Protein AF-A0A8B6GLI6-F1 (afdb_monomer_lite)

Structure (mmCIF, N/CA/C/O backbone):
data_AF-A0A8B6GLI6-F1
#
_entry.id   AF-A0A8B6GLI6-F1
#
loop_
_atom_site.group_PDB
_atom_site.id
_atom_site.type_symbol
_atom_site.label_atom_id
_atom_site.label_alt_id
_atom_site.label_comp_id
_atom_site.label_asym_id
_atom_site.label_entity_id
_atom_site.label_seq_id
_atom_site.pdbx_PDB_ins_code
_atom_site.Cartn_x
_atom_site.Cartn_y
_atom_site.Cartn_z
_atom_site.occupancy
_atom_site.B_iso_or_equiv
_atom_site.auth_seq_id
_atom_site.auth_comp_id
_atom_site.auth_asym_id
_atom_site.auth_atom_id
_atom_site.pdbx_PDB_model_num
ATOM 1 N N . MET A 1 1 ? 15.806 -5.759 39.029 1.00 31.55 1 MET A N 1
ATOM 2 C CA . MET A 1 1 ? 14.572 -6.574 39.038 1.00 31.55 1 MET A CA 1
ATOM 3 C C . MET A 1 1 ? 14.350 -7.112 37.637 1.00 31.55 1 MET A C 1
ATOM 5 O O . MET A 1 1 ? 14.152 -6.328 36.716 1.00 31.55 1 MET A O 1
ATOM 9 N N . ASN A 1 2 ? 14.492 -8.428 37.478 1.00 31.61 2 ASN A N 1
ATOM 10 C CA . ASN A 1 2 ? 14.341 -9.137 36.211 1.00 31.61 2 ASN A CA 1
ATOM 11 C C . ASN A 1 2 ? 12.916 -8.950 35.687 1.00 31.61 2 ASN A C 1
ATOM 13 O O . ASN A 1 2 ? 11.971 -9.483 36.265 1.00 31.61 2 ASN A O 1
ATOM 17 N N . SER A 1 3 ? 12.762 -8.177 34.611 1.00 38.25 3 SER A N 1
ATOM 18 C CA . SER A 1 3 ? 11.504 -8.157 33.873 1.00 38.25 3 SER A CA 1
ATOM 19 C C . SER A 1 3 ? 11.390 -9.489 33.145 1.00 38.25 3 SER A C 1
ATOM 21 O O . SER A 1 3 ? 12.200 -9.821 32.279 1.00 38.25 3 SER A O 1
ATOM 23 N N . SER A 1 4 ? 10.415 -10.292 33.554 1.00 42.28 4 SER A N 1
ATOM 24 C CA . SER A 1 4 ? 9.987 -11.462 32.803 1.00 42.28 4 SER A CA 1
ATOM 25 C C . SER A 1 4 ? 9.781 -11.052 31.337 1.00 42.28 4 SER A C 1
ATOM 27 O O . SER A 1 4 ? 9.185 -9.999 31.071 1.00 42.28 4 SER A O 1
ATOM 29 N N . PRO A 1 5 ? 10.299 -11.816 30.358 1.00 45.59 5 PRO A N 1
ATOM 30 C CA . PRO A 1 5 ? 10.082 -11.491 28.959 1.00 45.59 5 PRO A CA 1
ATOM 31 C C . PRO A 1 5 ? 8.575 -11.442 28.716 1.00 45.59 5 PRO A C 1
ATOM 33 O O . PRO A 1 5 ? 7.869 -12.408 29.002 1.00 45.59 5 PRO A O 1
ATOM 36 N N . SER A 1 6 ? 8.071 -10.300 28.227 1.00 60.53 6 SER A N 1
ATOM 37 C CA . SER A 1 6 ? 6.643 -10.172 27.920 1.00 60.53 6 SER A CA 1
ATOM 38 C C . SER A 1 6 ? 6.217 -11.345 27.038 1.00 60.53 6 SER A C 1
ATOM 40 O O . SER A 1 6 ? 6.949 -11.718 26.116 1.00 60.53 6 SER A O 1
ATOM 42 N N . THR A 1 7 ? 5.040 -11.917 27.291 1.00 60.78 7 THR A N 1
ATOM 43 C CA . THR A 1 7 ? 4.482 -13.047 26.529 1.00 60.78 7 THR A CA 1
ATOM 44 C C . THR A 1 7 ? 4.579 -12.799 25.015 1.00 60.78 7 THR A C 1
ATOM 46 O O . THR A 1 7 ? 4.854 -13.704 24.235 1.00 60.78 7 THR A O 1
ATOM 49 N N . THR A 1 8 ? 4.459 -11.535 24.596 1.00 59.19 8 THR A N 1
ATOM 50 C CA . THR A 1 8 ? 4.645 -11.060 23.218 1.00 59.19 8 THR A CA 1
ATOM 51 C C . THR A 1 8 ? 6.041 -11.334 22.647 1.00 59.19 8 THR A C 1
ATOM 53 O O . THR A 1 8 ? 6.157 -11.717 21.486 1.00 59.19 8 THR A O 1
ATOM 56 N N . ASN A 1 9 ? 7.106 -11.134 23.426 1.00 66.31 9 ASN A N 1
ATOM 57 C CA . ASN A 1 9 ? 8.485 -11.388 22.996 1.00 66.31 9 ASN A CA 1
ATOM 58 C C . ASN A 1 9 ? 8.781 -12.887 22.927 1.00 66.31 9 ASN A C 1
ATOM 60 O O . ASN A 1 9 ? 9.419 -13.330 21.975 1.00 66.31 9 ASN A O 1
ATOM 64 N N . TRP A 1 10 ? 8.245 -13.666 23.870 1.00 69.06 10 TRP A N 1
ATOM 65 C CA . TRP A 1 10 ? 8.324 -15.125 23.829 1.00 69.06 10 TRP A CA 1
ATOM 66 C C . TRP A 1 10 ? 7.631 -15.685 22.577 1.00 69.06 10 TRP A C 1
ATOM 68 O O . TRP A 1 10 ? 8.252 -16.395 21.792 1.00 69.06 10 TRP A O 1
ATOM 78 N N . TRP A 1 11 ? 6.396 -15.257 22.286 1.00 61.12 11 TRP A N 1
ATOM 79 C CA . TRP A 1 11 ? 5.683 -15.672 21.071 1.00 61.12 11 TRP A CA 1
ATOM 80 C C . TRP A 1 11 ? 6.362 -15.208 19.774 1.00 61.12 11 TRP A C 1
ATOM 82 O O . TRP A 1 11 ? 6.298 -15.913 18.768 1.00 61.12 11 TRP A O 1
ATOM 92 N N . LYS A 1 12 ? 7.021 -14.040 19.767 1.00 63.06 12 LYS A N 1
ATOM 93 C CA . LYS A 1 12 ? 7.840 -13.591 18.624 1.00 63.06 12 LYS A CA 1
ATOM 94 C C . LYS A 1 12 ? 9.025 -14.523 18.379 1.00 63.06 12 LYS A C 1
ATOM 96 O O . LYS A 1 12 ? 9.273 -14.875 17.228 1.00 63.06 12 LYS A O 1
ATOM 101 N N . MET A 1 13 ? 9.717 -14.917 19.444 1.00 68.31 13 MET A N 1
ATOM 102 C CA . MET A 1 13 ? 10.853 -15.833 19.388 1.00 68.31 13 MET A CA 1
ATOM 103 C C . MET A 1 13 ? 10.416 -17.228 18.926 1.00 68.31 13 MET A C 1
ATOM 105 O O . MET A 1 13 ? 11.010 -17.767 18.000 1.00 68.31 13 MET A O 1
ATOM 109 N N . VAL A 1 14 ? 9.315 -17.762 19.465 1.00 72.00 14 VAL A N 1
ATOM 110 C CA . VAL A 1 14 ? 8.732 -19.041 19.018 1.00 72.00 14 VAL A CA 1
ATOM 111 C C . VAL A 1 14 ? 8.395 -18.996 17.528 1.00 72.00 14 VAL A C 1
ATOM 113 O O . VAL A 1 14 ? 8.830 -19.859 16.777 1.00 72.00 14 VAL A O 1
ATOM 116 N N . LYS A 1 15 ? 7.716 -17.945 17.048 1.00 63.78 15 LYS A N 1
ATOM 117 C CA . LYS A 1 15 ? 7.404 -17.796 15.613 1.00 63.78 15 LYS A CA 1
ATOM 118 C C . LYS A 1 15 ? 8.646 -17.693 14.720 1.00 63.78 15 LYS A C 1
ATOM 120 O O . LYS A 1 15 ? 8.586 -18.117 13.570 1.00 63.78 15 LYS A O 1
ATOM 125 N N . GLN A 1 16 ? 9.743 -17.121 15.225 1.00 65.81 16 GLN A N 1
ATOM 126 C CA . GLN A 1 16 ? 11.029 -17.081 14.522 1.00 65.81 16 GLN A CA 1
ATOM 127 C C . GLN A 1 16 ? 11.694 -18.457 14.457 1.00 65.81 16 GLN A C 1
ATOM 129 O O . GLN A 1 16 ? 12.170 -18.836 13.395 1.00 65.81 16 GLN A O 1
ATOM 134 N N . ILE A 1 17 ? 11.702 -19.197 15.566 1.00 72.69 17 ILE A N 1
ATOM 135 C CA . ILE A 1 17 ? 12.345 -20.513 15.668 1.00 72.69 17 ILE A CA 1
ATOM 136 C C . ILE A 1 17 ? 11.562 -21.571 14.883 1.00 72.69 17 ILE A C 1
ATOM 138 O O . ILE A 1 17 ? 12.156 -22.405 14.212 1.00 72.69 17 ILE A O 1
ATOM 142 N N . SER A 1 18 ? 10.230 -21.519 14.907 1.00 61.91 18 SER A N 1
ATOM 143 C CA . SER A 1 18 ? 9.371 -22.493 14.224 1.00 61.91 18 SER A CA 1
ATOM 144 C C . SER A 1 18 ? 9.285 -22.302 12.703 1.00 61.91 18 SER A C 1
ATOM 146 O O . SER A 1 18 ? 8.475 -22.969 12.068 1.00 61.91 18 SER A O 1
ATOM 148 N N . GLY A 1 19 ? 10.019 -21.351 12.107 1.00 48.16 19 GLY A N 1
ATOM 149 C CA . GLY A 1 19 ? 9.930 -21.055 10.669 1.00 48.16 19 GLY A CA 1
ATOM 150 C C . GLY A 1 19 ? 8.560 -20.523 10.210 1.00 48.16 19 GLY A C 1
ATOM 151 O O . GLY A 1 19 ? 8.335 -20.336 9.021 1.00 48.16 19 GLY A O 1
ATOM 152 N N . LEU A 1 20 ? 7.646 -20.224 11.142 1.00 51.94 20 LEU A N 1
ATOM 153 C CA . LEU A 1 20 ? 6.288 -19.724 10.878 1.00 51.94 20 LEU A CA 1
ATOM 154 C C . LEU A 1 20 ? 6.258 -18.239 10.480 1.00 51.94 20 LEU A C 1
ATOM 156 O O . LEU A 1 20 ? 5.187 -17.659 10.283 1.00 51.94 20 LEU A O 1
ATOM 160 N N . LYS A 1 21 ? 7.424 -17.595 10.375 1.00 44.03 21 LYS A N 1
ATOM 161 C CA . LYS A 1 21 ? 7.552 -16.287 9.738 1.00 44.03 21 LYS A CA 1
ATOM 162 C C . LYS A 1 21 ? 7.464 -16.474 8.222 1.00 44.03 21 LYS A C 1
ATOM 164 O O . LYS A 1 21 ? 8.470 -16.683 7.553 1.00 44.03 21 LYS A O 1
ATOM 169 N N . ALA A 1 22 ? 6.256 -16.340 7.678 1.00 45.16 22 ALA A N 1
ATOM 170 C CA . ALA A 1 22 ? 6.104 -15.954 6.282 1.00 45.16 22 ALA A CA 1
ATOM 171 C C . ALA A 1 22 ? 6.801 -14.593 6.109 1.00 45.16 22 ALA A C 1
ATOM 173 O O . ALA A 1 22 ? 6.386 -13.598 6.703 1.00 45.16 22 ALA A O 1
ATOM 174 N N . ASN A 1 23 ? 7.905 -14.573 5.366 1.00 42.44 23 ASN A N 1
ATOM 175 C CA . ASN A 1 23 ? 8.672 -13.360 5.081 1.00 42.44 23 ASN A CA 1
ATOM 176 C C . ASN A 1 23 ? 8.042 -12.491 3.978 1.00 42.44 23 ASN A C 1
ATOM 178 O O . ASN A 1 23 ? 8.628 -11.476 3.617 1.00 42.44 23 ASN A O 1
ATOM 182 N N . ASP A 1 24 ? 6.845 -12.818 3.488 1.00 44.06 24 ASP A N 1
ATOM 183 C CA . ASP A 1 24 ? 6.120 -11.951 2.563 1.00 44.06 24 ASP A CA 1
ATOM 184 C C . ASP A 1 24 ? 5.141 -11.050 3.315 1.00 44.06 24 ASP A C 1
ATOM 186 O O . ASP A 1 24 ? 4.075 -11.463 3.765 1.00 44.06 24 ASP A O 1
ATOM 190 N N . ALA A 1 25 ? 5.502 -9.771 3.424 1.00 52.22 25 ALA A N 1
ATOM 191 C CA . ALA A 1 25 ? 4.597 -8.703 3.852 1.00 52.22 25 ALA A CA 1
ATOM 192 C C . ALA A 1 25 ? 3.555 -8.335 2.770 1.00 52.22 25 ALA A C 1
ATOM 194 O O . ALA A 1 25 ? 2.762 -7.414 2.961 1.00 52.22 25 ALA A O 1
ATOM 195 N N . SER A 1 26 ? 3.574 -9.021 1.625 1.00 65.69 26 SER A N 1
ATOM 196 C CA . SER A 1 26 ? 2.669 -8.794 0.502 1.00 65.69 26 SER A CA 1
ATOM 197 C C . SER A 1 26 ? 1.414 -9.651 0.647 1.00 65.69 26 SER A C 1
ATOM 199 O O . SER A 1 26 ? 1.492 -10.848 0.924 1.00 65.69 26 SER A O 1
ATOM 201 N N . VAL A 1 27 ? 0.240 -9.045 0.442 1.00 73.25 27 VAL A N 1
ATOM 202 C CA . VAL A 1 27 ? -0.992 -9.819 0.280 1.00 73.25 27 VAL A CA 1
ATOM 203 C C . VAL A 1 27 ? -0.868 -10.641 -1.012 1.00 73.25 27 VAL A C 1
ATOM 205 O O . VAL A 1 27 ? -0.633 -10.051 -2.076 1.00 73.25 27 VAL A O 1
ATOM 208 N N . PRO A 1 28 ? -1.036 -11.974 -0.963 1.00 81.75 28 PRO A N 1
ATOM 209 C CA . PRO A 1 28 ? -0.955 -12.808 -2.153 1.00 81.75 28 PRO A CA 1
ATOM 210 C C . PRO A 1 28 ? -2.083 -12.484 -3.147 1.00 81.75 28 PRO A C 1
ATOM 212 O O . PRO A 1 28 ? -2.995 -11.713 -2.841 1.00 81.75 28 PRO A O 1
ATOM 215 N N . PRO A 1 29 ? -2.020 -13.019 -4.376 1.00 83.06 29 PRO A N 1
ATOM 216 C CA . PRO A 1 29 ? -3.074 -12.831 -5.367 1.00 83.06 29 PRO A CA 1
ATOM 217 C C . PRO A 1 29 ? -4.448 -13.213 -4.805 1.00 83.06 29 PRO A C 1
ATOM 219 O O . PRO A 1 29 ? -4.604 -14.294 -4.238 1.00 83.06 29 PRO A O 1
ATOM 222 N N . LEU A 1 30 ? -5.436 -12.330 -4.955 1.00 85.75 30 LEU A N 1
ATOM 223 C CA . LEU A 1 30 ? -6.786 -12.579 -4.453 1.00 85.75 30 LEU A CA 1
ATOM 224 C C . LEU A 1 30 ? -7.599 -13.372 -5.477 1.00 85.75 30 LEU A C 1
ATOM 226 O O . LEU A 1 30 ? -7.513 -13.116 -6.668 1.00 85.75 30 LEU A O 1
ATOM 230 N N . MET A 1 31 ? -8.403 -14.320 -5.022 1.00 83.00 31 MET A N 1
ATOM 231 C CA . MET A 1 31 ? -9.310 -15.129 -5.824 1.00 83.00 31 MET A CA 1
ATOM 232 C C . MET A 1 31 ? -10.710 -14.523 -5.739 1.00 83.00 31 MET A C 1
ATOM 234 O O . MET A 1 31 ? -11.361 -14.609 -4.698 1.00 83.00 31 MET A O 1
ATOM 238 N N . VAL A 1 32 ? -11.187 -13.932 -6.829 1.00 79.38 32 VAL A N 1
ATOM 239 C CA . VAL A 1 32 ? -12.522 -13.327 -6.914 1.00 79.38 32 VAL A CA 1
ATOM 240 C C . VAL A 1 32 ? -13.227 -13.890 -8.138 1.00 79.38 32 VAL A C 1
ATOM 242 O O . VAL A 1 32 ? -12.742 -13.737 -9.255 1.00 79.38 32 VAL A O 1
ATOM 245 N N . ASN A 1 33 ? -14.367 -14.560 -7.945 1.00 78.25 33 ASN A N 1
ATOM 246 C CA . ASN A 1 33 ? -15.157 -15.170 -9.027 1.00 78.25 33 ASN A CA 1
ATOM 247 C C . ASN A 1 33 ? -14.323 -16.065 -9.969 1.00 78.25 33 ASN A C 1
ATOM 249 O O . ASN A 1 33 ? -14.430 -15.958 -11.186 1.00 78.25 33 ASN A O 1
ATOM 253 N N . ASN A 1 34 ? -13.467 -16.922 -9.398 1.00 75.44 34 ASN A N 1
ATOM 254 C CA . ASN A 1 34 ? -12.517 -17.793 -10.112 1.00 75.44 34 ASN A CA 1
ATOM 255 C C . ASN A 1 34 ? -11.434 -17.070 -10.940 1.00 75.44 34 ASN A C 1
ATOM 257 O O . ASN A 1 34 ? -10.700 -17.727 -11.673 1.00 75.44 34 ASN A O 1
ATOM 261 N N . ASN A 1 35 ? -11.278 -15.754 -10.780 1.00 72.81 35 ASN A N 1
ATOM 262 C CA . ASN A 1 35 ? -10.188 -14.979 -11.365 1.00 72.81 35 ASN A CA 1
ATOM 263 C C . ASN A 1 35 ? -9.189 -14.551 -10.289 1.00 72.81 35 ASN A C 1
ATOM 265 O O . ASN A 1 35 ? -9.562 -14.214 -9.164 1.00 72.81 35 ASN A O 1
ATOM 269 N N . LEU A 1 36 ? -7.908 -14.546 -10.650 1.00 77.19 36 LEU A N 1
ATOM 270 C CA . LEU A 1 36 ? -6.831 -14.099 -9.776 1.00 77.19 36 LEU A CA 1
ATOM 271 C C . LEU A 1 36 ? -6.545 -12.609 -10.001 1.00 77.19 36 LEU A C 1
ATOM 273 O O . LEU A 1 36 ? -6.162 -12.202 -11.095 1.00 77.19 36 LEU A O 1
ATOM 277 N N . ILE A 1 37 ? -6.700 -11.810 -8.948 1.00 80.50 37 ILE A N 1
ATOM 278 C CA . ILE A 1 37 ? -6.372 -10.386 -8.896 1.00 80.50 37 ILE A CA 1
ATOM 279 C C . ILE A 1 37 ? -4.961 -10.229 -8.334 1.00 80.50 37 ILE A C 1
ATOM 281 O O . ILE A 1 37 ? -4.684 -10.541 -7.170 1.00 80.50 37 ILE A O 1
ATOM 285 N N . PHE A 1 38 ? -4.065 -9.711 -9.167 1.00 73.94 38 PHE A N 1
ATOM 286 C CA . PHE A 1 38 ? -2.665 -9.484 -8.814 1.00 73.94 38 PHE A CA 1
ATOM 287 C C . PHE A 1 38 ? -2.363 -8.010 -8.542 1.00 73.94 38 PHE A C 1
ATOM 289 O O . PHE A 1 38 ? -1.454 -7.724 -7.762 1.00 73.94 38 PHE A O 1
ATOM 296 N N . ASP A 1 39 ? -3.110 -7.071 -9.134 1.00 78.69 39 ASP A N 1
ATOM 297 C CA . ASP A 1 39 ? -2.859 -5.636 -8.998 1.00 78.69 39 ASP A CA 1
ATOM 298 C C . ASP A 1 39 ? -3.107 -5.135 -7.560 1.00 78.69 39 ASP A C 1
ATOM 300 O O . ASP A 1 39 ? -4.065 -5.544 -6.922 1.00 78.69 39 ASP A O 1
ATOM 304 N N . GLU A 1 40 ? -2.227 -4.287 -7.000 1.00 78.62 40 GLU A N 1
ATOM 305 C CA . GLU A 1 40 ? -2.359 -3.901 -5.575 1.00 78.62 40 GLU A CA 1
ATOM 306 C C . GLU A 1 40 ? -3.529 -2.936 -5.379 1.00 78.62 40 GLU A C 1
ATOM 308 O O 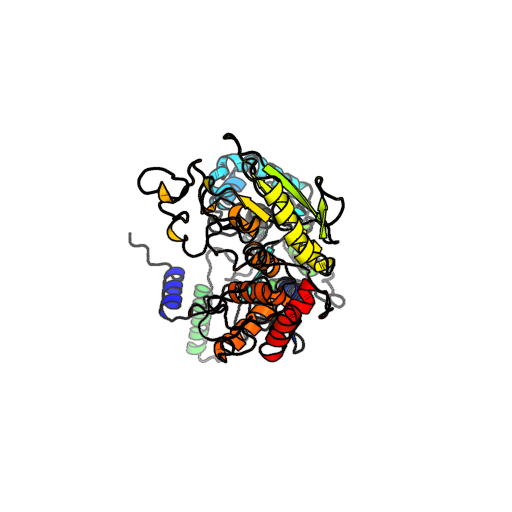. GLU A 1 40 ? -4.150 -2.942 -4.320 1.00 78.62 40 GLU A O 1
ATOM 313 N N . ILE A 1 41 ? -3.836 -2.122 -6.393 1.00 81.75 41 ILE A N 1
ATOM 314 C CA . ILE A 1 41 ? -4.969 -1.202 -6.367 1.00 81.75 41 ILE A CA 1
ATOM 315 C C . ILE A 1 41 ? -6.256 -2.006 -6.537 1.00 81.75 41 ILE A C 1
ATOM 317 O O . ILE A 1 41 ? -7.194 -1.776 -5.790 1.00 81.75 41 ILE A O 1
ATOM 321 N N . GLU A 1 42 ? -6.309 -2.989 -7.435 1.00 81.88 42 GLU A N 1
ATOM 322 C CA . GLU A 1 42 ? -7.452 -3.897 -7.565 1.00 81.88 42 GLU A CA 1
ATOM 323 C C . GLU A 1 42 ? -7.647 -4.748 -6.312 1.00 81.88 42 GLU A C 1
ATOM 325 O O . GLU A 1 42 ? -8.777 -4.876 -5.850 1.00 81.88 42 GLU A O 1
ATOM 330 N N . LYS A 1 43 ? -6.572 -5.265 -5.701 1.00 85.12 43 LYS A N 1
ATOM 331 C CA . LYS A 1 43 ? -6.651 -5.949 -4.405 1.00 85.12 43 LYS A CA 1
ATOM 332 C C . LYS A 1 43 ? -7.179 -5.013 -3.327 1.00 85.12 43 LYS A C 1
ATOM 334 O O . LYS A 1 43 ? -8.081 -5.390 -2.586 1.00 85.12 43 LYS A O 1
ATOM 339 N N . ALA A 1 44 ? -6.643 -3.796 -3.238 1.00 85.62 44 ALA A N 1
ATOM 340 C CA . ALA A 1 44 ? -7.107 -2.789 -2.290 1.00 85.62 44 ALA A CA 1
ATOM 341 C C . ALA A 1 44 ? -8.569 -2.401 -2.546 1.00 85.62 44 ALA A C 1
ATOM 343 O O . ALA A 1 44 ? -9.326 -2.259 -1.593 1.00 85.62 44 ALA A O 1
ATOM 344 N N . ASN A 1 45 ? -8.985 -2.289 -3.807 1.00 88.75 45 ASN A N 1
ATOM 345 C CA . ASN A 1 45 ? -10.359 -2.010 -4.210 1.00 88.75 45 ASN A CA 1
ATOM 346 C C . ASN A 1 45 ? -11.287 -3.177 -3.891 1.00 88.75 45 ASN A C 1
ATOM 348 O O . ASN A 1 45 ? -12.419 -2.939 -3.487 1.00 88.75 45 ASN A O 1
ATOM 352 N N . GLU A 1 46 ? -10.831 -4.419 -4.038 1.00 88.94 46 GLU A N 1
ATOM 353 C CA . GLU A 1 46 ? -11.608 -5.594 -3.664 1.00 88.94 46 GLU A CA 1
ATOM 354 C C . GLU A 1 46 ? -11.743 -5.698 -2.149 1.00 88.94 46 GLU A C 1
ATOM 356 O O . GLU A 1 46 ? -12.847 -5.884 -1.648 1.00 88.94 46 GLU A O 1
ATOM 361 N N . PHE A 1 47 ? -10.654 -5.503 -1.401 1.00 89.62 47 PHE A N 1
ATOM 362 C CA . PHE A 1 47 ? -10.730 -5.380 0.051 1.00 89.62 47 PHE A CA 1
ATOM 363 C C . PHE A 1 47 ? -11.665 -4.256 0.459 1.00 89.62 47 PHE A C 1
ATOM 365 O O . PHE A 1 47 ? -12.477 -4.454 1.351 1.00 89.62 47 PHE A O 1
ATOM 372 N N . ASN A 1 48 ? -11.581 -3.100 -0.195 1.00 88.00 48 ASN A N 1
ATOM 373 C CA . ASN A 1 48 ? -12.450 -1.975 0.090 1.00 88.00 48 ASN A CA 1
ATOM 374 C C . ASN A 1 48 ? -13.915 -2.325 -0.187 1.00 88.00 48 ASN A C 1
ATOM 376 O O . ASN A 1 48 ? -14.740 -2.242 0.710 1.00 88.00 48 ASN A O 1
ATOM 380 N N . ARG A 1 49 ? -14.233 -2.813 -1.390 1.00 87.94 49 ARG A N 1
ATOM 381 C CA . ARG A 1 49 ? -15.578 -3.258 -1.774 1.00 87.94 49 ARG A CA 1
ATOM 382 C C . ARG A 1 49 ? -16.114 -4.285 -0.783 1.00 87.94 49 ARG A C 1
ATOM 384 O O . ARG A 1 49 ? -17.238 -4.148 -0.304 1.00 87.94 49 ARG A O 1
ATOM 391 N N . PHE A 1 50 ? -15.303 -5.287 -0.449 1.00 87.44 50 PHE A N 1
ATOM 392 C CA . PHE A 1 50 ? -15.663 -6.309 0.516 1.00 87.44 50 PHE A CA 1
ATOM 393 C C . PHE A 1 50 ? -15.900 -5.697 1.897 1.00 87.44 50 PHE A C 1
ATOM 395 O O . PHE A 1 50 ? -16.997 -5.847 2.418 1.00 87.44 50 PHE A O 1
ATOM 402 N N . PHE A 1 51 ? -14.943 -4.977 2.481 1.00 86.88 51 PHE A N 1
ATOM 403 C CA . PHE A 1 51 ? -15.072 -4.393 3.818 1.00 86.88 51 PHE A CA 1
ATOM 404 C C . PHE A 1 51 ? -16.228 -3.389 3.906 1.00 86.88 51 PHE A C 1
ATOM 406 O O . PHE A 1 51 ? -17.051 -3.526 4.805 1.00 86.88 51 PHE A O 1
ATOM 413 N N . SER A 1 52 ? -16.380 -2.479 2.939 1.00 84.06 52 SER A N 1
ATOM 414 C CA . SER A 1 52 ? -17.516 -1.552 2.868 1.00 84.06 52 SER A CA 1
ATOM 415 C C . SER A 1 52 ? -18.854 -2.283 2.777 1.00 84.06 52 SER A C 1
ATOM 417 O O . SER A 1 52 ? -19.797 -1.915 3.471 1.00 84.06 52 SER A O 1
ATOM 419 N N . SER A 1 53 ? -18.947 -3.366 1.991 1.00 83.19 53 SER A N 1
ATOM 420 C CA . SER A 1 53 ? -20.186 -4.157 1.912 1.00 83.19 53 SER A CA 1
ATOM 421 C C . SER A 1 53 ? -20.578 -4.800 3.245 1.00 83.19 53 SER A C 1
ATOM 423 O O . SER A 1 53 ? -21.751 -5.082 3.462 1.00 83.19 53 SER A O 1
ATOM 425 N N . GLN A 1 54 ? -19.618 -5.033 4.149 1.00 79.69 54 GLN A N 1
ATOM 426 C CA . GLN A 1 54 ? -19.894 -5.595 5.475 1.00 79.69 54 GLN A CA 1
ATOM 427 C C . GLN A 1 54 ? -20.393 -4.562 6.477 1.00 79.69 54 GLN A C 1
ATOM 429 O O . GLN A 1 54 ? -20.996 -4.953 7.475 1.00 79.69 54 GLN A O 1
ATOM 434 N N . SER A 1 55 ? -20.130 -3.282 6.222 1.00 74.62 55 SER A N 1
ATOM 435 C CA . SER A 1 55 ? -20.547 -2.182 7.089 1.00 74.62 55 SER A CA 1
ATOM 436 C C . SER A 1 55 ? -21.981 -1.718 6.822 1.00 74.62 55 SER A C 1
ATOM 438 O O . SER A 1 55 ? -22.572 -1.036 7.654 1.00 74.62 55 SER A O 1
ATOM 440 N N . ASN A 1 56 ? -22.570 -2.119 5.692 1.00 74.44 56 ASN A N 1
ATOM 441 C CA . ASN A 1 56 ? -23.952 -1.795 5.359 1.00 74.44 56 ASN A CA 1
ATOM 442 C C . ASN A 1 56 ? -24.915 -2.752 6.070 1.00 74.44 56 ASN A C 1
ATOM 444 O O . ASN A 1 56 ? -24.928 -3.960 5.822 1.00 74.44 56 ASN A O 1
ATOM 448 N N . ILE A 1 57 ? -25.737 -2.197 6.957 1.00 78.88 57 ILE A N 1
ATOM 449 C CA . ILE A 1 57 ? -26.807 -2.912 7.651 1.00 78.88 57 ILE A CA 1
ATOM 450 C C . ILE A 1 57 ? -28.126 -2.468 7.033 1.00 78.88 57 ILE A C 1
ATOM 452 O O . ILE A 1 57 ? -28.428 -1.278 7.031 1.00 78.88 57 ILE A O 1
ATOM 456 N N . ASP A 1 58 ? -28.912 -3.424 6.544 1.00 80.94 58 ASP A N 1
ATOM 457 C CA . ASP A 1 58 ? -30.318 -3.176 6.241 1.00 80.94 58 ASP A CA 1
ATOM 458 C C . ASP A 1 58 ? -31.087 -3.067 7.562 1.00 80.94 58 ASP A C 1
ATOM 460 O O . ASP A 1 58 ? -31.268 -4.057 8.274 1.00 80.94 58 ASP A O 1
ATOM 464 N N . ASP A 1 59 ? -31.461 -1.842 7.923 1.00 81.94 59 ASP A N 1
ATOM 465 C CA . ASP A 1 59 ? -32.237 -1.533 9.120 1.00 81.94 59 ASP A CA 1
ATOM 466 C C . ASP A 1 59 ? -33.684 -1.126 8.801 1.00 81.94 59 ASP A C 1
ATOM 468 O O . ASP A 1 59 ? -34.378 -0.599 9.670 1.00 81.94 59 ASP A O 1
ATOM 472 N N . SER A 1 60 ? -34.157 -1.400 7.578 1.00 82.62 60 SER A N 1
ATOM 473 C CA . SER A 1 60 ? -35.502 -1.033 7.111 1.00 82.62 60 SER A CA 1
ATOM 474 C C . SER A 1 60 ? -36.626 -1.650 7.947 1.00 82.62 60 SER A C 1
ATOM 476 O O . SER A 1 60 ? -37.655 -1.015 8.165 1.00 82.62 60 SER A O 1
ATOM 478 N N . SER A 1 61 ? -36.416 -2.862 8.464 1.00 81.31 61 SER A N 1
ATOM 479 C CA . SER A 1 61 ? -37.364 -3.565 9.332 1.00 81.31 61 SER A CA 1
ATOM 480 C C . SER A 1 61 ? -37.129 -3.325 10.828 1.00 81.31 61 SER A C 1
ATOM 482 O O . SER A 1 61 ? -37.842 -3.891 11.655 1.00 81.31 61 SER A O 1
ATOM 484 N N . ALA A 1 62 ? -36.101 -2.560 11.207 1.00 85.56 62 ALA A N 1
ATOM 485 C CA . ALA A 1 62 ? -35.739 -2.353 12.603 1.00 85.56 62 ALA A CA 1
ATOM 486 C C . ALA A 1 62 ? -36.481 -1.140 13.179 1.00 85.56 62 ALA A C 1
ATOM 488 O O . ALA A 1 62 ? -36.298 -0.008 12.731 1.00 85.56 62 ALA A O 1
ATOM 489 N N . MET A 1 63 ? -37.286 -1.366 14.218 1.00 87.00 63 MET A N 1
ATOM 490 C CA . MET A 1 63 ? -37.990 -0.301 14.933 1.00 87.00 63 MET A CA 1
ATOM 491 C C . MET A 1 63 ? -37.320 -0.026 16.276 1.00 87.00 63 MET A C 1
ATOM 493 O O . MET A 1 63 ? -36.941 -0.946 17.005 1.00 87.00 63 MET A O 1
ATOM 497 N N . LEU A 1 64 ? -37.155 1.256 16.597 1.00 88.06 64 LEU A N 1
ATOM 498 C CA . LEU A 1 64 ? -36.761 1.668 17.940 1.00 88.06 64 LEU A CA 1
ATOM 499 C C . LEU A 1 64 ? -37.946 1.474 18.899 1.00 88.06 64 LEU A C 1
ATOM 501 O O . LEU A 1 64 ? -39.090 1.631 18.472 1.00 88.06 64 LEU A O 1
ATOM 505 N N . PRO A 1 65 ? -37.699 1.162 20.181 1.00 89.06 65 PRO A N 1
ATOM 506 C CA . PRO A 1 65 ? -38.752 1.186 21.191 1.00 89.06 65 PRO A CA 1
ATOM 507 C C . PRO A 1 65 ? -39.405 2.574 21.277 1.00 89.06 65 PRO A C 1
ATOM 509 O O . PRO A 1 65 ? -38.705 3.583 21.197 1.00 89.06 65 PRO A O 1
ATOM 512 N N . GLU A 1 66 ? -40.726 2.625 21.473 1.00 82.56 66 GLU A N 1
ATOM 513 C CA . GLU A 1 66 ? -41.484 3.888 21.541 1.00 82.56 66 GLU A CA 1
ATOM 514 C C . GLU A 1 66 ? -41.119 4.733 22.774 1.00 82.56 66 GLU A C 1
ATOM 516 O O . GLU A 1 66 ? -41.059 5.959 22.700 1.00 82.56 66 GLU A O 1
ATOM 521 N N . GLU A 1 67 ? -40.819 4.087 23.906 1.00 83.38 67 GLU A N 1
ATOM 522 C CA . GLU A 1 67 ? -40.462 4.771 25.150 1.00 83.38 67 GLU A CA 1
ATOM 523 C C . GLU A 1 67 ? -38.945 4.915 25.323 1.00 83.38 67 GLU A C 1
ATOM 525 O O . GLU A 1 67 ? -38.215 3.938 25.537 1.00 83.38 67 GLU A O 1
ATOM 530 N N . LEU A 1 68 ? -38.467 6.161 25.349 1.00 82.00 68 LEU A N 1
ATOM 531 C CA . LEU A 1 68 ? -37.108 6.483 25.774 1.00 82.00 68 LEU A CA 1
ATOM 532 C C . LEU A 1 68 ? -37.059 6.655 27.302 1.00 82.00 68 LEU A C 1
ATOM 534 O O . LEU A 1 68 ? -37.342 7.726 27.831 1.00 82.00 68 LEU A O 1
ATOM 538 N N . LYS A 1 69 ? -36.662 5.599 28.018 1.00 82.06 69 LYS A N 1
ATOM 539 C CA . LYS A 1 69 ? -36.360 5.669 29.458 1.00 82.06 69 LYS A CA 1
ATOM 540 C C . LYS A 1 69 ? -34.915 6.107 29.667 1.00 82.06 69 LYS A C 1
ATOM 542 O O . LYS A 1 69 ? -34.001 5.304 29.496 1.00 82.06 69 LYS A O 1
ATOM 547 N N . THR A 1 70 ? -34.716 7.374 30.010 1.00 83.00 70 THR A N 1
ATOM 548 C CA . THR A 1 70 ? -33.401 7.927 30.351 1.00 83.00 70 THR A CA 1
ATOM 549 C C . THR A 1 70 ? -33.174 7.901 31.855 1.00 83.00 70 THR A C 1
ATOM 551 O O . THR A 1 70 ? -34.101 8.118 32.636 1.00 83.00 70 THR A O 1
ATOM 554 N N . ILE A 1 71 ? -31.932 7.670 32.274 1.00 89.56 71 ILE A N 1
ATOM 555 C CA . ILE A 1 71 ? -31.537 7.939 33.660 1.00 89.56 71 ILE A CA 1
ATOM 556 C C . ILE A 1 71 ? -31.636 9.443 33.968 1.00 89.56 71 ILE A C 1
ATOM 558 O O . ILE A 1 71 ? -31.648 10.273 33.060 1.00 89.56 71 ILE A O 1
ATOM 562 N N . SER A 1 72 ? -31.705 9.797 35.251 1.00 85.88 72 SER A N 1
ATOM 563 C CA . SER A 1 72 ? -31.805 11.197 35.692 1.00 85.88 72 SER A CA 1
ATOM 564 C C . SER A 1 72 ? -30.502 11.984 35.548 1.00 85.88 72 SER A C 1
ATOM 566 O O . SER A 1 72 ? -30.527 13.203 35.426 1.00 85.88 72 SER A O 1
ATOM 568 N N . ASP A 1 73 ? -29.366 11.298 35.643 1.00 88.75 73 ASP A N 1
ATOM 569 C CA . ASP A 1 73 ? -28.040 11.901 35.598 1.00 88.75 73 ASP A CA 1
ATOM 570 C C . ASP A 1 73 ? -27.570 12.019 34.145 1.00 88.75 73 ASP A C 1
ATOM 572 O O . ASP A 1 73 ? -27.421 11.015 33.447 1.00 88.75 73 ASP A O 1
ATOM 576 N N . ASP A 1 74 ? -27.354 13.252 33.692 1.00 90.00 74 ASP A N 1
ATOM 577 C CA . ASP A 1 74 ? -27.061 13.578 32.299 1.00 90.00 74 ASP A CA 1
ATOM 578 C C . ASP A 1 74 ? -25.629 14.101 32.115 1.00 90.00 74 ASP A C 1
ATOM 580 O O . ASP A 1 74 ? -25.121 14.890 32.914 1.00 90.00 74 ASP A O 1
ATOM 584 N N . ILE A 1 75 ? -24.989 13.683 31.024 1.00 89.81 75 ILE A N 1
ATOM 585 C CA . ILE A 1 75 ? -23.724 14.214 30.530 1.00 89.81 75 ILE A CA 1
ATOM 586 C C . ILE A 1 75 ? -23.922 14.758 29.110 1.00 89.81 75 ILE A C 1
ATOM 588 O O . ILE A 1 75 ? -23.641 14.102 28.108 1.00 89.81 75 ILE A O 1
ATOM 592 N N . GLY A 1 76 ? -24.446 15.980 29.016 1.00 83.12 76 GLY A N 1
ATOM 593 C CA . GLY A 1 76 ? -24.663 16.672 27.741 1.00 83.12 76 GLY A CA 1
ATOM 594 C C . GLY A 1 76 ? -23.475 17.499 27.233 1.00 83.12 76 GLY A C 1
ATOM 595 O O . GLY A 1 76 ? -23.416 17.823 26.044 1.00 83.12 76 GLY A O 1
ATOM 596 N N . TYR A 1 77 ? -22.530 17.842 28.116 1.00 85.94 77 TYR A N 1
ATOM 597 C CA . TYR A 1 77 ? -21.389 18.718 27.830 1.00 85.94 77 TYR A CA 1
ATOM 598 C C . TYR A 1 77 ? -20.123 18.239 28.552 1.00 85.94 77 TYR A C 1
ATOM 600 O O . TYR A 1 77 ? -20.170 17.844 29.716 1.00 85.94 77 TYR A O 1
ATOM 608 N N . ILE A 1 78 ? -18.984 18.289 27.856 1.00 89.31 78 ILE A N 1
ATOM 609 C CA . ILE A 1 78 ? -17.652 18.013 28.407 1.00 89.31 78 ILE A CA 1
ATOM 610 C C . ILE A 1 78 ? -16.743 19.178 28.037 1.00 89.31 78 ILE A C 1
ATOM 612 O O . ILE A 1 78 ? -16.647 19.542 26.865 1.00 89.31 78 ILE A O 1
ATOM 616 N N . GLU A 1 79 ? -16.020 19.687 29.026 1.00 92.12 79 GLU A N 1
ATOM 617 C CA . GLU A 1 79 ? -14.909 20.606 28.828 1.00 92.12 79 GLU A CA 1
ATOM 618 C C . GLU A 1 79 ? -13.614 19.923 29.254 1.00 92.12 79 GLU A C 1
ATOM 620 O O . GLU A 1 79 ? -13.491 19.424 30.372 1.00 92.12 79 GLU A O 1
ATOM 625 N N . LEU A 1 80 ? -12.656 19.875 28.336 1.00 94.38 80 LEU A N 1
ATOM 626 C CA . LEU A 1 80 ? -11.361 19.257 28.560 1.00 94.38 80 LEU A CA 1
ATOM 627 C C . LEU A 1 80 ? -10.388 20.272 29.140 1.00 94.38 80 LEU A C 1
ATOM 629 O O . LEU A 1 80 ? -10.286 21.405 28.667 1.00 94.38 80 LEU A O 1
ATOM 633 N N . THR A 1 81 ? -9.606 19.834 30.118 1.00 96.56 81 THR A N 1
ATOM 634 C CA . THR A 1 81 ? -8.528 20.648 30.681 1.00 96.56 81 THR A CA 1
ATOM 635 C C . THR A 1 81 ? -7.212 20.413 29.935 1.00 96.56 81 THR A C 1
ATOM 637 O O . THR A 1 81 ? -6.960 19.350 29.363 1.00 96.56 81 THR A O 1
ATOM 640 N N . VAL A 1 82 ? -6.313 21.402 29.969 1.00 97.31 82 VAL A N 1
ATOM 641 C CA . VAL A 1 82 ? -4.970 21.282 29.367 1.00 97.31 82 VAL A CA 1
ATOM 642 C C . VAL A 1 82 ? -4.178 20.120 29.983 1.00 97.31 82 VAL A C 1
ATOM 644 O O . VAL A 1 82 ? -3.473 19.410 29.265 1.00 97.31 82 VAL A O 1
ATOM 647 N N . THR A 1 83 ? -4.324 19.903 31.293 1.00 96.88 83 THR A N 1
ATOM 648 C CA . THR A 1 83 ? -3.677 18.803 32.021 1.00 96.88 83 THR A CA 1
ATOM 649 C C . THR A 1 83 ? -4.153 17.445 31.517 1.00 96.88 83 THR A C 1
ATOM 651 O O . THR A 1 83 ? -3.335 16.574 31.240 1.00 96.88 83 THR A O 1
ATOM 654 N N . GLU A 1 84 ? -5.459 17.269 31.308 1.00 96.06 84 GLU A N 1
ATOM 655 C CA . GLU A 1 84 ? -5.995 16.008 30.788 1.00 96.06 84 GLU A CA 1
ATOM 656 C C . GLU A 1 84 ? -5.488 15.694 29.386 1.00 96.06 84 GLU A C 1
ATOM 658 O O . GLU A 1 84 ? -5.128 14.552 29.098 1.00 96.06 84 GLU A O 1
ATOM 663 N N . VAL A 1 85 ? -5.416 16.704 28.519 1.00 97.50 85 VAL A N 1
ATOM 664 C CA . VAL A 1 85 ? -4.855 16.537 27.176 1.00 97.50 85 VAL A CA 1
ATOM 665 C C . VAL A 1 85 ? -3.380 16.142 27.254 1.00 97.50 85 VAL A C 1
ATOM 667 O O . VAL A 1 85 ? -2.956 15.223 26.555 1.00 97.50 85 VAL A O 1
ATOM 670 N N . GLU A 1 86 ? -2.599 16.777 28.128 1.00 97.50 86 GLU A N 1
ATOM 671 C CA . GLU A 1 86 ? -1.193 16.427 28.341 1.00 97.50 86 GLU A CA 1
ATOM 672 C C . GLU A 1 86 ? -1.013 14.984 28.828 1.00 97.50 86 GLU A C 1
ATOM 674 O O . GLU A 1 86 ? -0.171 14.255 28.295 1.00 97.50 86 GLU A O 1
ATOM 679 N N . ASP A 1 87 ? -1.819 14.551 29.796 1.00 96.81 87 ASP A N 1
ATOM 680 C CA . ASP A 1 87 ? -1.777 13.190 30.332 1.00 96.81 87 ASP A CA 1
ATOM 681 C C . ASP A 1 87 ? -2.055 12.154 29.240 1.00 96.81 87 ASP A C 1
ATOM 683 O O . ASP A 1 87 ? -1.343 11.150 29.128 1.00 96.81 87 ASP A O 1
ATOM 687 N N . ILE A 1 88 ? -3.044 12.420 28.378 1.00 96.81 88 ILE A N 1
ATOM 688 C CA . ILE A 1 88 ? -3.348 11.562 27.231 1.00 96.81 88 ILE A CA 1
ATOM 689 C C . ILE A 1 88 ? -2.178 11.517 26.241 1.00 96.81 88 ILE A C 1
ATOM 691 O O . ILE A 1 88 ? -1.804 10.426 25.805 1.00 96.81 88 ILE A O 1
ATOM 695 N N . LEU A 1 89 ? -1.557 12.656 25.922 1.00 96.81 89 LEU A N 1
ATOM 696 C CA . LEU A 1 89 ? -0.404 12.710 25.014 1.00 96.81 89 LEU A CA 1
ATOM 697 C C . LEU A 1 89 ? 0.799 11.923 25.564 1.00 96.81 89 LEU A C 1
ATOM 699 O O . LEU A 1 89 ? 1.463 11.200 24.818 1.00 96.81 89 LEU A O 1
ATOM 703 N N . LYS A 1 90 ? 1.055 11.985 26.876 1.00 96.06 90 LYS A N 1
ATOM 704 C CA . LYS A 1 90 ? 2.170 11.269 27.525 1.00 96.06 90 LYS A CA 1
ATOM 705 C C . LYS A 1 90 ? 2.028 9.747 27.472 1.00 96.06 90 LYS A C 1
ATOM 707 O O . LYS A 1 90 ? 3.037 9.033 27.411 1.00 96.06 90 LYS A O 1
ATOM 712 N N . ILE A 1 91 ? 0.803 9.223 27.461 1.00 94.50 91 ILE A N 1
ATOM 713 C CA . ILE A 1 91 ? 0.548 7.773 27.404 1.00 94.50 91 ILE A CA 1
ATOM 714 C C . ILE A 1 91 ? 0.420 7.226 25.976 1.00 94.50 91 ILE A C 1
ATOM 716 O O . ILE A 1 91 ? 0.274 6.013 25.800 1.00 94.50 91 ILE A O 1
ATOM 720 N N . VAL A 1 92 ? 0.508 8.080 24.949 1.00 93.62 92 VAL A N 1
ATOM 721 C CA . VAL A 1 92 ? 0.563 7.635 23.551 1.00 93.62 92 VAL A CA 1
ATOM 722 C C . VAL A 1 92 ? 1.744 6.677 23.359 1.00 93.62 92 VAL A C 1
ATOM 724 O O . VAL A 1 92 ? 2.846 6.884 23.872 1.00 93.62 92 VAL A O 1
ATOM 727 N N . ASN A 1 93 ? 1.522 5.586 22.623 1.00 91.81 93 ASN A N 1
ATOM 728 C CA . ASN A 1 93 ? 2.585 4.635 22.317 1.00 91.81 93 ASN A CA 1
ATOM 729 C C . ASN A 1 93 ? 3.415 5.150 21.120 1.00 91.81 93 ASN A C 1
ATOM 731 O O . ASN A 1 93 ? 2.891 5.161 20.003 1.00 91.81 93 ASN A O 1
ATOM 735 N N . PRO A 1 94 ? 4.701 5.510 21.314 1.00 91.38 94 PRO A N 1
ATOM 736 C CA . PRO A 1 94 ? 5.526 6.135 20.277 1.00 91.38 94 PRO A CA 1
ATOM 737 C C . PRO A 1 94 ? 5.884 5.196 19.115 1.00 91.38 94 PRO A C 1
ATOM 739 O O . PRO A 1 94 ? 6.354 5.659 18.085 1.00 91.38 94 PRO A O 1
ATOM 742 N N . THR A 1 95 ? 5.673 3.884 19.267 1.00 89.31 95 THR A N 1
ATOM 743 C CA . THR A 1 95 ? 6.019 2.864 18.256 1.00 89.31 95 THR A CA 1
ATOM 744 C C . THR A 1 95 ? 4.873 2.529 17.299 1.00 89.31 95 THR A C 1
ATOM 746 O O . THR A 1 95 ? 5.023 1.680 16.422 1.00 89.31 95 THR A O 1
ATOM 749 N N . LYS A 1 96 ? 3.694 3.136 17.486 1.00 86.12 96 LYS A N 1
ATOM 750 C CA . LYS A 1 96 ? 2.532 2.900 16.620 1.00 86.12 96 LYS A CA 1
ATOM 751 C C . LYS A 1 96 ? 2.674 3.653 15.292 1.00 86.12 96 LYS A C 1
ATOM 753 O O . LYS A 1 96 ? 3.384 4.647 15.205 1.00 86.12 96 LYS A O 1
ATOM 758 N N . ALA A 1 97 ? 1.985 3.161 14.265 1.00 85.12 97 ALA A N 1
ATOM 759 C CA . ALA A 1 97 ? 1.940 3.803 12.954 1.00 85.12 97 ALA A CA 1
ATOM 760 C C . ALA A 1 97 ? 1.102 5.093 12.982 1.00 85.12 97 ALA A C 1
ATOM 762 O O . ALA A 1 97 ? 0.123 5.182 13.732 1.00 85.12 97 ALA A O 1
ATOM 763 N N . SER A 1 98 ? 1.480 6.058 12.143 1.00 90.19 98 SER A N 1
ATOM 764 C CA . SER A 1 98 ? 0.727 7.294 11.908 1.00 90.19 98 SER A CA 1
ATOM 765 C C . SER A 1 98 ? -0.518 7.043 11.049 1.00 90.19 98 SER A C 1
ATOM 767 O O . SER A 1 98 ? -0.577 6.076 10.285 1.00 90.19 98 SER A O 1
ATOM 769 N N . GLY A 1 99 ? -1.512 7.925 11.174 1.00 87.88 99 GLY A N 1
ATOM 770 C CA . GLY A 1 99 ? -2.680 7.952 10.294 1.00 87.88 99 GLY A CA 1
ATOM 771 C C . GLY A 1 99 ? -2.400 8.678 8.967 1.00 87.88 99 GLY A C 1
ATOM 772 O O . GLY A 1 99 ? -1.243 8.967 8.649 1.00 87.88 99 GLY A O 1
ATOM 773 N N . PRO A 1 100 ? -3.449 9.024 8.196 1.00 86.00 100 PRO A N 1
ATOM 774 C CA . PRO A 1 100 ? -3.320 9.726 6.914 1.00 86.00 100 PRO A CA 1
ATOM 775 C C . PRO A 1 100 ? -2.702 11.128 7.019 1.00 86.00 100 PRO A C 1
ATOM 777 O O . PRO A 1 100 ? -2.264 11.685 6.021 1.00 86.00 100 PRO A O 1
ATOM 780 N N . ASP A 1 101 ? -2.679 11.709 8.219 1.00 87.31 101 ASP A N 1
ATOM 781 C CA . ASP A 1 101 ? -2.075 13.011 8.515 1.00 87.31 101 ASP A CA 1
ATOM 782 C C . ASP A 1 101 ? -0.548 12.958 8.690 1.00 87.31 101 ASP A C 1
ATOM 784 O O . ASP A 1 101 ? 0.083 14.004 8.814 1.00 87.31 101 ASP A O 1
ATOM 788 N N . LEU A 1 102 ? 0.044 11.757 8.704 1.00 89.25 102 LEU A N 1
ATOM 789 C CA . LEU A 1 102 ? 1.478 11.506 8.889 1.00 89.25 102 LEU A CA 1
ATOM 790 C C . LEU A 1 102 ? 2.053 12.024 10.222 1.00 89.25 102 LEU A C 1
ATOM 792 O O . LEU A 1 102 ? 3.270 12.023 10.416 1.00 89.25 102 LEU A O 1
ATOM 796 N N . ILE A 1 103 ? 1.201 12.387 11.186 1.00 91.25 103 ILE A N 1
ATOM 797 C CA . ILE A 1 103 ? 1.640 12.901 12.486 1.00 91.25 103 ILE A CA 1
ATOM 798 C C . ILE A 1 103 ? 2.104 11.738 13.364 1.00 91.25 103 ILE A C 1
ATOM 800 O O . ILE A 1 103 ? 1.334 10.843 13.717 1.00 91.25 103 ILE A O 1
ATOM 804 N N . SER A 1 104 ? 3.388 11.757 13.728 1.00 92.62 104 SER A N 1
ATOM 805 C CA . SER A 1 104 ? 4.013 10.692 14.513 1.00 92.62 104 SER A CA 1
ATOM 806 C C . SER A 1 104 ? 3.507 10.665 15.964 1.00 92.62 104 SER A C 1
ATOM 808 O O . SER A 1 104 ? 3.565 11.689 16.652 1.00 92.62 104 SER A O 1
ATOM 810 N N . PRO A 1 105 ? 3.122 9.488 16.500 1.00 94.06 105 PRO A N 1
ATOM 811 C CA . PRO A 1 105 ? 2.844 9.319 17.927 1.00 94.06 105 PRO A CA 1
ATOM 812 C C . PRO A 1 105 ? 4.016 9.730 18.827 1.00 94.06 105 PRO A C 1
ATOM 814 O O . PRO A 1 105 ? 3.805 10.224 19.934 1.00 94.06 105 PRO A O 1
ATOM 817 N N . LYS A 1 106 ? 5.255 9.534 18.354 1.00 94.94 106 LYS A N 1
ATOM 818 C CA . LYS A 1 106 ? 6.469 9.913 19.086 1.00 94.94 106 LYS A CA 1
ATOM 819 C C . LYS A 1 106 ? 6.558 11.429 19.258 1.00 94.94 106 LYS A C 1
ATOM 821 O O . LYS A 1 106 ? 6.776 11.888 20.374 1.00 94.94 106 LYS A O 1
ATOM 826 N N . LEU A 1 107 ? 6.298 12.180 18.186 1.00 95.56 107 LEU A N 1
ATOM 827 C CA . LEU A 1 107 ? 6.273 13.644 18.213 1.00 95.56 107 LEU A CA 1
ATOM 828 C C . LEU A 1 107 ? 5.244 14.159 19.225 1.00 95.56 107 LEU A C 1
ATOM 830 O O . LEU A 1 107 ? 5.571 15.001 20.052 1.00 95.56 107 LEU A O 1
ATOM 834 N N . LEU A 1 108 ? 4.019 13.625 19.191 1.00 96.00 108 LEU A N 1
ATOM 835 C CA . LEU A 1 108 ? 2.948 14.044 20.102 1.00 96.00 108 LEU A CA 1
ATOM 836 C C . LEU A 1 108 ? 3.308 13.829 21.575 1.00 96.00 108 LEU A C 1
ATOM 838 O O . LEU A 1 108 ? 2.994 14.665 22.420 1.00 96.00 108 LEU A O 1
ATOM 842 N N . LYS A 1 109 ? 3.982 12.716 21.876 1.00 96.88 109 LYS A N 1
ATOM 843 C CA . LYS A 1 109 ? 4.427 12.394 23.230 1.00 96.88 109 LYS A CA 1
ATOM 844 C C . LYS A 1 109 ? 5.570 13.297 23.693 1.00 96.88 109 LYS A C 1
ATOM 846 O O . LYS A 1 109 ? 5.498 13.849 24.791 1.00 96.88 109 LYS A O 1
ATOM 851 N N . GLU A 1 110 ? 6.605 13.454 22.869 1.00 95.81 110 GLU A N 1
ATOM 852 C CA . GLU A 1 110 ? 7.799 14.244 23.203 1.00 95.81 110 GLU A CA 1
ATOM 853 C C . GLU A 1 110 ? 7.493 15.744 23.289 1.00 95.81 110 GLU A C 1
ATOM 855 O O . GLU A 1 110 ? 7.966 16.414 24.201 1.00 95.81 110 GLU A O 1
ATOM 860 N N . ALA A 1 111 ? 6.627 16.259 22.414 1.00 96.31 111 ALA A N 1
ATOM 861 C CA . ALA A 1 111 ? 6.203 17.659 22.406 1.00 96.31 111 ALA A CA 1
ATOM 862 C C . ALA A 1 111 ? 4.920 17.920 23.224 1.00 96.31 111 ALA A C 1
ATOM 864 O O . ALA A 1 111 ? 4.293 18.972 23.075 1.00 96.31 111 ALA A O 1
ATOM 865 N N . SER A 1 112 ? 4.509 16.987 24.090 1.00 96.88 112 SER A N 1
ATOM 866 C CA . SER A 1 112 ? 3.242 17.067 24.839 1.00 96.88 112 SER A CA 1
ATOM 867 C C . SER A 1 112 ? 3.106 18.341 25.679 1.00 96.88 112 SER A C 1
ATOM 869 O O . SER A 1 112 ? 2.030 18.937 25.715 1.00 96.88 112 SER A O 1
ATOM 871 N N . SER A 1 113 ? 4.198 18.810 26.288 1.00 95.81 113 SER A N 1
ATOM 872 C CA . SER A 1 113 ? 4.231 20.024 27.117 1.00 95.81 113 SER A CA 1
ATOM 873 C C . SER A 1 113 ? 3.866 21.300 26.353 1.00 95.81 113 SER A C 1
ATOM 875 O O . SER A 1 113 ? 3.337 22.237 26.952 1.00 95.81 113 SER A O 1
ATOM 877 N N . VAL A 1 114 ? 4.116 21.327 25.042 1.00 97.06 114 VAL A N 1
ATOM 878 C CA . VAL A 1 114 ? 3.828 22.462 24.156 1.00 97.06 114 VAL A CA 1
ATOM 879 C C . VAL A 1 114 ? 2.504 22.249 23.424 1.00 97.06 114 VAL A C 1
ATOM 881 O O . VAL A 1 114 ? 1.670 23.150 23.371 1.00 97.06 114 VAL A O 1
ATOM 884 N N . LEU A 1 115 ? 2.270 21.043 22.898 1.00 97.12 115 LEU A N 1
ATOM 885 C CA . LEU A 1 115 ? 1.092 20.730 22.084 1.00 97.12 115 LEU A CA 1
ATOM 886 C C . LEU A 1 115 ? -0.212 20.670 22.887 1.00 97.12 115 LEU A C 1
ATOM 888 O O . LEU A 1 115 ? -1.284 20.842 22.307 1.00 97.12 115 LEU A O 1
ATOM 892 N N . LYS A 1 116 ? -0.146 20.477 24.209 1.00 97.69 116 LYS A N 1
ATOM 893 C CA . LYS A 1 116 ? -1.331 20.432 25.078 1.00 97.69 116 LYS A CA 1
ATOM 894 C C . LYS A 1 116 ? -2.234 21.661 24.952 1.00 97.69 116 LYS A C 1
ATOM 896 O O . LYS A 1 116 ? -3.451 21.512 24.947 1.00 97.69 116 LYS A O 1
ATOM 901 N N . TYR A 1 117 ? -1.667 22.860 24.797 1.00 97.62 117 TYR A N 1
ATOM 902 C CA . TYR A 1 117 ? -2.439 24.103 24.716 1.00 97.62 117 TYR A CA 1
ATOM 903 C C . TYR A 1 117 ? -3.261 24.212 23.419 1.00 97.62 117 TYR A C 1
ATOM 905 O O . TYR A 1 117 ? -4.489 24.315 23.510 1.00 97.62 117 TYR A O 1
ATOM 913 N N . PRO A 1 118 ? -2.652 24.157 22.211 1.00 97.62 118 PRO A N 1
ATOM 914 C CA . PRO A 1 118 ? -3.420 24.238 20.971 1.00 97.62 118 PRO A CA 1
ATOM 915 C C . PRO A 1 118 ? -4.376 23.053 20.795 1.00 97.62 118 PRO A C 1
ATOM 917 O O . PRO A 1 118 ? -5.490 23.249 20.314 1.00 97.62 118 PRO A O 1
ATOM 920 N N . LEU A 1 119 ? -3.990 21.842 21.220 1.00 97.19 119 LEU A N 1
ATOM 921 C CA . LEU A 1 119 ? -4.855 20.666 21.108 1.00 97.19 119 LEU A CA 1
ATOM 922 C C . LEU A 1 119 ? -6.057 20.733 22.050 1.00 97.19 119 LEU A C 1
ATOM 924 O O . LEU A 1 119 ? -7.158 20.406 21.625 1.00 97.19 119 LEU A O 1
ATOM 928 N N . CYS A 1 120 ? -5.886 21.217 23.282 1.00 97.31 120 CYS A N 1
ATOM 929 C CA . CYS A 1 120 ? -7.004 21.432 24.200 1.00 97.31 120 CYS A CA 1
ATOM 930 C C . CYS A 1 120 ? -8.027 22.417 23.621 1.00 97.31 120 CYS A C 1
ATOM 932 O O . CYS A 1 120 ? -9.216 22.104 23.546 1.00 97.31 120 CYS A O 1
ATOM 934 N N . LYS A 1 121 ? -7.559 23.559 23.098 1.00 96.50 121 LYS A N 1
ATOM 935 C CA . LYS A 1 121 ? -8.432 24.533 22.427 1.00 96.50 121 LYS A CA 1
ATOM 936 C C . LYS A 1 121 ? -9.173 23.911 21.241 1.00 96.50 121 LYS A C 1
ATOM 938 O O . LYS A 1 121 ? -10.374 24.120 21.098 1.00 96.50 121 LYS A O 1
ATOM 943 N N . LEU A 1 122 ? -8.473 23.137 20.411 1.00 95.44 122 LEU A N 1
ATOM 944 C CA . LEU A 1 122 ? -9.064 22.460 19.257 1.00 95.44 122 LEU A CA 1
ATOM 945 C C . LEU A 1 122 ? -10.113 21.416 19.668 1.00 95.44 122 LEU A C 1
ATOM 947 O O . LEU A 1 122 ? -11.184 21.356 19.067 1.00 95.44 122 LEU A O 1
ATOM 951 N N . PHE A 1 123 ? -9.829 20.606 20.688 1.00 94.62 123 PHE A N 1
ATOM 952 C CA . PHE A 1 123 ? -10.752 19.578 21.164 1.00 94.62 123 PHE A CA 1
ATOM 953 C C . PHE A 1 123 ? -12.011 20.193 21.775 1.00 94.62 123 PHE A C 1
ATOM 955 O O . PHE A 1 123 ? -13.110 19.771 21.427 1.00 94.62 123 PHE A O 1
ATOM 962 N N . ASN A 1 124 ? -11.873 21.226 22.608 1.00 92.62 124 ASN A N 1
ATOM 963 C CA . ASN A 1 124 ? -13.024 21.920 23.186 1.00 92.62 124 ASN A CA 1
ATOM 964 C C . ASN A 1 124 ? -13.855 22.642 22.126 1.00 92.62 124 ASN A C 1
ATOM 966 O O . ASN A 1 124 ? -15.079 22.620 22.203 1.00 92.62 124 ASN A O 1
ATOM 970 N N . LEU A 1 125 ? -13.219 23.221 21.103 1.00 92.19 125 LEU A N 1
ATOM 971 C CA . LEU A 1 125 ? -13.939 23.802 19.971 1.00 92.19 125 LEU A CA 1
ATOM 972 C C . LEU A 1 125 ? -14.740 22.739 19.205 1.00 92.19 125 LEU A C 1
ATOM 974 O O . LEU A 1 125 ? -15.901 22.963 18.876 1.00 92.19 125 LEU A O 1
ATOM 978 N N . SER A 1 126 ? -14.144 21.572 18.951 1.00 90.25 126 SER A N 1
ATOM 979 C CA . SER A 1 126 ? -14.822 20.434 18.315 1.00 90.25 126 SER A CA 1
ATOM 980 C C . SER A 1 126 ? -16.030 19.958 19.139 1.00 90.25 126 SER A C 1
ATOM 982 O O . SER A 1 126 ? -17.122 19.786 18.595 1.00 90.25 126 SER A O 1
ATOM 984 N N . LEU A 1 127 ? -15.874 19.829 20.464 1.00 89.06 127 LEU A N 1
ATOM 985 C CA . LEU A 1 127 ? -16.952 19.431 21.379 1.00 89.06 127 LEU A CA 1
ATOM 986 C C . LEU A 1 127 ? -18.074 20.472 21.471 1.00 89.06 127 LEU A C 1
ATOM 988 O O . LEU A 1 127 ? -19.245 20.104 21.412 1.00 89.06 127 LEU A O 1
ATOM 992 N N . SER A 1 128 ? -17.747 21.760 21.595 1.00 87.44 128 SER A N 1
ATOM 993 C CA . SER A 1 128 ? -18.750 22.824 21.739 1.00 87.44 128 SER A CA 1
ATOM 994 C C . SER A 1 128 ? -19.545 23.047 20.453 1.00 87.44 128 SER A C 1
ATOM 996 O O . SER A 1 128 ? -20.757 23.251 20.495 1.00 87.44 128 SER A O 1
ATOM 998 N N . THR A 1 129 ? -18.892 22.924 19.297 1.00 86.56 129 THR A N 1
ATOM 999 C CA . THR A 1 129 ? -19.534 23.038 17.977 1.00 86.56 129 THR A CA 1
ATOM 1000 C C . THR A 1 129 ? -20.159 21.732 17.490 1.00 86.56 129 THR A C 1
ATOM 1002 O O . THR A 1 129 ? -20.739 21.704 16.406 1.00 86.56 129 THR A O 1
ATOM 1005 N N . SER A 1 130 ? -20.048 20.637 18.256 1.00 85.88 130 SER A N 1
ATOM 1006 C CA . SER A 1 130 ? -20.480 19.290 17.843 1.00 85.88 130 SER A CA 1
ATOM 1007 C C . SER A 1 130 ? -19.927 18.875 16.469 1.00 85.88 130 SER A C 1
ATOM 1009 O O . SER A 1 130 ? -20.591 18.168 15.708 1.00 85.88 130 SER A O 1
ATOM 1011 N N . THR A 1 131 ? -18.729 19.350 16.118 1.00 84.75 131 THR A N 1
ATOM 1012 C CA . THR A 1 131 ? -18.153 19.191 14.780 1.00 84.75 131 THR A CA 1
ATOM 1013 C C . THR A 1 131 ? -16.848 18.425 14.853 1.00 84.75 131 THR A C 1
ATOM 1015 O O . THR A 1 131 ? -15.802 18.970 15.196 1.00 84.75 131 THR A O 1
ATOM 1018 N N . PHE A 1 132 ? -16.898 17.157 14.448 1.00 85.94 132 PHE A N 1
ATOM 1019 C CA . PHE A 1 132 ? -15.700 16.346 14.296 1.00 85.94 132 PHE A CA 1
ATOM 1020 C C . PHE A 1 132 ? -14.979 16.685 12.977 1.00 85.94 132 PHE A C 1
ATOM 1022 O O . PHE A 1 132 ? -15.613 16.586 11.919 1.00 85.94 132 PHE A O 1
ATOM 1029 N N . PRO A 1 133 ? -13.683 17.056 12.996 1.00 88.31 133 PRO A N 1
ATOM 1030 C CA . PRO A 1 133 ? -12.940 17.426 11.794 1.00 88.31 133 PRO A CA 1
ATOM 1031 C C . PRO A 1 133 ? -12.944 16.341 10.714 1.00 88.31 133 PRO A C 1
ATOM 1033 O O . PRO A 1 133 ? -12.640 15.180 10.987 1.00 88.31 133 PRO A O 1
ATOM 1036 N N . ASP A 1 134 ? -13.193 16.722 9.460 1.00 86.62 134 ASP A N 1
ATOM 1037 C CA . ASP A 1 134 ? -13.256 15.763 8.346 1.00 86.62 134 ASP A CA 1
ATOM 1038 C C . ASP A 1 134 ? -11.931 15.038 8.105 1.00 86.62 134 ASP A C 1
ATOM 1040 O O . ASP A 1 134 ? -11.905 13.854 7.773 1.00 86.62 134 ASP A O 1
ATOM 1044 N N . GLN A 1 135 ? -10.803 15.699 8.370 1.00 87.19 135 GLN A N 1
ATOM 1045 C CA . GLN A 1 135 ? -9.495 15.056 8.291 1.00 87.19 135 GLN A CA 1
ATOM 1046 C C . GLN A 1 135 ? -9.348 13.885 9.274 1.00 87.19 135 GLN A C 1
ATOM 1048 O O . GLN A 1 135 ? -8.650 12.925 8.951 1.00 87.19 135 GLN A O 1
ATOM 1053 N N . TRP A 1 136 ? -9.999 13.939 10.439 1.00 88.94 136 TRP A N 1
ATOM 1054 C CA . TRP A 1 136 ? -9.948 12.881 11.456 1.00 88.94 136 TRP A CA 1
ATOM 1055 C C . TRP A 1 136 ? -10.874 11.707 11.140 1.00 88.94 136 TRP A C 1
ATOM 1057 O O . TRP A 1 136 ? -10.672 10.618 11.663 1.00 88.94 136 TRP A O 1
ATOM 1067 N N . LYS A 1 137 ? -11.835 11.902 10.231 1.00 83.38 137 LYS A N 1
ATOM 1068 C CA . LYS A 1 137 ? -12.741 10.856 9.733 1.00 83.38 137 LYS A CA 1
ATOM 1069 C C . LYS A 1 137 ? -12.067 9.910 8.736 1.00 83.38 137 LYS A C 1
ATOM 1071 O O . LYS A 1 137 ? -12.579 8.826 8.472 1.00 83.38 137 LYS A O 1
ATOM 1076 N N . ARG A 1 138 ? -10.922 10.308 8.171 1.00 85.75 138 ARG A N 1
ATOM 1077 C CA . ARG A 1 138 ? -10.163 9.506 7.203 1.00 85.75 138 ARG A CA 1
ATOM 1078 C C . ARG A 1 138 ? -9.256 8.507 7.921 1.00 85.75 138 ARG A C 1
ATOM 1080 O O . ARG A 1 138 ? -8.559 8.862 8.872 1.00 85.75 138 ARG A O 1
ATOM 1087 N N . ALA A 1 139 ? -9.200 7.277 7.415 1.00 86.94 139 ALA A N 1
ATOM 1088 C CA . ALA A 1 139 ? -8.294 6.242 7.905 1.00 86.94 139 ALA A CA 1
ATOM 1089 C C . ALA A 1 139 ? -7.580 5.527 6.757 1.00 86.94 139 ALA A C 1
ATOM 1091 O O . ALA A 1 139 ? -8.169 5.286 5.705 1.00 86.94 139 ALA A O 1
ATOM 1092 N N . ASN A 1 140 ? -6.338 5.109 7.005 1.00 86.00 140 ASN A N 1
ATOM 1093 C CA . ASN A 1 140 ? -5.671 4.127 6.153 1.00 86.00 140 ASN A CA 1
ATOM 1094 C C . ASN A 1 140 ? -6.091 2.731 6.621 1.00 86.00 140 ASN A C 1
ATOM 1096 O O . ASN A 1 140 ? -5.802 2.354 7.757 1.00 86.00 140 ASN A O 1
ATOM 1100 N N . VAL A 1 141 ? -6.779 1.967 5.774 1.00 86.00 141 VAL A N 1
ATOM 1101 C CA . VAL A 1 141 ? -7.237 0.614 6.116 1.00 86.00 141 VAL A CA 1
ATOM 1102 C C . VAL A 1 141 ? -6.191 -0.402 5.675 1.00 86.00 141 VAL A C 1
ATOM 1104 O O . VAL A 1 141 ? -5.897 -0.530 4.490 1.00 86.00 141 VAL A O 1
ATOM 1107 N N . THR A 1 142 ? -5.625 -1.139 6.627 1.00 85.00 142 THR A N 1
ATOM 1108 C CA . THR A 1 142 ? -4.679 -2.226 6.351 1.00 85.00 142 THR A CA 1
ATOM 1109 C C . THR A 1 142 ? -5.370 -3.580 6.529 1.00 85.00 142 THR A C 1
ATOM 1111 O O . THR A 1 142 ? -5.838 -3.865 7.636 1.00 85.00 142 THR A O 1
ATOM 1114 N N . PRO A 1 143 ? -5.429 -4.438 5.492 1.00 86.50 143 PRO A N 1
ATOM 1115 C CA . PRO A 1 143 ? -5.949 -5.792 5.625 1.00 86.50 143 PRO A CA 1
ATOM 1116 C C . PRO A 1 143 ? -4.948 -6.660 6.397 1.00 86.50 143 PRO A C 1
ATOM 1118 O O . PRO A 1 143 ? -3.808 -6.846 5.977 1.00 86.50 143 PRO A O 1
ATOM 1121 N N . VAL A 1 144 ? -5.372 -7.216 7.531 1.00 85.12 144 VAL A N 1
ATOM 1122 C CA . VAL A 1 144 ? -4.557 -8.137 8.332 1.00 85.12 144 VAL A CA 1
ATOM 1123 C C . VAL A 1 144 ? -5.110 -9.546 8.228 1.00 85.12 144 VAL A C 1
ATOM 1125 O O . VAL A 1 144 ? -6.270 -9.798 8.553 1.00 85.12 144 VAL A O 1
ATOM 1128 N N . TYR A 1 145 ? -4.260 -10.465 7.780 1.00 86.00 145 TYR A N 1
ATOM 1129 C CA . TYR A 1 145 ? -4.613 -11.866 7.603 1.00 86.00 145 TYR A CA 1
ATOM 1130 C C . TYR A 1 145 ? -4.981 -12.523 8.941 1.00 86.00 145 TYR A C 1
ATOM 1132 O O . TYR A 1 145 ? -4.240 -12.417 9.922 1.00 86.00 145 TYR A O 1
ATOM 1140 N N . LYS A 1 146 ? -6.138 -13.193 8.980 1.00 79.50 146 LYS A N 1
ATOM 1141 C CA . LYS A 1 146 ? -6.654 -13.883 10.167 1.00 79.50 146 LYS A CA 1
ATOM 1142 C C . LYS A 1 146 ? -6.233 -15.356 10.177 1.00 79.50 146 LYS A C 1
ATOM 1144 O O . LYS A 1 146 ? -5.551 -15.770 11.110 1.00 79.50 146 LYS A O 1
ATOM 1149 N N . ASN A 1 147 ? -6.668 -16.139 9.187 1.00 75.81 147 ASN A N 1
ATOM 1150 C CA . ASN A 1 147 ? -6.442 -17.587 9.063 1.00 75.81 147 ASN A CA 1
ATOM 1151 C C . ASN A 1 147 ? -6.957 -18.135 7.709 1.00 75.81 147 ASN A C 1
ATOM 1153 O O . ASN A 1 147 ? -7.604 -17.413 6.962 1.00 75.81 147 ASN A O 1
ATOM 1157 N N . SER A 1 148 ? -6.721 -19.423 7.424 1.00 83.44 148 SER A N 1
ATOM 1158 C CA . SER A 1 148 ? -7.230 -20.169 6.252 1.00 83.44 148 SER A CA 1
ATOM 1159 C C . SER A 1 148 ? -6.517 -19.928 4.908 1.00 83.44 148 SER A C 1
ATOM 1161 O O . SER A 1 148 ? -5.346 -20.278 4.782 1.00 83.44 148 SER A O 1
ATOM 1163 N N . LYS A 1 149 ? -7.220 -19.460 3.862 1.00 81.56 149 LYS A N 1
ATOM 1164 C CA . LYS A 1 149 ? -6.661 -19.263 2.512 1.00 81.56 149 LYS A CA 1
ATOM 1165 C C . LYS A 1 149 ? -6.308 -17.781 2.332 1.00 81.56 149 LYS A C 1
ATOM 1167 O O . LYS A 1 149 ? -7.235 -16.972 2.270 1.00 81.56 149 LYS A O 1
ATOM 1172 N N . PRO A 1 150 ? -5.021 -17.413 2.205 1.00 82.81 150 PRO A N 1
ATOM 1173 C CA . PRO A 1 150 ? -4.589 -16.023 2.017 1.00 82.81 150 PRO A CA 1
ATOM 1174 C C . PRO A 1 150 ? -5.127 -15.355 0.742 1.00 82.81 150 PRO A C 1
ATOM 1176 O O . PRO A 1 150 ? -5.143 -14.140 0.624 1.00 82.81 150 PRO A O 1
ATOM 1179 N N . ASN A 1 151 ? -5.592 -16.139 -0.226 1.00 83.94 151 ASN A N 1
ATOM 1180 C CA . ASN A 1 151 ? -6.096 -15.602 -1.485 1.00 83.94 151 ASN A CA 1
ATOM 1181 C C . ASN A 1 151 ? -7.570 -15.166 -1.381 1.00 83.94 151 ASN A C 1
ATOM 1183 O O . ASN A 1 151 ? -8.119 -14.662 -2.345 1.00 83.94 151 ASN A O 1
ATOM 1187 N N . ASP A 1 152 ? -8.252 -15.373 -0.254 1.00 85.56 152 ASP A N 1
ATOM 1188 C CA . ASP A 1 152 ? -9.659 -14.985 -0.089 1.00 85.56 152 ASP A CA 1
ATOM 1189 C C . ASP A 1 152 ? -9.770 -13.756 0.822 1.00 85.56 152 ASP A C 1
ATOM 1191 O O . ASP A 1 152 ? -9.345 -13.789 1.980 1.00 85.56 152 ASP A O 1
ATOM 1195 N N . VAL A 1 153 ? -10.389 -12.682 0.323 1.00 86.81 153 VAL A N 1
ATOM 1196 C CA . VAL A 1 153 ? -10.597 -11.428 1.068 1.00 86.81 153 VAL A CA 1
ATOM 1197 C C . VAL A 1 153 ? -11.362 -11.613 2.376 1.00 86.81 153 VAL A C 1
ATOM 1199 O O . VAL A 1 153 ? -11.135 -10.872 3.333 1.00 86.81 153 VAL A O 1
ATOM 1202 N N . LYS A 1 154 ? -12.211 -12.644 2.468 1.00 87.75 154 LYS A N 1
ATOM 1203 C CA . LYS A 1 154 ? -12.988 -12.975 3.674 1.00 87.75 154 LYS A CA 1
ATOM 1204 C C . LYS A 1 154 ? -12.109 -13.363 4.860 1.00 87.75 154 LYS A C 1
ATOM 1206 O O . LYS A 1 154 ? -12.542 -13.258 6.007 1.00 87.75 154 LYS A O 1
ATOM 1211 N N . ASN A 1 155 ? -10.880 -13.792 4.585 1.00 87.75 155 ASN A N 1
ATOM 1212 C CA . ASN A 1 155 ? -9.915 -14.243 5.581 1.00 87.75 155 ASN A CA 1
ATOM 1213 C C . ASN A 1 155 ? -9.049 -13.106 6.148 1.00 87.75 155 ASN A C 1
ATOM 1215 O O . ASN A 1 155 ? -8.115 -13.358 6.915 1.00 87.75 155 ASN A O 1
ATOM 1219 N N . TYR A 1 156 ? -9.367 -11.853 5.814 1.00 87.81 156 TYR A N 1
ATOM 1220 C CA . TYR A 1 156 ? -8.685 -10.662 6.307 1.00 87.81 156 TYR A CA 1
ATOM 1221 C C . TYR A 1 156 ? -9.598 -9.824 7.197 1.00 87.81 156 TYR A C 1
ATOM 1223 O O . TYR A 1 156 ? -10.820 -9.819 7.062 1.00 87.81 156 TYR A O 1
ATOM 1231 N N . ARG A 1 157 ? -8.979 -9.092 8.121 1.00 83.56 157 ARG A N 1
ATOM 1232 C CA . ARG A 1 157 ? -9.635 -8.095 8.968 1.00 83.56 157 ARG A CA 1
ATOM 1233 C C . ARG A 1 157 ? -9.198 -6.693 8.548 1.00 83.56 157 ARG A C 1
ATOM 1235 O O . ARG A 1 157 ? -7.990 -6.488 8.401 1.00 83.56 157 ARG A O 1
ATOM 1242 N N . PRO A 1 158 ? -10.119 -5.729 8.408 1.00 87.69 158 PRO A N 1
ATOM 1243 C CA . PRO A 1 158 ? -9.739 -4.337 8.228 1.00 87.69 158 PRO A CA 1
ATOM 1244 C C . PRO A 1 158 ? -9.170 -3.783 9.541 1.00 87.69 158 PRO A C 1
ATOM 1246 O O . PRO A 1 158 ? -9.794 -3.896 10.595 1.00 87.69 158 PRO A O 1
ATOM 1249 N N . ILE A 1 159 ? -7.981 -3.180 9.495 1.00 84.31 159 ILE A N 1
ATOM 1250 C CA . ILE A 1 159 ? -7.456 -2.362 10.595 1.00 84.31 159 ILE A CA 1
ATOM 1251 C C . ILE A 1 159 ? -7.366 -0.913 10.132 1.00 84.31 159 ILE A C 1
ATOM 1253 O O . ILE A 1 159 ? -6.538 -0.579 9.288 1.00 84.31 159 ILE A O 1
ATOM 1257 N N . SER A 1 160 ? -8.187 -0.049 10.726 1.00 86.12 160 SER A N 1
ATOM 1258 C CA . SER A 1 160 ? -8.218 1.384 10.425 1.00 86.12 160 SER A CA 1
ATOM 1259 C C . SER A 1 160 ? -7.158 2.153 11.219 1.00 86.12 160 SER A C 1
ATOM 1261 O O . SER A 1 160 ? -7.217 2.292 12.447 1.00 86.12 160 SER A O 1
ATOM 1263 N N . LEU A 1 161 ? -6.176 2.702 10.511 1.00 87.19 161 LEU A N 1
ATOM 1264 C CA . LEU A 1 161 ? -5.196 3.641 11.044 1.00 87.19 161 LEU A CA 1
ATOM 1265 C C . LEU A 1 161 ? -5.742 5.066 10.905 1.00 87.19 161 LEU A C 1
ATOM 1267 O O . LEU A 1 161 ? -5.569 5.708 9.875 1.00 87.19 161 LEU A O 1
ATOM 1271 N N . LEU A 1 162 ? -6.435 5.535 11.942 1.00 89.75 162 LEU A N 1
ATOM 1272 C CA . LEU A 1 162 ? -6.905 6.921 12.082 1.00 89.75 162 LEU A CA 1
ATOM 1273 C C . LEU A 1 162 ? -5.786 7.862 12.554 1.00 89.75 162 LEU A C 1
ATOM 1275 O O . LEU A 1 162 ? -4.770 7.403 13.091 1.00 89.75 162 LEU A O 1
ATOM 1279 N N . SER A 1 163 ? -6.024 9.172 12.422 1.00 93.25 163 SER A N 1
ATOM 1280 C CA . SER A 1 163 ? -5.195 10.223 13.028 1.00 93.25 163 SER A CA 1
ATOM 1281 C C . SER A 1 163 ? -4.919 9.931 14.507 1.00 93.25 163 SER A C 1
ATOM 1283 O O . SER A 1 163 ? -5.801 9.535 15.272 1.00 93.25 163 SER A O 1
ATOM 1285 N N . VAL A 1 164 ? -3.677 10.134 14.939 1.00 94.25 164 VAL A N 1
ATOM 1286 C CA . VAL A 1 164 ? -3.305 9.932 16.347 1.00 94.25 164 VAL A CA 1
ATOM 1287 C C . VAL A 1 164 ? -3.931 11.017 17.225 1.00 94.25 164 VAL A C 1
ATOM 1289 O O . VAL A 1 164 ? -4.305 10.746 18.365 1.00 94.25 164 VAL A O 1
ATOM 1292 N N . ILE A 1 165 ? -4.106 12.222 16.676 1.00 95.06 165 ILE A N 1
ATOM 1293 C CA . ILE A 1 165 ? -4.742 13.351 17.360 1.00 95.06 165 ILE A CA 1
ATOM 1294 C C . ILE A 1 165 ? -6.231 13.061 17.601 1.00 95.06 165 ILE A C 1
ATOM 1296 O O . ILE A 1 165 ? -6.694 13.225 18.728 1.00 95.06 165 ILE A O 1
ATOM 1300 N N . SER A 1 166 ? -6.938 12.533 16.592 1.00 93.94 166 SER A N 1
ATOM 1301 C CA . SER A 1 166 ? -8.318 12.017 16.711 1.00 93.94 166 SER A CA 1
ATOM 1302 C C . SER A 1 166 ? -8.468 11.077 17.904 1.00 93.94 166 SER A C 1
ATOM 1304 O O . SER A 1 166 ? -9.280 11.304 18.798 1.00 93.94 166 SER A O 1
ATOM 1306 N N . LYS A 1 167 ? -7.590 10.069 17.982 1.00 91.88 167 LYS A N 1
ATOM 1307 C CA . LYS A 1 167 ? -7.594 9.082 19.069 1.00 91.88 167 LYS A CA 1
ATOM 1308 C C . LYS A 1 167 ? -7.312 9.703 20.434 1.00 91.88 167 LYS A C 1
ATOM 1310 O O . LYS A 1 167 ? -7.794 9.188 21.439 1.00 91.88 167 LYS A O 1
ATOM 1315 N N . CYS A 1 168 ? -6.518 10.773 20.498 1.00 95.06 168 CYS A N 1
ATOM 1316 C CA . CYS A 1 168 ? -6.297 11.493 21.751 1.00 95.06 168 CYS A CA 1
ATOM 1317 C C . CYS A 1 168 ? -7.592 12.166 22.219 1.00 95.06 168 CYS A C 1
ATOM 1319 O O . CYS A 1 168 ? -7.971 11.985 23.373 1.00 95.06 168 CYS A O 1
ATOM 1321 N N . MET A 1 169 ? -8.309 12.852 21.322 1.00 93.69 169 MET A N 1
ATOM 1322 C CA . MET A 1 169 ? -9.611 13.449 21.636 1.00 93.69 169 MET A CA 1
ATOM 1323 C C . MET A 1 169 ? -10.633 12.388 22.068 1.00 93.69 169 MET A C 1
ATOM 1325 O O . MET A 1 169 ? -11.253 12.526 23.120 1.00 93.69 169 MET A O 1
ATOM 1329 N N . GLU A 1 170 ? -10.774 11.302 21.302 1.00 92.06 170 GLU A N 1
ATOM 1330 C CA . GLU A 1 170 ? -11.666 10.182 21.635 1.00 92.06 170 GLU A CA 1
ATOM 1331 C C . GLU A 1 170 ? -11.351 9.605 23.016 1.00 92.06 170 GLU A C 1
ATOM 1333 O O . GLU A 1 170 ? -12.256 9.276 23.776 1.00 92.06 170 GLU A O 1
ATOM 1338 N N . ARG A 1 171 ? -10.066 9.514 23.379 1.00 93.81 171 ARG A N 1
ATOM 1339 C CA . ARG A 1 171 ? -9.641 9.004 24.685 1.00 93.81 171 ARG A CA 1
ATOM 1340 C C . ARG A 1 171 ? -9.964 9.965 25.827 1.00 93.81 171 ARG A C 1
ATOM 1342 O O . ARG A 1 171 ? -10.300 9.493 26.914 1.00 93.81 171 ARG A O 1
ATOM 1349 N N . CYS A 1 172 ? -9.899 11.275 25.585 1.00 92.69 172 CYS A N 1
ATOM 1350 C CA . CYS A 1 172 ? -10.401 12.273 26.525 1.00 92.69 172 CYS A CA 1
ATOM 1351 C C . CYS A 1 172 ? -11.906 12.079 26.751 1.00 92.69 172 CYS A C 1
ATOM 1353 O O . CYS A 1 172 ? -12.328 11.867 27.883 1.00 92.69 172 CYS A O 1
ATOM 1355 N N . VAL A 1 173 ? -12.707 12.041 25.680 1.00 92.38 173 VAL A N 1
ATOM 1356 C CA . VAL A 1 173 ? -14.167 11.843 25.767 1.00 92.38 173 VAL A CA 1
ATOM 1357 C C . VAL A 1 173 ? -14.512 10.514 26.445 1.00 92.38 173 VAL A C 1
ATOM 1359 O O . VAL A 1 173 ? -15.334 10.480 27.359 1.00 92.38 173 VAL A O 1
ATOM 1362 N N . TYR A 1 174 ? -13.826 9.432 26.068 1.00 92.69 174 TYR A N 1
ATOM 1363 C CA . TYR A 1 174 ? -13.980 8.109 26.669 1.00 92.69 174 TYR A CA 1
ATOM 1364 C C . TYR A 1 174 ? -13.802 8.147 28.185 1.00 92.69 174 TYR A C 1
ATOM 1366 O O . TYR A 1 174 ? -14.574 7.510 28.890 1.00 92.69 174 TYR A O 1
ATOM 1374 N N . LYS A 1 175 ? -12.824 8.897 28.710 1.00 92.00 175 LYS A N 1
ATOM 1375 C CA . LYS A 1 175 ? -12.604 9.008 30.159 1.00 92.00 175 LYS A CA 1
ATOM 1376 C C . LYS A 1 175 ? -13.855 9.536 30.871 1.00 92.00 175 LYS A C 1
ATOM 1378 O O . LYS A 1 175 ? -14.269 8.946 31.865 1.00 92.00 175 LYS A O 1
ATOM 1383 N N . HIS A 1 176 ? -14.468 10.602 30.359 1.00 92.44 176 HIS A N 1
ATOM 1384 C CA . HIS A 1 176 ? -15.677 11.182 30.954 1.00 92.44 176 HIS A CA 1
ATOM 1385 C C . HIS A 1 176 ? -16.887 10.256 30.801 1.00 92.44 176 HIS A C 1
ATOM 1387 O O . HIS A 1 176 ? -17.554 9.957 31.789 1.00 92.44 176 HIS A O 1
ATOM 1393 N N . VAL A 1 177 ? -17.124 9.742 29.589 1.00 92.06 177 VAL A N 1
ATOM 1394 C CA . VAL A 1 177 ? -18.261 8.854 29.302 1.00 92.06 177 VAL A CA 1
ATOM 1395 C C . VAL A 1 177 ? -18.158 7.552 30.097 1.00 92.06 177 VAL A C 1
ATOM 1397 O O . VAL A 1 177 ? -19.124 7.127 30.717 1.00 92.06 177 VAL A O 1
ATOM 1400 N N . TYR A 1 178 ? -16.984 6.926 30.152 1.00 91.94 178 TYR A N 1
ATOM 1401 C CA . TYR A 1 178 ? -16.782 5.695 30.914 1.00 91.94 178 TYR A CA 1
ATOM 1402 C C . TYR A 1 178 ? -17.017 5.913 32.414 1.00 91.94 178 TYR A C 1
ATOM 1404 O O . TYR A 1 178 ? -17.701 5.113 33.050 1.00 91.94 178 TYR A O 1
ATOM 1412 N N . ASN A 1 179 ? -16.508 7.012 32.981 1.00 92.38 179 ASN A N 1
ATOM 1413 C CA . ASN A 1 179 ? -16.747 7.347 34.386 1.00 92.38 179 ASN A CA 1
ATOM 1414 C C . ASN A 1 179 ? -18.238 7.586 34.671 1.00 92.38 179 ASN A C 1
ATOM 1416 O O . ASN A 1 179 ? -18.731 7.152 35.710 1.00 92.38 179 ASN A O 1
ATOM 1420 N N . HIS A 1 180 ? -18.957 8.222 33.743 1.00 93.50 180 HIS A N 1
ATOM 1421 C CA . HIS A 1 180 ? -20.409 8.397 33.815 1.00 93.50 180 HIS A CA 1
ATOM 1422 C C . HIS A 1 180 ? -21.153 7.057 33.831 1.00 93.50 180 HIS A C 1
ATOM 1424 O O . HIS A 1 180 ? -21.958 6.806 34.726 1.00 93.50 180 HIS A O 1
ATOM 1430 N N . LEU A 1 181 ? -20.833 6.157 32.897 1.00 91.94 181 LEU A N 1
ATOM 1431 C CA . LEU A 1 181 ? -21.454 4.830 32.816 1.00 91.94 181 LEU A CA 1
ATOM 1432 C C . LEU A 1 181 ? -21.181 3.980 34.066 1.00 91.94 181 LEU A C 1
ATOM 1434 O O . LEU A 1 181 ? -22.074 3.276 34.536 1.00 91.94 181 LEU A O 1
ATOM 1438 N N . MET A 1 182 ? -19.965 4.055 34.615 1.00 90.94 182 MET A N 1
ATOM 1439 C CA . MET A 1 182 ? -19.591 3.343 35.841 1.00 90.94 182 MET A CA 1
ATOM 1440 C C . MET A 1 182 ? -20.307 3.905 37.072 1.00 90.94 182 MET A C 1
ATOM 1442 O O . MET A 1 182 ? -20.848 3.132 37.858 1.00 90.94 182 MET A O 1
ATOM 1446 N N . ARG A 1 183 ? -20.350 5.237 37.230 1.00 92.50 183 ARG A N 1
ATOM 1447 C CA . ARG A 1 183 ? -21.029 5.903 38.357 1.00 92.50 183 ARG A CA 1
ATOM 1448 C C . ARG A 1 183 ? -22.519 5.561 38.408 1.00 92.50 183 ARG A C 1
ATOM 1450 O O . ARG A 1 183 ? -23.056 5.371 39.494 1.00 92.50 183 ARG A O 1
ATOM 1457 N N . ASN A 1 184 ? -23.153 5.430 37.245 1.00 92.88 184 ASN A N 1
ATOM 1458 C CA . ASN A 1 184 ? -24.572 5.096 37.117 1.00 92.88 184 ASN A CA 1
ATOM 1459 C C . ASN A 1 184 ? -24.857 3.591 36.999 1.00 92.88 184 ASN A C 1
ATOM 1461 O O . ASN A 1 184 ? -25.998 3.210 36.761 1.00 92.88 184 ASN A O 1
ATOM 1465 N N . ASN A 1 185 ? -23.848 2.725 37.167 1.00 91.38 185 ASN A N 1
ATOM 1466 C CA . ASN A 1 185 ? -23.981 1.266 37.060 1.00 91.38 185 ASN A CA 1
ATOM 1467 C C . ASN A 1 185 ? -24.662 0.797 35.755 1.00 91.38 185 ASN A C 1
ATOM 1469 O O . ASN A 1 185 ? -25.423 -0.169 35.757 1.00 91.38 185 ASN A O 1
ATOM 1473 N N . ILE A 1 186 ? -24.388 1.476 34.636 1.00 91.69 186 ILE A N 1
ATOM 1474 C CA . ILE A 1 186 ? -24.987 1.156 33.329 1.00 91.69 186 ILE A CA 1
ATOM 1475 C C . ILE A 1 186 ? -24.389 -0.125 32.739 1.00 91.69 186 ILE A C 1
ATOM 1477 O O . ILE A 1 186 ? -25.074 -0.887 32.057 1.00 91.69 186 ILE A O 1
ATOM 1481 N N . LEU A 1 187 ? -23.100 -0.373 32.989 1.00 89.00 187 LEU A N 1
ATOM 1482 C CA . LEU A 1 187 ? -22.409 -1.571 32.516 1.00 89.00 187 LEU A CA 1
ATOM 1483 C C . LEU A 1 187 ? -22.679 -2.754 33.451 1.00 89.00 187 LEU A C 1
ATOM 1485 O O . LEU A 1 187 ? -22.599 -2.632 34.673 1.00 89.00 187 LEU A O 1
ATOM 1489 N N . THR A 1 188 ? -22.963 -3.921 32.873 1.00 88.06 188 THR A N 1
ATOM 1490 C CA . THR A 1 188 ? -23.188 -5.144 33.653 1.00 88.06 188 THR A CA 1
ATOM 1491 C C . THR A 1 188 ? -21.912 -5.601 34.360 1.00 88.06 188 THR A C 1
ATOM 1493 O O . THR A 1 188 ? -20.823 -5.579 33.787 1.00 88.06 188 THR A O 1
ATOM 1496 N N . LYS A 1 189 ? -22.054 -6.099 35.593 1.00 85.06 189 LYS A N 1
ATOM 1497 C CA . LYS A 1 189 ? -20.941 -6.661 36.380 1.00 85.06 189 LYS A CA 1
ATOM 1498 C C . LYS A 1 189 ? -20.336 -7.921 35.750 1.00 85.06 189 LYS A C 1
ATOM 1500 O O . LYS A 1 189 ? -19.209 -8.274 36.069 1.00 85.06 189 LYS A O 1
ATOM 1505 N N . ASN A 1 190 ? -21.065 -8.567 34.839 1.00 86.19 190 ASN A N 1
ATOM 1506 C CA . ASN A 1 190 ? -20.619 -9.773 34.138 1.00 86.19 190 ASN A CA 1
ATOM 1507 C C . ASN A 1 190 ? -19.843 -9.458 32.842 1.00 86.19 190 ASN A C 1
ATOM 1509 O O . ASN A 1 190 ? -19.515 -10.371 32.084 1.00 86.19 190 ASN A O 1
ATOM 1513 N N . GLN A 1 191 ? -19.578 -8.180 32.547 1.00 87.44 191 GLN A N 1
ATOM 1514 C CA . GLN A 1 191 ? -18.790 -7.765 31.391 1.00 87.44 191 GLN A CA 1
ATOM 1515 C C . GLN A 1 191 ? -17.322 -7.596 31.785 1.00 87.44 191 GLN A C 1
ATOM 1517 O O . GLN A 1 191 ? -16.934 -6.580 32.358 1.00 87.44 191 GLN A O 1
ATOM 1522 N N . SER A 1 192 ? -16.492 -8.557 31.387 1.00 86.19 192 SER A N 1
ATOM 1523 C CA . SER A 1 192 ? -15.036 -8.488 31.588 1.00 86.19 192 SER A CA 1
ATOM 1524 C C . SER A 1 192 ? -14.284 -7.860 30.411 1.00 86.19 192 SER A C 1
ATOM 1526 O O . SER A 1 192 ? -13.179 -7.340 30.563 1.00 86.19 192 SER A O 1
ATOM 1528 N N . GLY A 1 193 ? -14.868 -7.898 29.210 1.00 85.50 193 GLY A N 1
ATOM 1529 C CA . GLY A 1 193 ? -14.269 -7.323 28.008 1.00 85.50 193 GLY A CA 1
ATOM 1530 C C . GLY A 1 193 ? -14.278 -5.793 28.025 1.00 85.50 193 GLY A C 1
ATOM 1531 O O . GLY A 1 193 ? -15.328 -5.178 28.197 1.00 85.50 193 GLY A O 1
ATOM 1532 N N . PHE A 1 194 ? -13.112 -5.189 27.765 1.00 83.06 194 PHE A N 1
ATOM 1533 C CA . PHE A 1 194 ? -12.906 -3.732 27.692 1.00 83.06 194 PHE A CA 1
ATOM 1534 C C . PHE A 1 194 ? -13.176 -2.965 29.001 1.00 83.06 194 PHE A C 1
ATOM 1536 O O . PHE A 1 194 ? -13.257 -1.738 28.988 1.00 83.06 194 PHE A O 1
ATOM 1543 N N . THR A 1 195 ? -13.246 -3.667 30.133 1.00 84.69 195 THR A N 1
ATOM 1544 C CA . THR A 1 195 ? -13.506 -3.088 31.457 1.00 84.69 195 THR A CA 1
ATOM 1545 C C . THR A 1 195 ? -12.193 -2.883 32.212 1.00 84.69 195 THR A C 1
ATOM 1547 O O . THR A 1 195 ? -11.313 -3.746 32.223 1.00 84.69 195 THR A O 1
ATOM 1550 N N . ARG A 1 196 ? -12.013 -1.718 32.846 1.00 82.94 196 ARG A N 1
ATOM 1551 C CA . ARG A 1 196 ? -10.788 -1.435 33.612 1.00 82.94 196 ARG A CA 1
ATOM 1552 C C . ARG A 1 196 ? -10.709 -2.340 34.845 1.00 82.94 196 ARG A C 1
ATOM 1554 O O . ARG A 1 196 ? -11.630 -2.349 35.649 1.00 82.94 196 ARG A O 1
ATOM 1561 N N . GLY A 1 197 ? -9.566 -3.003 35.031 1.00 83.31 197 GLY A N 1
ATOM 1562 C CA . GLY A 1 197 ? -9.308 -3.844 36.206 1.00 83.31 197 GLY A CA 1
ATOM 1563 C C . GLY A 1 197 ? -9.855 -5.268 36.101 1.00 83.31 197 GLY A C 1
ATOM 1564 O O . GLY A 1 197 ? -9.744 -6.011 37.069 1.00 83.31 197 GLY A O 1
ATOM 1565 N N . ASP A 1 198 ? -10.393 -5.656 34.942 1.00 85.81 198 ASP A N 1
ATOM 1566 C CA . ASP A 1 198 ? -10.872 -7.014 34.687 1.00 85.81 198 ASP A CA 1
ATOM 1567 C C . ASP A 1 198 ? -10.147 -7.667 33.493 1.00 85.81 198 ASP A C 1
ATOM 1569 O O . ASP A 1 198 ? -9.376 -7.019 32.776 1.00 85.81 198 ASP A O 1
ATOM 1573 N N . SER A 1 199 ? -10.326 -8.976 33.303 1.00 87.44 199 SER A N 1
ATOM 1574 C CA . SER A 1 199 ? -9.680 -9.732 32.228 1.00 87.44 199 SER A CA 1
ATOM 1575 C C . SER A 1 199 ? -10.459 -10.986 31.827 1.00 87.44 199 SER A C 1
ATOM 1577 O O . SER A 1 199 ? -11.265 -11.518 32.586 1.00 87.44 199 SER A O 1
ATOM 1579 N N . ALA A 1 200 ? -10.146 -11.530 30.647 1.00 86.62 200 ALA A N 1
ATOM 1580 C CA . ALA A 1 200 ? -10.678 -12.826 30.216 1.00 86.62 200 ALA A CA 1
ATOM 1581 C C . ALA A 1 200 ? -10.296 -13.976 31.173 1.00 86.62 200 ALA A C 1
ATOM 1583 O O . ALA A 1 200 ? -11.018 -14.963 31.268 1.00 86.62 200 ALA A O 1
ATOM 1584 N N . VAL A 1 201 ? -9.180 -13.840 31.901 1.00 89.31 201 VAL A N 1
ATOM 1585 C CA . VAL A 1 201 ? -8.737 -14.829 32.894 1.00 89.31 201 VAL A CA 1
ATOM 1586 C C . VAL A 1 201 ? -9.677 -14.838 34.096 1.00 89.31 201 VAL A C 1
ATOM 1588 O O . VAL A 1 201 ? -10.108 -15.906 34.515 1.00 89.31 201 VAL A O 1
ATOM 1591 N N . ASN A 1 202 ? -10.056 -13.665 34.606 1.00 87.56 202 ASN A N 1
ATOM 1592 C CA . ASN A 1 202 ? -11.021 -13.564 35.703 1.00 87.56 202 ASN A CA 1
ATOM 1593 C C . ASN A 1 202 ? -12.377 -14.151 35.304 1.00 87.56 202 ASN A C 1
ATOM 1595 O O . ASN A 1 202 ? -12.974 -14.902 36.071 1.00 87.56 202 ASN A O 1
ATOM 1599 N N . GLN A 1 203 ? -12.839 -13.865 34.083 1.00 89.81 203 GLN A N 1
ATOM 1600 C CA . GLN A 1 203 ? -14.084 -14.433 33.574 1.00 89.81 203 GLN A CA 1
ATOM 1601 C C . GLN A 1 203 ? -14.025 -15.967 33.507 1.00 89.81 203 GLN A C 1
ATOM 1603 O O . GLN A 1 203 ? -14.965 -16.637 33.928 1.00 89.81 203 GLN A O 1
ATOM 1608 N N . LEU A 1 204 ? -12.906 -16.528 33.034 1.00 91.75 204 LEU A N 1
ATOM 1609 C CA . LEU A 1 204 ? -12.687 -17.974 32.992 1.00 91.75 204 LEU A CA 1
ATOM 1610 C C . LEU A 1 204 ? -12.669 -18.598 34.392 1.00 91.75 204 LEU A C 1
ATOM 1612 O O . LEU A 1 204 ? -13.264 -19.657 34.585 1.00 91.75 204 LEU A O 1
ATOM 1616 N N . ILE A 1 205 ? -12.023 -17.950 35.364 1.00 92.88 205 ILE A N 1
ATOM 1617 C CA . ILE A 1 205 ? -12.021 -18.393 36.765 1.00 92.88 205 ILE A CA 1
ATOM 1618 C C . ILE A 1 205 ? -13.452 -18.414 37.312 1.00 92.88 205 ILE A C 1
ATOM 1620 O O . ILE A 1 205 ? -13.868 -19.426 37.872 1.00 92.88 205 ILE A O 1
ATOM 1624 N N . ASN A 1 206 ? -14.219 -17.340 37.102 1.00 90.31 206 ASN A N 1
ATOM 1625 C CA . ASN A 1 206 ? -15.598 -17.242 37.581 1.00 90.31 206 ASN A CA 1
ATOM 1626 C C . ASN A 1 206 ? -16.481 -18.351 36.993 1.00 90.31 206 ASN A C 1
ATOM 1628 O O . ASN A 1 206 ? -17.122 -19.080 37.744 1.00 90.31 206 ASN A O 1
ATOM 1632 N N . ILE A 1 207 ? -16.438 -18.539 35.669 1.00 92.75 207 ILE A N 1
ATOM 1633 C CA . ILE A 1 207 ? -17.190 -19.599 34.980 1.00 92.75 207 ILE A CA 1
ATOM 1634 C C . ILE A 1 207 ? -16.763 -20.987 35.476 1.00 92.75 207 ILE A C 1
ATOM 1636 O O . ILE A 1 207 ? -17.612 -21.834 35.741 1.00 92.75 207 ILE A O 1
ATOM 1640 N N . SER A 1 208 ? -15.458 -21.226 35.639 1.00 94.69 208 SER A N 1
ATOM 1641 C CA . SER A 1 208 ? -14.947 -22.526 36.101 1.00 94.69 208 SER A CA 1
ATOM 1642 C C . SER A 1 208 ? -15.398 -22.844 37.527 1.00 94.69 208 SER A C 1
ATOM 1644 O O . SER A 1 208 ? -15.753 -23.981 37.826 1.00 94.69 208 SER A O 1
ATOM 1646 N N . ASN A 1 209 ? -15.422 -21.839 38.402 1.00 95.25 209 ASN A N 1
ATOM 1647 C CA . ASN A 1 209 ? -15.930 -21.964 39.765 1.00 95.25 209 ASN A CA 1
ATOM 1648 C C . ASN A 1 209 ? -17.442 -22.233 39.794 1.00 95.25 209 ASN A C 1
ATOM 1650 O O . ASN A 1 209 ? -17.898 -23.077 40.562 1.00 95.25 209 ASN A O 1
ATOM 1654 N N . ASP A 1 210 ? -18.217 -21.561 38.942 1.00 94.06 210 ASP A N 1
ATOM 1655 C CA . ASP A 1 210 ? -19.657 -21.807 38.824 1.00 94.06 210 ASP A CA 1
ATOM 1656 C C . ASP A 1 210 ? -19.945 -23.225 38.310 1.00 94.06 210 ASP A C 1
ATOM 1658 O O . ASP A 1 210 ? -20.855 -23.891 38.809 1.00 94.06 210 ASP A O 1
ATOM 1662 N N . PHE A 1 211 ? -19.128 -23.726 37.377 1.00 96.56 211 PHE A N 1
ATOM 1663 C CA . PHE A 1 211 ? -19.196 -25.117 36.930 1.00 96.56 211 PHE A CA 1
ATOM 1664 C C . PHE A 1 211 ? -18.853 -26.092 38.059 1.00 96.56 211 PHE A C 1
ATOM 1666 O O . PHE A 1 211 ? -19.608 -27.032 38.288 1.00 96.56 211 PHE A O 1
ATOM 1673 N N . GLY A 1 212 ? -17.779 -25.846 38.815 1.00 96.56 212 GLY A N 1
ATOM 1674 C CA . GLY A 1 212 ? -17.416 -26.673 39.972 1.00 96.56 212 GLY A CA 1
ATOM 1675 C C . GLY A 1 212 ? -18.561 -26.796 40.981 1.00 96.56 212 GLY A C 1
ATOM 1676 O O . GLY A 1 212 ? -18.998 -27.900 41.289 1.00 96.56 212 GLY A O 1
ATOM 1677 N N . LYS A 1 213 ? -19.150 -25.668 41.393 1.00 96.94 213 LYS A N 1
ATOM 1678 C CA . LYS A 1 213 ? -20.282 -25.647 42.338 1.00 96.94 213 LYS A CA 1
ATOM 1679 C C . LYS A 1 213 ? -21.508 -26.409 41.836 1.00 96.94 213 LYS A C 1
ATOM 1681 O O . LYS A 1 213 ? -22.216 -27.036 42.627 1.00 96.94 213 LYS A O 1
ATOM 1686 N N . ALA A 1 214 ? -21.806 -26.311 40.541 1.00 96.50 214 ALA A N 1
ATOM 1687 C CA . ALA A 1 214 ? -22.927 -27.026 39.945 1.00 96.50 214 ALA A CA 1
ATOM 1688 C C . ALA A 1 214 ? -22.684 -28.544 39.943 1.00 96.50 214 ALA A C 1
ATOM 1690 O O . ALA A 1 214 ? -23.596 -29.288 40.308 1.00 96.50 214 ALA A O 1
ATOM 1691 N N . LEU A 1 215 ? -21.461 -28.985 39.625 1.00 96.19 215 LEU A N 1
ATOM 1692 C CA . LEU A 1 215 ? -21.065 -30.395 39.689 1.00 96.19 215 LEU A CA 1
ATOM 1693 C C . LEU A 1 215 ? -21.108 -30.940 41.121 1.00 96.19 215 LEU A C 1
ATOM 1695 O O . LEU A 1 215 ? -21.702 -31.992 41.339 1.00 96.19 215 LEU A O 1
ATOM 1699 N N . ASP A 1 216 ? -20.577 -30.197 42.097 1.00 97.31 216 ASP A N 1
ATOM 1700 C CA . ASP A 1 216 ? -20.618 -30.571 43.521 1.00 97.31 216 ASP A CA 1
ATOM 1701 C C . ASP A 1 216 ? -22.059 -30.722 44.035 1.00 97.31 216 ASP A C 1
ATOM 1703 O O . ASP A 1 216 ? -22.343 -31.523 44.922 1.00 97.31 216 ASP A O 1
ATOM 1707 N N . SER A 1 217 ? -22.994 -29.972 43.445 1.00 97.12 217 SER A N 1
ATOM 1708 C CA . SER A 1 217 ? -24.428 -30.039 43.751 1.00 97.12 217 SER A CA 1
ATOM 1709 C C . SER A 1 217 ? -25.184 -31.105 42.942 1.00 97.12 217 SER A C 1
ATOM 1711 O O . SER A 1 217 ? -26.415 -31.125 42.978 1.00 97.12 217 SER A O 1
ATOM 1713 N N . GLY A 1 218 ? -24.490 -31.940 42.160 1.00 95.81 218 GLY A N 1
ATOM 1714 C CA . GLY A 1 218 ? -25.095 -32.970 41.311 1.00 95.81 218 GLY A CA 1
ATOM 1715 C C . GLY A 1 218 ? -25.949 -32.429 40.157 1.00 95.81 218 GLY A C 1
ATOM 1716 O O . GLY A 1 218 ? -26.837 -33.130 39.675 1.00 95.81 218 GLY A O 1
ATOM 1717 N N . LYS A 1 219 ? -25.736 -31.177 39.730 1.00 96.50 219 LYS A N 1
ATOM 1718 C CA . LYS A 1 219 ? -26.502 -30.540 38.646 1.00 96.50 219 LYS A CA 1
ATOM 1719 C C . LYS A 1 219 ? -25.859 -30.782 37.281 1.00 96.50 219 LYS A C 1
ATOM 1721 O O . LYS A 1 219 ? -24.643 -30.889 37.152 1.00 96.50 219 LYS A O 1
ATOM 1726 N N . GLU A 1 220 ? -26.690 -30.776 36.242 1.00 94.31 220 GLU A N 1
ATOM 1727 C CA . GLU A 1 220 ? -26.243 -30.745 34.848 1.00 94.31 220 GLU A CA 1
ATOM 1728 C C . GLU A 1 220 ? -25.879 -29.308 34.430 1.00 94.31 220 GLU A C 1
ATOM 1730 O O . GLU A 1 220 ? -26.605 -28.359 34.736 1.00 94.31 220 GLU A O 1
ATOM 1735 N N . ILE A 1 221 ? -24.774 -29.144 33.698 1.00 95.25 22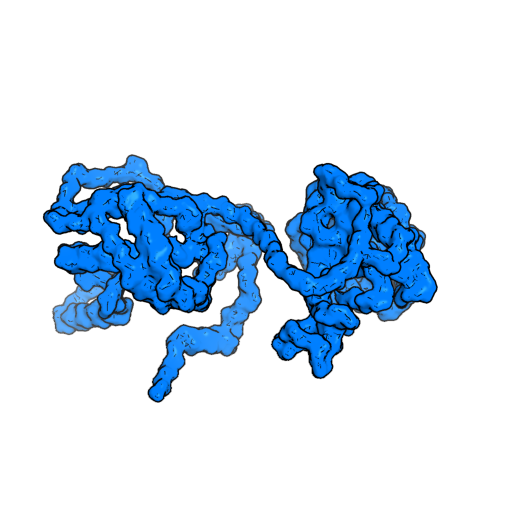1 ILE A N 1
ATOM 1736 C CA . ILE A 1 221 ? -24.328 -27.853 33.158 1.00 95.25 221 ILE A CA 1
ATOM 1737 C C . ILE A 1 221 ? -24.527 -27.851 31.646 1.00 95.25 221 ILE A C 1
ATOM 1739 O O . ILE A 1 221 ? -24.005 -28.711 30.940 1.00 95.25 221 ILE A O 1
ATOM 1743 N N . ARG A 1 222 ? -25.225 -26.833 31.137 1.00 94.19 222 ARG A N 1
ATOM 1744 C CA . ARG A 1 222 ? -25.371 -26.576 29.699 1.00 94.19 222 ARG A CA 1
ATOM 1745 C C . ARG A 1 222 ? -24.870 -25.178 29.379 1.00 94.19 222 ARG A C 1
ATOM 1747 O O . ARG A 1 222 ? -25.297 -24.211 30.004 1.00 94.19 222 ARG A O 1
ATOM 1754 N N . VAL A 1 223 ? -23.973 -25.075 28.403 1.00 92.56 223 VAL A N 1
ATOM 1755 C CA . VAL A 1 223 ? -23.330 -23.811 28.023 1.00 92.56 223 VAL A CA 1
ATOM 1756 C C . VAL A 1 223 ? -23.726 -23.451 26.601 1.00 92.56 223 VAL A C 1
ATOM 1758 O O . VAL A 1 223 ? -23.607 -24.273 25.695 1.00 92.56 223 VAL A O 1
ATOM 1761 N N . VAL A 1 224 ? -24.169 -22.210 26.405 1.00 94.44 224 VAL A N 1
ATOM 1762 C CA . VAL A 1 224 ? -24.478 -21.657 25.084 1.00 94.44 224 VAL A CA 1
ATOM 1763 C C . VAL A 1 224 ? -23.445 -20.588 24.761 1.00 94.44 224 VAL A C 1
ATOM 1765 O O . VAL A 1 224 ? -23.369 -19.561 25.434 1.00 94.44 224 VAL A O 1
ATOM 1768 N N . PHE A 1 225 ? -22.641 -20.834 23.728 1.00 91.62 225 PHE A N 1
ATOM 1769 C CA . PHE A 1 225 ? -21.681 -19.859 23.223 1.00 91.62 225 PHE A CA 1
ATOM 1770 C C . PHE A 1 225 ? -22.316 -19.051 22.093 1.00 91.62 225 PHE A C 1
ATOM 1772 O O . PHE A 1 225 ? -22.651 -19.596 21.043 1.00 91.62 225 PHE A O 1
ATOM 1779 N N . CYS A 1 226 ? -22.452 -17.745 22.310 1.00 92.81 226 CYS A N 1
ATOM 1780 C CA . CYS A 1 226 ? -22.949 -16.802 21.314 1.00 92.81 226 CYS A CA 1
ATOM 1781 C C . CYS A 1 226 ? -21.788 -15.951 20.791 1.00 92.81 226 CYS A C 1
ATOM 1783 O O . CYS A 1 226 ? -21.073 -15.340 21.584 1.00 92.81 226 CYS A O 1
ATOM 1785 N N . ASP A 1 227 ? -21.631 -15.871 19.469 1.00 87.75 227 ASP A N 1
ATOM 1786 C CA . ASP A 1 227 ? -20.668 -14.976 18.820 1.00 87.75 227 ASP A CA 1
ATOM 1787 C C . ASP A 1 227 ? -21.384 -14.051 17.833 1.00 87.75 227 ASP A C 1
ATOM 1789 O O . ASP A 1 227 ? -22.216 -14.487 17.033 1.00 87.75 227 ASP A O 1
ATOM 1793 N N . ILE A 1 228 ? -21.065 -12.757 17.894 1.00 86.31 228 ILE A N 1
ATOM 1794 C CA . ILE A 1 228 ? -21.654 -11.752 17.007 1.00 86.31 228 ILE A CA 1
ATOM 1795 C C . ILE A 1 228 ? -20.744 -11.589 15.794 1.00 86.31 228 ILE A C 1
ATOM 1797 O O . ILE A 1 228 ? -19.625 -11.075 15.878 1.00 86.31 228 ILE A O 1
ATOM 1801 N N . SER A 1 229 ? -21.259 -11.967 14.625 1.00 80.94 229 SER A N 1
ATOM 1802 C CA . SER A 1 229 ? -20.542 -11.802 13.362 1.00 80.94 229 SER A CA 1
ATOM 1803 C C . SER A 1 229 ? -20.284 -10.324 13.057 1.00 80.94 229 SER A C 1
ATOM 1805 O O . SER A 1 229 ? -21.219 -9.573 12.789 1.00 80.94 229 SER A O 1
ATOM 1807 N N . LYS A 1 230 ? -19.002 -9.936 13.021 1.00 76.62 230 LYS A N 1
ATOM 1808 C CA . LYS A 1 230 ? -18.533 -8.590 12.628 1.00 76.62 230 LYS A CA 1
ATOM 1809 C C . LYS A 1 230 ? -19.114 -7.474 13.506 1.00 76.62 230 LYS A C 1
ATOM 1811 O O . LYS A 1 230 ? -19.594 -6.463 13.010 1.00 76.62 230 LYS A O 1
ATOM 1816 N N . ALA A 1 231 ? -19.047 -7.668 14.825 1.00 80.31 231 ALA A N 1
ATOM 1817 C CA . ALA A 1 231 ? -19.679 -6.805 15.825 1.00 80.31 231 ALA A CA 1
ATOM 1818 C C . ALA A 1 231 ? -19.387 -5.295 15.687 1.00 80.31 231 ALA A C 1
ATOM 1820 O O . ALA A 1 231 ? -20.278 -4.501 15.956 1.00 80.31 231 ALA A O 1
ATOM 1821 N N . PHE A 1 232 ? -18.178 -4.894 15.270 1.00 80.31 232 PHE A N 1
ATOM 1822 C CA . PHE A 1 232 ? -17.831 -3.475 15.080 1.00 80.31 232 PHE A CA 1
ATOM 1823 C C . PHE A 1 232 ? -18.262 -2.919 13.719 1.00 80.31 232 PHE A C 1
ATOM 1825 O O . PHE A 1 232 ? -18.596 -1.743 13.635 1.00 80.31 232 PHE A O 1
ATOM 1832 N N . ASP A 1 233 ? -18.270 -3.749 12.674 1.00 79.12 233 ASP A N 1
ATOM 1833 C CA . ASP A 1 233 ? -18.662 -3.323 11.328 1.00 79.12 233 ASP A CA 1
ATOM 1834 C C . ASP A 1 233 ? -20.192 -3.252 11.192 1.00 79.12 233 ASP A C 1
ATOM 1836 O O . ASP A 1 233 ? -20.703 -2.454 10.419 1.00 79.12 233 ASP A O 1
ATOM 1840 N N . ARG A 1 234 ? -20.935 -4.058 11.966 1.00 82.69 234 ARG A N 1
ATOM 1841 C CA . ARG A 1 234 ? -22.401 -4.187 11.893 1.00 82.69 234 ARG A CA 1
ATOM 1842 C C . ARG A 1 234 ? -23.124 -3.550 13.085 1.00 82.69 234 ARG A C 1
ATOM 1844 O O . ARG A 1 234 ? -24.102 -4.100 13.593 1.00 82.69 234 ARG A O 1
ATOM 1851 N N . VAL A 1 235 ? -22.661 -2.386 13.537 1.00 85.94 235 VAL A N 1
ATOM 1852 C CA . VAL A 1 235 ? -23.332 -1.626 14.604 1.00 85.94 235 VAL A CA 1
ATOM 1853 C C . VAL A 1 235 ? -24.529 -0.851 14.051 1.00 85.94 235 VAL A C 1
ATOM 1855 O O . VAL A 1 235 ? -24.387 0.025 13.204 1.00 85.94 235 VAL A O 1
ATOM 1858 N N . TRP A 1 236 ? -25.722 -1.110 14.585 1.00 87.75 236 TRP A N 1
ATOM 1859 C CA . TRP A 1 236 ? -26.914 -0.328 14.256 1.00 87.75 236 TRP A CA 1
ATOM 1860 C C . TRP A 1 236 ? -26.872 1.050 14.934 1.00 87.75 236 TRP A C 1
ATOM 1862 O O . TRP A 1 236 ? -27.198 1.190 16.116 1.00 87.75 236 TRP A O 1
ATOM 1872 N N . HIS A 1 237 ? -26.459 2.078 14.188 1.00 86.06 237 HIS A N 1
ATOM 1873 C CA . HIS A 1 237 ? -26.213 3.419 14.728 1.00 86.06 237 HIS A CA 1
ATOM 1874 C C . HIS A 1 237 ? -27.439 4.060 15.393 1.00 86.06 237 HIS A C 1
ATOM 1876 O O . HIS A 1 237 ? -27.292 4.650 16.461 1.00 86.06 237 HIS A O 1
ATOM 1882 N N . LYS A 1 238 ? -28.649 3.909 14.828 1.00 87.44 238 LYS A N 1
ATOM 1883 C CA . LYS A 1 238 ? -29.883 4.445 15.438 1.00 87.44 238 LYS A CA 1
ATOM 1884 C C . LYS A 1 238 ? -30.121 3.835 16.825 1.00 87.44 238 LYS A C 1
ATOM 1886 O O . LYS A 1 238 ? -30.346 4.563 17.787 1.00 87.44 238 LYS A O 1
ATOM 1891 N N . GLY A 1 239 ? -29.990 2.511 16.940 1.00 89.38 239 GLY A N 1
ATOM 1892 C CA . GLY A 1 239 ? -30.120 1.795 18.211 1.00 89.38 239 GLY A CA 1
ATOM 1893 C C . GLY A 1 239 ? -29.013 2.130 19.214 1.00 89.38 239 GLY A C 1
ATOM 1894 O O . GLY A 1 239 ? -29.283 2.246 20.409 1.00 89.38 239 GLY A O 1
ATOM 1895 N N . LEU A 1 240 ? -27.775 2.331 18.750 1.00 89.62 240 LEU A N 1
ATOM 1896 C CA . LEU A 1 240 ? -26.675 2.771 19.611 1.00 89.62 240 LEU A CA 1
ATOM 1897 C C . LEU A 1 240 ? -26.941 4.167 20.187 1.00 89.62 240 LEU A C 1
ATOM 1899 O O . LEU A 1 240 ? -26.823 4.348 21.395 1.00 89.62 240 LEU A O 1
ATOM 1903 N N . LEU A 1 241 ? -27.329 5.134 19.351 1.00 89.12 241 LEU A N 1
ATOM 1904 C CA . LEU A 1 241 ? -27.647 6.495 19.795 1.00 89.12 241 LEU A CA 1
ATOM 1905 C C . LEU A 1 241 ? -28.814 6.504 20.789 1.00 89.12 241 LEU A C 1
ATOM 1907 O O . LEU A 1 241 ? -28.729 7.172 21.816 1.00 89.12 241 LEU A O 1
ATOM 1911 N N . PHE A 1 242 ? -29.846 5.695 20.537 1.00 89.88 242 PHE A N 1
ATOM 1912 C CA . PHE A 1 242 ? -30.957 5.508 21.468 1.00 89.88 242 PHE A CA 1
ATOM 1913 C C . PHE A 1 242 ? -30.478 4.979 22.831 1.00 89.88 242 PHE A C 1
ATOM 1915 O O . PHE A 1 242 ? -30.816 5.546 23.866 1.00 89.88 242 PHE A O 1
ATOM 1922 N N . LYS A 1 243 ? -29.617 3.950 22.855 1.00 90.81 243 LYS A N 1
ATOM 1923 C CA . LYS A 1 243 ? -29.033 3.424 24.105 1.00 90.81 243 LYS A CA 1
ATOM 1924 C C . LYS A 1 243 ? -28.144 4.439 24.827 1.00 90.81 243 LYS A C 1
ATOM 1926 O O . LYS A 1 243 ? -28.152 4.479 26.053 1.00 90.81 243 LYS A O 1
ATOM 1931 N N . LEU A 1 244 ? -27.381 5.250 24.092 1.00 90.94 244 LEU A N 1
ATOM 1932 C CA . LEU A 1 244 ? -26.568 6.315 24.686 1.00 90.94 244 LEU A CA 1
ATOM 1933 C C . LEU A 1 244 ? -27.458 7.381 25.342 1.00 90.94 244 LEU A C 1
ATOM 1935 O O . LEU A 1 244 ? -27.168 7.781 26.467 1.00 90.94 244 LEU A O 1
ATOM 1939 N N . GLN A 1 245 ? -28.577 7.761 24.713 1.00 90.50 245 GLN A N 1
ATOM 1940 C CA . GLN A 1 245 ? -29.572 8.632 25.350 1.00 90.50 245 GLN A CA 1
ATOM 1941 C C . GLN A 1 245 ? -30.177 7.998 26.605 1.00 90.50 245 GLN A C 1
ATOM 1943 O O . GLN A 1 245 ? -30.271 8.667 27.630 1.00 90.50 245 GLN A O 1
ATOM 1948 N N . GLN A 1 246 ? -30.537 6.709 26.569 1.00 92.12 246 GLN A N 1
ATOM 1949 C CA . GLN A 1 246 ? -31.031 6.001 27.760 1.00 92.12 246 GLN A CA 1
ATOM 1950 C C . GLN A 1 246 ? -30.018 6.037 28.915 1.00 92.12 246 GLN A C 1
ATOM 1952 O O . GLN A 1 246 ? -30.397 6.198 30.074 1.00 92.12 246 GLN A O 1
ATOM 1957 N N . ALA A 1 247 ? -28.726 5.956 28.595 1.00 91.94 247 ALA A N 1
ATOM 1958 C CA . ALA A 1 247 ? -27.627 6.062 29.550 1.00 91.94 247 ALA A CA 1
ATOM 1959 C C . ALA A 1 247 ? -27.320 7.504 30.011 1.00 91.94 247 ALA A C 1
ATOM 1961 O O . ALA A 1 247 ? -26.313 7.718 30.687 1.00 91.94 247 ALA A O 1
ATOM 1962 N N . GLY A 1 248 ? -28.154 8.489 29.657 1.00 91.62 248 GLY A N 1
ATOM 1963 C CA . GLY A 1 248 ? -27.997 9.881 30.080 1.00 91.62 248 GLY A CA 1
ATOM 1964 C C . GLY A 1 248 ? -26.912 10.632 29.311 1.00 91.62 248 GLY A C 1
ATOM 1965 O O . GLY A 1 248 ? -26.311 11.550 29.847 1.00 91.62 248 GLY A O 1
ATOM 1966 N N . ILE A 1 249 ? -26.587 10.228 28.082 1.00 90.75 249 ILE A N 1
ATOM 1967 C CA . ILE A 1 249 ? -25.674 10.984 27.214 1.00 90.75 249 ILE A CA 1
ATOM 1968 C C . ILE A 1 249 ? -26.526 11.817 26.263 1.00 90.75 249 ILE A C 1
ATOM 1970 O O . ILE A 1 249 ? -27.328 11.269 25.505 1.00 90.75 249 ILE A O 1
ATOM 1974 N N . SER A 1 250 ? -26.350 13.136 26.272 1.00 87.00 250 SER A N 1
ATOM 1975 C CA . SER A 1 250 ? -27.185 14.044 25.484 1.00 87.00 250 SER A CA 1
ATOM 1976 C C . SER A 1 250 ? -26.375 15.181 24.846 1.00 87.00 250 SER A C 1
ATOM 1978 O O . SER A 1 250 ? -25.160 15.078 24.659 1.00 87.00 250 SER A O 1
ATOM 1980 N N . GLY A 1 251 ? -27.058 16.251 24.430 1.00 84.69 251 GLY A N 1
ATOM 1981 C CA . GLY A 1 251 ? -26.422 17.499 24.019 1.00 84.69 251 GLY A CA 1
ATOM 1982 C C . GLY A 1 251 ? -25.437 17.368 22.855 1.00 84.69 251 GLY A C 1
ATOM 1983 O O . GLY A 1 251 ? -25.709 16.707 21.846 1.00 84.69 251 GLY A O 1
ATOM 1984 N N . SER A 1 252 ? -24.300 18.054 22.981 1.00 77.62 252 SER A N 1
ATOM 1985 C CA . SER A 1 252 ? -23.273 18.105 21.936 1.00 77.62 252 SER A CA 1
ATOM 1986 C C . SER A 1 252 ? -22.535 16.777 21.770 1.00 77.62 252 SER A C 1
ATOM 1988 O O . SER A 1 252 ? -22.114 16.445 20.661 1.00 77.62 252 SER A O 1
ATOM 1990 N N . LEU A 1 253 ? -22.447 15.972 22.833 1.00 81.69 253 LEU A N 1
ATOM 1991 C CA . LEU A 1 253 ? -21.795 14.661 22.797 1.00 81.69 253 LEU A CA 1
ATOM 1992 C C . LEU A 1 253 ? -22.536 13.660 21.915 1.00 81.69 253 LEU A C 1
ATOM 1994 O O . LEU A 1 253 ? -21.898 12.881 21.213 1.00 81.69 253 LEU A O 1
ATOM 1998 N N . LEU A 1 254 ? -23.871 13.704 21.917 1.00 80.88 254 LEU A N 1
ATOM 1999 C CA . LEU A 1 254 ? -24.687 12.840 21.063 1.00 80.88 254 LEU A CA 1
ATOM 2000 C C . LEU A 1 254 ? -24.770 13.356 19.616 1.00 80.88 254 LEU A C 1
ATOM 2002 O O . LEU A 1 254 ? -24.910 12.576 18.675 1.00 80.88 254 LEU A O 1
ATOM 2006 N N . ARG A 1 255 ? -24.703 14.682 19.433 1.00 73.50 255 ARG A N 1
ATOM 2007 C CA . ARG A 1 255 ? -24.828 15.352 18.125 1.00 73.50 255 ARG A CA 1
ATOM 2008 C C . ARG A 1 255 ? -23.535 15.407 17.330 1.00 73.50 255 ARG A C 1
ATOM 2010 O O . ARG A 1 255 ? -23.604 15.658 16.126 1.00 73.50 255 ARG A O 1
ATOM 2017 N N . CYS A 1 256 ? -22.386 15.200 17.970 1.00 60.41 256 CYS A N 1
ATOM 2018 C CA . CYS A 1 256 ? -21.105 15.120 17.288 1.00 60.41 256 CYS A CA 1
ATOM 2019 C C . CYS A 1 256 ? -21.143 13.932 16.319 1.00 60.41 256 CYS A C 1
ATOM 2021 O O . CYS A 1 256 ? -20.945 12.782 16.707 1.00 60.41 256 CYS A O 1
ATOM 2023 N N . LYS A 1 257 ? -21.506 14.205 15.059 1.00 49.84 257 LYS A N 1
ATOM 2024 C CA . LYS A 1 257 ? -21.733 13.181 14.038 1.00 49.84 257 LYS A CA 1
ATOM 2025 C C . LYS A 1 257 ? -20.438 12.400 13.813 1.00 49.84 257 LYS A C 1
ATOM 2027 O O . LYS A 1 257 ? -19.540 12.862 13.106 1.00 49.84 257 LYS A O 1
ATOM 2032 N N . LEU A 1 258 ? -20.377 11.194 14.372 1.00 44.25 258 LEU A N 1
ATOM 2033 C CA . LEU A 1 258 ? -19.537 10.125 13.847 1.00 44.25 258 LEU A CA 1
ATOM 2034 C C . LEU A 1 258 ? -19.997 9.870 12.398 1.00 44.25 258 LEU A C 1
ATOM 2036 O O . LEU A 1 258 ? -21.202 9.735 12.166 1.00 44.25 258 LEU A O 1
ATOM 2040 N N . PRO A 1 259 ? -19.096 9.904 11.404 1.00 39.72 259 PRO A N 1
ATOM 2041 C CA . PRO A 1 259 ? -19.486 9.775 10.004 1.00 39.72 259 PRO A CA 1
ATOM 2042 C C . PRO A 1 259 ? -20.121 8.411 9.705 1.00 39.72 259 PRO A C 1
ATOM 2044 O O . PRO A 1 259 ? -19.625 7.403 10.207 1.00 39.72 259 PRO A O 1
ATOM 2047 N N . PRO A 1 260 ? -21.136 8.367 8.821 1.00 37.16 260 PRO A N 1
ATOM 2048 C CA . PRO A 1 260 ? -21.630 7.122 8.238 1.00 37.16 260 PRO A CA 1
ATOM 2049 C C . PRO A 1 260 ? -20.639 6.464 7.266 1.00 37.16 260 PRO A C 1
ATOM 2051 O O . PRO A 1 260 ? -20.752 5.275 7.011 1.00 37.16 260 PRO A O 1
ATOM 2054 N N . GLU A 1 261 ? -19.665 7.189 6.705 1.00 37.81 261 GLU A N 1
ATOM 2055 C CA . GLU A 1 261 ? -18.854 6.666 5.600 1.00 37.81 261 GLU A CA 1
ATOM 2056 C C . GLU A 1 261 ? -17.403 7.162 5.678 1.00 37.81 261 GLU A C 1
ATOM 2058 O O . GLU A 1 261 ? -17.119 8.363 5.677 1.00 37.81 261 GLU A O 1
ATOM 2063 N N . LEU A 1 262 ? -16.464 6.214 5.745 1.00 36.56 262 LEU A N 1
ATOM 2064 C CA . LEU A 1 262 ? -15.037 6.452 5.536 1.00 36.56 262 LEU A CA 1
ATOM 2065 C C . LEU A 1 262 ? -14.813 6.840 4.068 1.00 36.56 262 LEU A C 1
ATOM 2067 O O . LEU A 1 262 ? -14.817 5.983 3.188 1.00 36.56 262 LEU A O 1
ATOM 2071 N N . GLN A 1 263 ? -14.575 8.123 3.793 1.00 31.69 263 GLN A N 1
ATOM 2072 C CA . GLN A 1 263 ? -14.082 8.545 2.482 1.00 31.69 263 GLN A CA 1
ATOM 2073 C C . GLN A 1 263 ? -12.591 8.209 2.354 1.00 31.69 263 GLN A C 1
ATOM 2075 O O . GLN A 1 263 ? -11.734 8.763 3.050 1.00 31.69 263 GLN A O 1
ATOM 2080 N N . LEU A 1 264 ? -12.294 7.274 1.454 1.00 29.86 264 LEU A N 1
ATOM 2081 C CA . LEU A 1 264 ? -10.943 6.872 1.082 1.00 29.86 264 LEU A CA 1
ATOM 2082 C C . LEU A 1 264 ? -10.363 7.872 0.085 1.00 29.86 264 LEU A C 1
ATOM 2084 O O . LEU A 1 264 ? -10.919 8.085 -0.990 1.00 29.86 264 LEU A O 1
ATOM 2088 N N . GLN A 1 265 ? -9.218 8.459 0.425 1.00 28.34 265 GLN A N 1
ATOM 2089 C CA . GLN A 1 265 ? -8.472 9.326 -0.478 1.00 28.34 265 GLN A CA 1
ATOM 2090 C C . GLN A 1 265 ? -6.998 8.926 -0.469 1.00 28.34 265 GLN A C 1
ATOM 2092 O O . GLN A 1 265 ? -6.338 8.983 0.567 1.00 28.34 265 GLN A O 1
ATOM 2097 N N . PHE A 1 266 ? -6.482 8.531 -1.633 1.00 27.11 266 PHE A N 1
ATOM 2098 C CA . PHE A 1 266 ? -5.055 8.313 -1.851 1.00 27.11 266 PHE A CA 1
ATOM 2099 C C . PHE A 1 266 ? -4.390 9.652 -2.191 1.00 27.11 266 PHE A C 1
ATOM 2101 O O . PHE A 1 266 ? -4.773 10.305 -3.159 1.00 27.11 266 PHE A O 1
ATOM 2108 N N . LEU A 1 267 ? -3.385 10.055 -1.411 1.00 27.09 267 LEU A N 1
ATOM 2109 C CA . LEU A 1 267 ? -2.493 11.170 -1.734 1.00 27.09 267 LEU A CA 1
ATOM 2110 C C . LEU A 1 267 ? -1.056 10.648 -1.829 1.00 27.09 267 LEU A C 1
ATOM 2112 O O . LEU A 1 267 ? -0.568 9.971 -0.924 1.00 27.09 267 LEU A O 1
ATOM 2116 N N . LEU A 1 268 ? -0.399 10.955 -2.949 1.00 26.27 268 LEU A N 1
ATOM 2117 C CA . LEU A 1 268 ? 1.030 10.730 -3.163 1.00 26.27 268 LEU A CA 1
ATOM 2118 C C . LEU A 1 268 ? 1.832 11.798 -2.392 1.00 26.27 268 LEU A C 1
ATOM 2120 O O . LEU A 1 268 ? 1.447 12.968 -2.435 1.00 26.27 268 LEU A O 1
ATOM 2124 N N . PRO A 1 269 ? 2.936 11.446 -1.711 1.00 26.86 269 PRO A N 1
ATOM 2125 C CA . PRO A 1 269 ? 3.754 12.425 -1.007 1.00 26.86 269 PRO A CA 1
ATOM 2126 C C . PRO A 1 269 ? 4.699 13.173 -1.961 1.00 26.86 269 PRO A C 1
ATOM 2128 O O . PRO A 1 269 ? 5.421 12.564 -2.750 1.00 26.86 269 PRO A O 1
ATOM 2131 N N . SER A 1 270 ? 4.726 14.501 -1.838 1.00 25.44 270 SER A N 1
ATOM 2132 C CA . SER A 1 270 ? 5.779 15.373 -2.374 1.00 25.44 270 SER A CA 1
ATOM 2133 C C . SER A 1 270 ? 7.052 15.272 -1.512 1.00 25.44 270 SER A C 1
ATOM 2135 O O . SER A 1 270 ? 6.935 15.136 -0.291 1.00 25.44 270 SER A O 1
ATOM 2137 N N . PRO A 1 271 ? 8.265 15.363 -2.089 1.00 28.70 271 PRO A N 1
ATOM 2138 C CA . PRO A 1 271 ? 9.514 15.277 -1.332 1.00 28.70 271 PRO A CA 1
ATOM 2139 C C . PRO A 1 271 ? 9.885 16.602 -0.628 1.00 28.70 271 PRO A C 1
ATOM 2141 O O . PRO A 1 271 ? 9.459 17.674 -1.069 1.00 28.70 271 PRO A O 1
ATOM 2144 N N . PRO A 1 272 ? 10.689 16.550 0.454 1.00 29.50 272 PRO A N 1
ATOM 2145 C CA . PRO A 1 272 ? 11.105 17.728 1.209 1.00 29.50 272 PRO A CA 1
ATOM 2146 C C . PRO A 1 272 ? 12.244 18.496 0.521 1.00 29.50 272 PRO A C 1
ATOM 2148 O O . PRO A 1 272 ? 13.106 17.925 -0.145 1.00 29.50 272 PRO A O 1
ATOM 2151 N N . VAL A 1 273 ? 12.259 19.810 0.747 1.00 31.47 273 VAL A N 1
ATOM 2152 C CA . VAL A 1 273 ? 13.329 20.746 0.378 1.00 31.47 273 VAL A CA 1
ATOM 2153 C C . VAL A 1 273 ? 14.193 21.006 1.609 1.00 31.47 273 VAL A C 1
ATOM 2155 O O . VAL A 1 273 ? 13.641 21.399 2.630 1.00 31.47 273 VAL A O 1
ATOM 2158 N N . HIS A 1 274 ? 15.523 20.896 1.499 1.00 28.62 274 HIS A N 1
ATOM 2159 C CA . HIS A 1 274 ? 16.462 21.631 2.361 1.00 28.62 274 HIS A CA 1
ATOM 2160 C C . HIS A 1 274 ? 17.745 22.062 1.621 1.00 28.62 274 HIS A C 1
ATOM 2162 O O . HIS A 1 274 ? 18.063 21.569 0.538 1.00 28.62 274 HIS A O 1
ATOM 2168 N N . LEU A 1 275 ? 18.383 23.091 2.192 1.00 28.48 275 LEU A N 1
ATOM 2169 C CA . LEU A 1 275 ? 19.191 24.140 1.563 1.00 28.48 275 LEU A CA 1
ATOM 2170 C C . LEU A 1 275 ? 20.696 23.853 1.364 1.00 28.48 275 LEU A C 1
ATOM 2172 O O . LEU A 1 275 ? 21.324 23.146 2.139 1.00 28.48 275 LEU A O 1
ATOM 2176 N N . HIS A 1 276 ? 21.211 24.551 0.340 1.00 30.11 276 HIS A N 1
ATOM 2177 C CA . HIS A 1 276 ? 22.556 25.079 0.047 1.00 30.11 276 HIS A CA 1
ATOM 2178 C C . HIS A 1 276 ? 23.834 24.272 0.336 1.00 30.11 276 HIS A C 1
ATOM 2180 O O . HIS A 1 276 ? 24.358 24.298 1.440 1.00 30.11 276 HIS A O 1
ATOM 2186 N N . GLN A 1 277 ? 24.452 23.806 -0.758 1.00 30.88 277 GLN A N 1
ATOM 2187 C CA . GLN A 1 277 ? 25.825 24.134 -1.184 1.00 30.88 277 GLN A CA 1
ATOM 2188 C C . GLN A 1 277 ? 25.862 24.091 -2.731 1.00 30.88 277 GLN A C 1
ATOM 2190 O O . GLN A 1 277 ? 24.969 23.505 -3.346 1.00 30.88 277 GLN A O 1
ATOM 2195 N N . THR A 1 278 ? 26.777 24.836 -3.358 1.00 36.31 278 THR A N 1
ATOM 2196 C CA . THR A 1 278 ? 26.805 25.210 -4.793 1.00 36.31 278 THR A CA 1
ATOM 2197 C C . THR A 1 278 ? 26.475 24.052 -5.743 1.00 36.31 278 THR A C 1
ATOM 2199 O O . THR A 1 278 ? 27.275 23.138 -5.925 1.00 36.31 278 THR A O 1
ATOM 2202 N N . ARG A 1 279 ? 25.272 24.089 -6.337 1.00 39.09 279 ARG A N 1
ATOM 2203 C CA . ARG A 1 279 ? 24.740 23.034 -7.212 1.00 39.09 279 ARG A CA 1
ATOM 2204 C C . ARG A 1 279 ? 25.451 23.047 -8.565 1.00 39.09 279 ARG A C 1
ATOM 2206 O O . ARG A 1 279 ? 25.536 24.098 -9.196 1.00 39.09 279 ARG A O 1
ATOM 2213 N N . VAL A 1 280 ? 25.873 21.872 -9.031 1.00 49.44 280 VAL A N 1
ATOM 2214 C CA . VAL A 1 280 ? 26.218 21.634 -10.440 1.00 49.44 280 VAL A CA 1
ATOM 2215 C C . VAL A 1 280 ? 25.004 22.021 -11.293 1.00 49.44 280 VAL A C 1
ATOM 2217 O O . VAL A 1 280 ? 23.877 21.625 -10.981 1.00 49.44 280 VAL A O 1
ATOM 2220 N N . GLY A 1 281 ? 25.210 22.855 -12.314 1.00 51.66 281 GLY A N 1
ATOM 2221 C CA . GLY A 1 281 ? 24.147 23.261 -13.230 1.00 51.66 281 GLY A CA 1
ATOM 2222 C C . GLY A 1 281 ? 23.679 22.083 -14.086 1.00 51.66 281 GLY A C 1
ATOM 2223 O O . GLY A 1 281 ? 24.462 21.181 -14.383 1.00 51.66 281 GLY A O 1
ATOM 2224 N N . PHE A 1 282 ? 22.414 22.102 -14.506 1.00 66.31 282 PHE A N 1
ATOM 2225 C CA . PHE A 1 282 ? 21.847 21.088 -15.395 1.00 66.31 282 PHE A CA 1
ATOM 2226 C C . PHE A 1 282 ? 21.321 21.713 -16.686 1.00 66.31 282 PHE A C 1
ATOM 2228 O O . PHE A 1 282 ? 20.814 22.835 -16.705 1.00 66.31 282 PHE A O 1
ATOM 2235 N N . LYS A 1 283 ? 21.454 20.949 -17.765 1.00 78.56 283 LYS A N 1
ATOM 2236 C CA . LYS A 1 283 ? 20.869 21.172 -19.080 1.00 78.56 283 LYS A CA 1
ATOM 2237 C C . LYS A 1 283 ? 19.757 20.157 -19.285 1.00 78.56 283 LYS A C 1
ATOM 2239 O O . LYS A 1 283 ? 19.857 19.019 -18.829 1.00 78.56 283 LYS A O 1
ATOM 2244 N N . HIS A 1 284 ? 18.713 20.576 -19.988 1.00 82.38 284 HIS A N 1
ATOM 2245 C CA . HIS A 1 284 ? 17.477 19.816 -20.086 1.00 82.38 284 HIS A CA 1
ATOM 2246 C C . HIS A 1 284 ? 17.009 19.703 -21.535 1.00 82.38 284 HIS A C 1
ATOM 2248 O O . HIS A 1 284 ? 17.070 20.660 -22.316 1.00 82.38 284 HIS A O 1
ATOM 2254 N N . ARG A 1 285 ? 16.507 18.521 -21.876 1.00 90.94 285 ARG A N 1
ATOM 2255 C CA . ARG A 1 285 ? 15.719 18.247 -23.077 1.00 90.94 285 ARG A CA 1
ATOM 2256 C C . ARG A 1 285 ? 14.486 17.440 -22.689 1.00 90.94 285 ARG A C 1
ATOM 2258 O O . ARG A 1 285 ? 14.479 16.753 -21.670 1.00 90.94 285 ARG A O 1
ATOM 2265 N N . TRP A 1 286 ? 13.453 17.492 -23.520 1.00 94.69 286 TRP A N 1
ATOM 2266 C CA . TRP A 1 286 ? 12.221 16.738 -23.303 1.00 94.69 286 TRP A CA 1
ATOM 2267 C C . TRP A 1 286 ? 11.841 15.960 -24.550 1.00 94.69 286 TRP A C 1
ATOM 2269 O O . TRP A 1 286 ? 11.805 16.517 -25.641 1.00 94.69 286 TRP A O 1
ATOM 2279 N N . VAL A 1 287 ? 11.519 14.684 -24.377 1.00 97.06 287 VAL A N 1
ATOM 2280 C CA . VAL A 1 287 ? 10.953 13.836 -25.427 1.00 97.06 287 VAL A CA 1
ATOM 2281 C C . VAL A 1 287 ? 9.434 13.875 -25.303 1.00 97.06 287 VAL A C 1
ATOM 2283 O O . VAL A 1 287 ? 8.912 13.596 -24.223 1.00 97.06 287 VAL A O 1
ATOM 2286 N N . ASP A 1 288 ? 8.722 14.239 -26.372 1.00 95.69 288 ASP A N 1
ATOM 2287 C CA . ASP A 1 288 ? 7.255 14.159 -26.435 1.00 95.69 288 ASP A CA 1
ATOM 2288 C C . ASP A 1 288 ? 6.766 12.760 -26.867 1.00 95.69 288 ASP A C 1
ATOM 2290 O O . ASP A 1 288 ? 7.558 11.901 -27.249 1.00 95.69 288 ASP A O 1
ATOM 2294 N N . HIS A 1 289 ? 5.451 12.514 -26.827 1.00 94.38 289 HIS A N 1
ATOM 2295 C CA . HIS A 1 289 ? 4.874 11.208 -27.199 1.00 94.38 289 HIS A CA 1
ATOM 2296 C C . HIS A 1 289 ? 5.146 10.801 -28.658 1.00 94.38 289 HIS A C 1
ATOM 2298 O O . HIS A 1 289 ? 5.196 9.614 -28.963 1.00 94.38 289 HIS A O 1
ATOM 2304 N N . SER A 1 290 ? 5.393 11.764 -29.553 1.00 93.12 290 SER A N 1
ATOM 2305 C CA . SER A 1 290 ? 5.794 11.484 -30.939 1.00 93.12 290 SER A CA 1
ATOM 2306 C C . SER A 1 290 ? 7.280 11.125 -31.083 1.00 93.12 290 SER A C 1
ATOM 2308 O O . SER A 1 290 ? 7.754 10.886 -32.193 1.00 93.12 290 SER A O 1
ATOM 2310 N N . GLY A 1 291 ? 8.021 11.095 -29.972 1.00 93.00 291 GLY A N 1
ATOM 2311 C CA . GLY A 1 291 ? 9.457 10.849 -29.929 1.00 93.00 291 GLY A CA 1
ATOM 2312 C C . GLY A 1 291 ? 10.305 12.042 -30.367 1.00 93.00 291 GLY A C 1
ATOM 2313 O O . GLY A 1 291 ? 11.486 11.864 -30.658 1.00 93.00 291 GLY A O 1
ATOM 2314 N N . ARG A 1 292 ? 9.737 13.254 -30.445 1.00 94.69 292 ARG A N 1
ATOM 2315 C CA . ARG A 1 292 ? 10.489 14.462 -30.817 1.00 94.69 292 ARG A CA 1
ATOM 2316 C C . ARG A 1 292 ? 11.153 15.084 -29.599 1.00 94.69 292 ARG A C 1
ATOM 2318 O O . ARG A 1 292 ? 10.560 15.150 -28.524 1.00 94.69 292 ARG A O 1
ATOM 2325 N N . CYS A 1 293 ? 12.373 15.569 -29.806 1.00 94.38 293 CYS A N 1
ATOM 2326 C CA . CYS A 1 293 ? 13.165 16.238 -28.786 1.00 94.38 293 CYS A CA 1
ATOM 2327 C C . CYS A 1 293 ? 12.890 17.746 -28.759 1.00 94.38 293 CYS A C 1
ATOM 2329 O O . CYS A 1 293 ? 12.954 18.409 -29.794 1.00 94.38 293 CYS A O 1
ATOM 2331 N N . HIS A 1 294 ? 12.657 18.295 -27.570 1.00 93.06 294 HIS A N 1
ATOM 2332 C CA . HIS A 1 294 ? 12.356 19.705 -27.336 1.00 93.06 294 HIS A CA 1
ATOM 2333 C C . HIS A 1 294 ? 13.359 20.335 -26.375 1.00 93.06 294 HIS A C 1
ATOM 2335 O O . HIS A 1 294 ? 13.851 19.697 -25.442 1.00 93.06 294 HIS A O 1
ATOM 2341 N N . THR A 1 295 ? 13.652 21.614 -26.601 1.00 90.12 295 THR A N 1
ATOM 2342 C CA . THR A 1 295 ? 14.538 22.429 -25.754 1.00 90.12 295 THR A CA 1
ATOM 2343 C C . THR A 1 295 ? 13.793 23.119 -24.610 1.00 90.12 295 THR A C 1
ATOM 2345 O O . THR A 1 295 ? 14.424 23.670 -23.713 1.00 90.12 295 THR A O 1
ATOM 2348 N N . SER A 1 296 ? 12.462 23.064 -24.628 1.00 88.00 296 SER A N 1
ATOM 2349 C CA . SER A 1 296 ? 11.556 23.516 -23.578 1.00 88.00 296 SER A CA 1
ATOM 2350 C C . SER A 1 296 ? 10.528 22.422 -23.285 1.00 88.00 296 SER A C 1
ATOM 2352 O O . SER A 1 296 ? 10.247 21.569 -24.130 1.00 88.00 296 SER A O 1
ATOM 2354 N N . LYS A 1 297 ? 9.982 22.411 -22.066 1.00 88.00 297 LYS A N 1
ATOM 2355 C CA . LYS A 1 297 ? 9.014 21.392 -21.657 1.00 88.00 297 LYS A CA 1
ATOM 2356 C C . LYS A 1 297 ? 7.697 21.561 -22.438 1.00 88.00 297 LYS A C 1
ATOM 2358 O O . LYS A 1 297 ? 7.073 22.616 -22.309 1.00 88.00 297 LYS A O 1
ATOM 2363 N N . PRO A 1 298 ? 7.243 20.551 -23.202 1.00 89.88 298 PRO A N 1
ATOM 2364 C CA . PRO A 1 298 ? 5.972 20.621 -23.918 1.00 89.88 298 PRO A CA 1
ATOM 2365 C C . PRO A 1 298 ? 4.778 20.526 -22.948 1.00 89.88 298 PRO A C 1
ATOM 2367 O O . PRO A 1 298 ? 4.911 20.065 -21.815 1.00 89.88 298 PRO A O 1
ATOM 2370 N N . SER A 1 299 ? 3.592 20.950 -23.394 1.00 83.19 299 SER A N 1
ATOM 2371 C CA . SER A 1 299 ? 2.360 20.985 -22.581 1.00 83.19 299 SER A CA 1
ATOM 2372 C C . SER A 1 299 ? 1.753 19.606 -22.277 1.00 83.19 299 SER A C 1
ATOM 2374 O O . SER A 1 299 ? 0.899 19.494 -21.399 1.00 83.19 299 SER A O 1
ATOM 2376 N N . GLY A 1 300 ? 2.182 18.559 -22.987 1.00 86.00 300 GLY A N 1
ATOM 2377 C CA . GLY A 1 300 ? 1.734 17.177 -22.801 1.00 86.00 300 GLY A CA 1
ATOM 2378 C C . GLY A 1 300 ? 2.663 16.333 -21.927 1.00 86.00 300 GLY A C 1
ATOM 2379 O O . GLY A 1 300 ? 3.632 16.818 -21.343 1.00 86.00 300 GLY A O 1
ATOM 2380 N N . CYS A 1 301 ? 2.381 15.029 -21.860 1.00 91.31 301 CYS A N 1
ATOM 2381 C CA . CYS A 1 301 ? 3.314 14.069 -21.274 1.00 91.31 301 CYS A CA 1
ATOM 2382 C C . CYS A 1 301 ? 4.669 14.164 -21.984 1.00 91.31 301 CYS A C 1
ATOM 2384 O O . CYS A 1 301 ? 4.725 14.246 -23.212 1.00 91.31 301 CYS A O 1
ATOM 2386 N N . SER A 1 302 ? 5.751 14.130 -21.210 1.00 94.00 302 SER A N 1
ATOM 2387 C CA . SER A 1 302 ? 7.113 14.189 -21.735 1.00 94.00 302 SER A CA 1
ATOM 2388 C C . SER A 1 302 ? 8.080 13.442 -20.832 1.00 94.00 302 SER A C 1
ATOM 2390 O O . SER A 1 302 ? 7.924 13.500 -19.612 1.00 94.00 302 SER A O 1
ATOM 2392 N N . VAL A 1 303 ? 9.112 12.831 -21.407 1.00 93.75 303 VAL A N 1
ATOM 2393 C CA . VAL A 1 303 ? 10.228 12.240 -20.657 1.00 93.75 303 VAL A CA 1
ATOM 2394 C C . VAL A 1 303 ? 11.387 13.235 -20.640 1.00 93.75 303 VAL A C 1
ATOM 2396 O O . VAL A 1 303 ? 11.810 13.709 -21.692 1.00 93.75 303 VAL A O 1
ATOM 2399 N N . ALA A 1 304 ? 11.874 13.586 -19.450 1.00 89.25 304 ALA A N 1
ATOM 2400 C CA . ALA A 1 304 ? 13.002 14.503 -19.295 1.00 89.25 304 ALA A CA 1
ATOM 2401 C C . ALA A 1 304 ? 14.335 13.792 -19.570 1.00 89.25 304 ALA A C 1
ATOM 2403 O O . ALA A 1 304 ? 14.530 12.651 -19.154 1.00 89.25 304 ALA A O 1
ATOM 2404 N N . ILE A 1 305 ? 15.253 14.478 -20.240 1.00 89.62 305 ILE A N 1
ATOM 2405 C CA . ILE A 1 305 ? 16.645 14.070 -20.419 1.00 89.62 305 ILE A CA 1
ATOM 2406 C C . ILE A 1 305 ? 17.484 15.186 -19.818 1.00 89.62 305 ILE A C 1
ATOM 2408 O O . ILE A 1 305 ? 17.549 16.291 -20.363 1.00 89.62 305 ILE A O 1
ATOM 2412 N N . ASP A 1 306 ? 18.085 14.899 -18.674 1.00 81.94 306 ASP A N 1
ATOM 2413 C CA . ASP A 1 306 ? 18.883 15.858 -17.931 1.00 81.94 306 ASP A CA 1
ATOM 2414 C C . ASP A 1 306 ? 20.357 15.495 -18.075 1.00 81.94 306 ASP A C 1
ATOM 2416 O O . ASP A 1 306 ? 20.736 14.327 -18.000 1.00 81.94 306 ASP A O 1
ATOM 2420 N N . ALA A 1 307 ? 21.196 16.503 -18.251 1.00 77.38 307 ALA A N 1
ATOM 2421 C CA . ALA A 1 307 ? 22.640 16.353 -18.244 1.00 77.38 307 ALA A CA 1
ATOM 2422 C C . ALA A 1 307 ? 23.255 17.453 -17.387 1.00 77.38 307 ALA A C 1
ATOM 2424 O O . ALA A 1 307 ? 22.710 18.552 -17.296 1.00 77.38 307 ALA A O 1
ATOM 2425 N N . THR A 1 308 ? 24.387 17.187 -16.756 1.00 73.62 308 THR A N 1
ATOM 2426 C CA . THR A 1 308 ? 25.164 18.235 -16.086 1.00 73.62 308 THR A CA 1
ATOM 2427 C C . THR A 1 308 ? 25.706 19.238 -17.114 1.00 73.62 308 THR A C 1
ATOM 2429 O O . THR A 1 308 ? 25.755 18.981 -18.320 1.00 73.62 308 THR A O 1
ATOM 2432 N N . THR A 1 309 ? 26.105 20.430 -16.670 1.00 72.19 309 THR A N 1
ATOM 2433 C CA . THR A 1 309 ? 26.686 21.448 -17.567 1.00 72.19 309 THR A CA 1
ATOM 2434 C C . THR A 1 309 ? 28.009 21.025 -18.210 1.00 72.19 309 THR A C 1
ATOM 2436 O O . THR A 1 309 ? 28.392 21.621 -19.213 1.00 72.19 309 THR A O 1
ATOM 2439 N N . THR A 1 310 ? 28.695 20.026 -17.652 1.00 74.94 310 THR A N 1
ATOM 2440 C CA . THR A 1 310 ? 29.977 19.486 -18.137 1.00 74.94 310 THR A CA 1
ATOM 2441 C C . THR A 1 310 ? 29.802 18.536 -19.326 1.00 74.94 310 THR A C 1
ATOM 2443 O O . THR A 1 310 ? 30.664 18.503 -20.199 1.00 74.94 310 THR A O 1
ATOM 2446 N N . VAL A 1 311 ? 28.676 17.817 -19.395 1.00 82.88 311 VAL A N 1
ATOM 2447 C CA . VAL A 1 311 ? 28.341 16.894 -20.489 1.00 82.88 311 VAL A CA 1
ATOM 2448 C C . VAL A 1 311 ? 28.171 17.647 -21.800 1.00 82.88 311 VAL A C 1
ATOM 2450 O O . VAL A 1 311 ? 27.577 18.723 -21.829 1.00 82.88 311 VAL A O 1
ATOM 2453 N N . SER A 1 312 ? 28.621 17.084 -22.919 1.00 90.50 312 SER A N 1
ATOM 2454 C CA . SER A 1 312 ? 28.456 17.737 -24.228 1.00 90.50 312 SER A CA 1
ATOM 2455 C C . SER A 1 312 ? 26.981 17.883 -24.665 1.00 90.50 312 SER A C 1
ATOM 2457 O O . SER A 1 312 ? 26.143 17.009 -24.435 1.00 90.50 312 SER A O 1
ATOM 2459 N N . ASP A 1 313 ? 26.637 18.972 -25.368 1.00 90.62 313 ASP A N 1
ATOM 2460 C CA . ASP A 1 313 ? 25.287 19.139 -25.952 1.00 90.62 313 ASP A CA 1
ATOM 2461 C C . ASP A 1 313 ? 24.960 18.067 -27.000 1.00 90.62 313 ASP A C 1
ATOM 2463 O O . ASP A 1 313 ? 23.791 17.718 -27.205 1.00 90.62 313 ASP A O 1
ATOM 2467 N N . LEU A 1 314 ? 25.997 17.518 -27.638 1.00 93.12 314 LEU A N 1
ATOM 2468 C CA . LEU A 1 314 ? 25.878 16.389 -28.549 1.00 93.12 314 LEU A CA 1
ATOM 2469 C C . LEU A 1 314 ? 25.386 15.138 -27.812 1.00 93.12 314 LEU A C 1
ATOM 2471 O O . LEU A 1 314 ? 24.424 14.523 -28.268 1.00 93.12 314 LEU A O 1
ATOM 2475 N N . ALA A 1 315 ? 25.978 14.795 -26.662 1.00 91.12 315 ALA A N 1
ATOM 2476 C CA . ALA A 1 315 ? 25.543 13.657 -25.849 1.00 91.12 315 ALA A CA 1
ATOM 2477 C C . ALA A 1 315 ? 24.096 13.832 -25.369 1.00 91.12 315 ALA A C 1
ATOM 2479 O O . ALA A 1 315 ? 23.279 12.924 -25.514 1.00 91.12 315 ALA A O 1
ATOM 2480 N N . LEU A 1 316 ? 23.741 15.030 -24.893 1.00 90.12 316 LEU A N 1
ATOM 2481 C CA . LEU A 1 316 ? 22.372 15.352 -24.482 1.00 90.12 316 LEU A CA 1
ATOM 2482 C C . LEU A 1 316 ? 21.362 15.193 -25.636 1.00 90.12 316 LEU A C 1
ATOM 2484 O O . LEU A 1 316 ? 20.281 14.628 -25.460 1.00 90.12 316 LEU A O 1
ATOM 2488 N N . THR A 1 317 ? 21.720 15.648 -26.838 1.00 93.81 317 THR A N 1
ATOM 2489 C CA . THR A 1 317 ? 20.860 15.545 -28.030 1.00 93.81 317 THR A CA 1
ATOM 2490 C C . THR A 1 317 ? 20.740 14.101 -28.530 1.00 93.81 317 THR A C 1
ATOM 2492 O O . THR A 1 317 ? 19.640 13.659 -28.877 1.00 93.81 317 THR A O 1
ATOM 2495 N N . LYS A 1 318 ? 21.834 13.331 -28.511 1.00 94.69 318 LYS A N 1
ATOM 2496 C CA . LYS A 1 318 ? 21.824 11.899 -28.839 1.00 94.69 318 LYS A CA 1
ATOM 2497 C C . LYS A 1 318 ? 20.977 11.097 -27.858 1.00 94.69 318 LYS A C 1
ATOM 2499 O O . LYS A 1 318 ? 20.124 10.330 -28.295 1.00 94.69 318 LYS A O 1
ATOM 2504 N N . GLY A 1 319 ? 21.128 11.327 -26.553 1.00 94.19 319 GLY A N 1
ATOM 2505 C CA . GLY A 1 319 ? 20.319 10.650 -25.537 1.00 94.19 319 GLY A CA 1
ATOM 2506 C C . GLY A 1 319 ? 18.823 10.923 -25.709 1.00 94.19 319 GLY A C 1
ATOM 2507 O O . GLY A 1 319 ? 18.007 10.005 -25.657 1.00 94.19 319 GLY A O 1
ATOM 2508 N N . CYS A 1 320 ? 18.468 12.167 -26.033 1.00 94.31 320 CYS A N 1
ATOM 2509 C CA . CYS A 1 320 ? 17.097 12.538 -26.375 1.00 94.31 320 CYS A CA 1
ATOM 2510 C C . CYS A 1 320 ? 16.575 11.823 -27.628 1.00 94.31 320 CYS A C 1
ATOM 2512 O O . CYS A 1 320 ? 15.434 11.364 -27.652 1.00 94.31 320 CYS A O 1
ATOM 2514 N N . THR A 1 321 ? 17.421 11.679 -28.650 1.00 95.94 321 THR A N 1
ATOM 2515 C CA . THR A 1 321 ? 17.080 10.960 -29.885 1.00 95.94 321 THR A CA 1
ATOM 2516 C C . THR A 1 321 ? 16.842 9.476 -29.611 1.00 95.94 321 THR A C 1
ATOM 2518 O O . THR A 1 321 ? 15.820 8.944 -30.035 1.00 95.94 321 THR A O 1
ATOM 2521 N N . ILE A 1 322 ? 17.723 8.817 -28.850 1.00 96.44 322 ILE A N 1
ATOM 2522 C CA . ILE A 1 322 ? 17.600 7.394 -28.491 1.00 96.44 322 ILE A CA 1
ATOM 2523 C C . ILE A 1 322 ? 16.279 7.134 -27.756 1.00 96.44 322 ILE A C 1
ATOM 2525 O O . ILE A 1 322 ? 15.492 6.285 -28.177 1.00 96.44 322 ILE A O 1
ATOM 2529 N N . VAL A 1 323 ? 15.987 7.910 -26.706 1.00 96.50 323 VAL A N 1
ATOM 2530 C CA . VAL A 1 323 ? 14.734 7.770 -25.944 1.00 96.50 323 VAL A CA 1
ATOM 2531 C C . VAL A 1 323 ? 13.514 8.060 -26.819 1.00 96.50 323 VAL A C 1
ATOM 2533 O O . VAL A 1 323 ? 12.513 7.347 -26.734 1.00 96.50 323 VAL A O 1
ATOM 2536 N N . GLY A 1 324 ? 13.592 9.059 -27.702 1.00 96.31 324 GLY A N 1
ATOM 2537 C CA . GLY A 1 324 ? 12.547 9.347 -28.685 1.00 96.31 324 GLY A CA 1
ATOM 2538 C C . GLY A 1 324 ? 12.251 8.162 -29.601 1.00 96.31 324 GLY A C 1
ATOM 2539 O O . GLY A 1 324 ? 11.095 7.765 -29.746 1.00 96.31 324 GLY A O 1
ATOM 2540 N N . LEU A 1 325 ? 13.287 7.531 -30.155 1.00 96.88 325 LEU A N 1
ATOM 2541 C CA . LEU A 1 325 ? 13.149 6.365 -31.028 1.00 96.88 325 LEU A CA 1
ATOM 2542 C C . LEU A 1 325 ? 12.573 5.142 -30.301 1.00 96.88 325 LEU A C 1
ATOM 2544 O O . LEU A 1 325 ? 11.732 4.447 -30.870 1.00 96.88 325 LEU A O 1
ATOM 2548 N N . MET A 1 326 ? 12.952 4.914 -29.039 1.00 96.75 326 MET A N 1
ATOM 2549 C CA . MET A 1 326 ? 12.379 3.832 -28.225 1.00 96.75 326 MET A CA 1
ATOM 2550 C C . MET A 1 326 ? 10.893 4.043 -27.914 1.00 96.75 326 MET A C 1
ATOM 2552 O O . MET A 1 326 ? 10.154 3.076 -27.749 1.00 96.75 326 MET A O 1
ATOM 2556 N N . THR A 1 327 ? 10.448 5.296 -27.789 1.00 96.19 327 THR A N 1
ATOM 2557 C CA . THR A 1 327 ? 9.135 5.623 -27.210 1.00 96.19 327 THR A CA 1
ATOM 2558 C C . THR A 1 327 ? 8.076 6.080 -28.216 1.00 96.19 327 THR A C 1
ATOM 2560 O O . THR A 1 327 ? 6.887 5.985 -27.910 1.00 96.19 327 THR A O 1
ATOM 2563 N N . ARG A 1 328 ? 8.463 6.504 -29.430 1.00 95.19 328 ARG A N 1
ATOM 2564 C CA . ARG A 1 328 ? 7.573 7.111 -30.448 1.00 95.19 328 ARG A CA 1
ATOM 2565 C C . ARG A 1 328 ? 6.371 6.267 -30.889 1.00 95.19 328 ARG A C 1
ATOM 2567 O O . ARG A 1 328 ? 5.440 6.792 -31.494 1.00 95.19 328 ARG A O 1
ATOM 2574 N N . HIS A 1 329 ? 6.402 4.957 -30.645 1.00 96.31 329 HIS A N 1
ATOM 2575 C CA . HIS A 1 329 ? 5.327 4.026 -31.007 1.00 96.31 329 HIS A CA 1
ATOM 2576 C C . HIS A 1 329 ? 4.609 3.421 -29.797 1.00 96.31 329 HIS A C 1
ATOM 2578 O O . HIS A 1 329 ? 3.697 2.613 -29.973 1.00 96.31 329 HIS A O 1
ATOM 2584 N N . MET A 1 330 ? 4.980 3.812 -28.576 1.00 96.12 330 MET A N 1
ATOM 2585 C CA . MET A 1 330 ? 4.276 3.382 -27.372 1.00 96.12 330 MET A CA 1
ATOM 2586 C C . MET A 1 330 ? 2.853 3.937 -27.358 1.00 96.12 330 MET A C 1
ATOM 2588 O O . MET A 1 330 ? 2.572 5.017 -27.887 1.00 96.12 330 MET A O 1
ATOM 2592 N N . SER A 1 331 ? 1.939 3.239 -26.685 1.00 95.25 331 SER A N 1
ATOM 2593 C CA . SER A 1 331 ? 0.623 3.813 -26.417 1.00 95.25 331 SER A CA 1
ATOM 2594 C C . SER A 1 331 ? 0.758 5.073 -25.549 1.00 95.25 331 SER A C 1
ATOM 2596 O O . SER A 1 331 ? 1.655 5.182 -24.707 1.00 95.25 331 SER A O 1
ATOM 2598 N N . SER A 1 332 ? -0.166 6.022 -25.715 1.00 91.38 332 SER A N 1
ATOM 2599 C CA . SER A 1 332 ? -0.171 7.259 -24.921 1.00 91.38 332 SER A CA 1
ATOM 2600 C C . SER A 1 332 ? -0.220 6.975 -23.412 1.00 91.38 332 SER A C 1
ATOM 2602 O O . SER A 1 332 ? 0.450 7.649 -22.633 1.00 91.38 332 SER A O 1
ATOM 2604 N N . SER A 1 333 ? -0.929 5.922 -22.988 1.00 89.94 333 SER A N 1
ATOM 2605 C CA . SER A 1 333 ? -1.014 5.529 -21.577 1.00 89.94 333 SER A CA 1
ATOM 2606 C C . SER A 1 333 ? 0.325 5.054 -21.004 1.00 89.94 333 SER A C 1
ATOM 2608 O O . SER A 1 333 ? 0.688 5.468 -19.902 1.00 89.94 333 SER A O 1
ATOM 2610 N N . ILE A 1 334 ? 1.078 4.236 -21.748 1.00 92.94 334 ILE A N 1
ATOM 2611 C CA . ILE A 1 334 ? 2.407 3.754 -21.339 1.00 92.94 334 ILE A CA 1
ATOM 2612 C C . ILE A 1 334 ? 3.393 4.923 -21.316 1.00 92.94 334 ILE A C 1
ATOM 2614 O O . ILE A 1 334 ? 4.080 5.136 -20.316 1.00 92.94 334 ILE A O 1
ATOM 2618 N N . PHE A 1 335 ? 3.399 5.738 -22.372 1.00 95.00 335 PHE A N 1
ATOM 2619 C CA . PHE A 1 335 ? 4.276 6.901 -22.472 1.00 95.00 335 PHE A CA 1
ATOM 2620 C C . PHE A 1 335 ? 4.033 7.922 -21.352 1.00 95.00 335 PHE A C 1
ATOM 2622 O O . PHE A 1 335 ? 4.967 8.382 -20.697 1.00 95.00 335 PHE A O 1
ATOM 2629 N N . CYS A 1 336 ? 2.772 8.252 -21.068 1.00 90.88 336 CYS A N 1
ATOM 2630 C CA . CYS A 1 336 ? 2.425 9.133 -19.955 1.00 90.88 336 CYS A CA 1
ATOM 2631 C C . CYS A 1 336 ? 2.794 8.537 -18.590 1.00 90.88 336 CYS A C 1
ATOM 2633 O O . CYS A 1 336 ? 3.100 9.288 -17.664 1.00 90.88 336 CYS A O 1
ATOM 2635 N N . GLY A 1 337 ? 2.798 7.206 -18.457 1.00 87.12 337 GLY A N 1
ATOM 2636 C CA . GLY A 1 337 ? 3.359 6.515 -17.297 1.00 87.12 337 GLY A CA 1
ATOM 2637 C C . GLY A 1 337 ? 4.848 6.819 -17.117 1.00 87.12 337 GLY A C 1
ATOM 2638 O O . GLY A 1 337 ? 5.259 7.205 -16.022 1.00 87.12 337 GLY A O 1
ATOM 2639 N N . LEU A 1 338 ? 5.631 6.751 -18.202 1.00 88.69 338 LEU A N 1
ATOM 2640 C CA . LEU A 1 338 ? 7.059 7.103 -18.209 1.00 88.69 338 LEU A CA 1
ATOM 2641 C C . LEU A 1 338 ? 7.305 8.578 -17.896 1.00 88.69 338 LEU A C 1
ATOM 2643 O O . LEU A 1 338 ? 8.269 8.899 -17.205 1.00 88.69 338 LEU A O 1
ATOM 2647 N N . GLY A 1 339 ? 6.419 9.477 -18.329 1.00 84.69 339 GLY A N 1
ATOM 2648 C CA . GLY A 1 339 ? 6.499 10.906 -18.007 1.00 84.69 339 GLY A CA 1
ATOM 2649 C C . GLY A 1 339 ? 6.375 11.237 -16.510 1.00 84.69 339 GLY A C 1
ATOM 2650 O O . GLY A 1 339 ? 6.667 12.361 -16.113 1.00 84.69 339 GLY A O 1
ATOM 2651 N N . ARG A 1 340 ? 5.961 10.276 -15.666 1.00 81.81 340 ARG A N 1
ATOM 2652 C CA . ARG A 1 340 ? 5.969 10.398 -14.191 1.00 81.81 340 ARG A CA 1
ATOM 2653 C C . ARG A 1 340 ? 7.315 10.034 -13.564 1.00 81.81 340 ARG A C 1
ATOM 2655 O O . ARG A 1 340 ? 7.490 10.207 -12.359 1.00 81.81 340 ARG A O 1
ATOM 2662 N N . SER A 1 341 ? 8.234 9.479 -14.349 1.00 81.00 341 SER A N 1
ATOM 2663 C CA . SER A 1 341 ? 9.598 9.221 -13.909 1.00 81.00 341 SER A CA 1
ATOM 2664 C C . SER A 1 341 ? 10.399 10.517 -13.795 1.00 81.00 341 SER A C 1
ATOM 2666 O O . SER A 1 341 ? 9.966 11.586 -14.220 1.00 81.00 341 SER A O 1
ATOM 2668 N N . HIS A 1 342 ? 11.607 10.411 -13.250 1.00 69.69 342 HIS A N 1
ATOM 2669 C CA . HIS A 1 342 ? 12.583 11.494 -13.304 1.00 69.69 342 HIS A CA 1
ATOM 2670 C C . HIS A 1 342 ? 13.369 11.484 -14.629 1.00 69.69 342 HIS A C 1
ATOM 2672 O O . HIS A 1 342 ? 14.301 12.263 -14.775 1.00 69.69 342 HIS A O 1
ATOM 2678 N N . GLY A 1 343 ? 13.004 10.627 -15.589 1.00 81.62 343 GLY A N 1
ATOM 2679 C CA . GLY A 1 343 ? 13.597 10.595 -16.921 1.00 81.62 343 GLY A CA 1
ATOM 2680 C C . GLY A 1 343 ? 14.980 9.948 -16.972 1.00 81.62 343 GLY A C 1
ATOM 2681 O O . GLY A 1 343 ? 15.233 8.950 -16.294 1.00 81.62 343 GLY A O 1
ATOM 2682 N N . VAL A 1 344 ? 15.861 10.514 -17.795 1.00 86.56 344 VAL A N 1
ATOM 2683 C CA . VAL A 1 344 ? 17.243 10.058 -18.008 1.00 86.56 344 VAL A CA 1
ATOM 2684 C C . VAL A 1 344 ? 18.227 11.083 -17.450 1.00 86.56 344 VAL A C 1
ATOM 2686 O O . VAL A 1 344 ? 17.996 12.285 -17.556 1.00 86.56 344 VAL A O 1
ATOM 2689 N N . GLY A 1 345 ? 19.308 10.620 -16.826 1.00 82.38 345 GLY A N 1
ATOM 2690 C CA . GLY A 1 345 ? 20.466 11.422 -16.434 1.00 82.38 345 GLY A CA 1
ATOM 2691 C C . GLY A 1 345 ? 21.707 11.020 -17.231 1.00 82.38 345 GLY A C 1
ATOM 2692 O O . GLY A 1 345 ? 22.067 9.846 -17.228 1.00 82.38 345 GLY A O 1
ATOM 2693 N N . ILE A 1 346 ? 22.357 11.978 -17.891 1.00 83.31 346 ILE A N 1
ATOM 2694 C CA . ILE A 1 346 ? 23.632 11.780 -18.594 1.00 83.31 346 ILE A CA 1
ATOM 2695 C C . ILE A 1 346 ? 24.730 12.509 -17.822 1.00 83.31 346 ILE A C 1
ATOM 2697 O O . ILE A 1 346 ? 24.547 13.671 -17.455 1.00 83.31 346 ILE A O 1
ATOM 2701 N N . PHE A 1 347 ? 25.856 11.835 -17.592 1.00 79.81 347 PHE A N 1
ATOM 2702 C CA . PHE A 1 347 ? 26.968 12.356 -16.790 1.00 79.81 347 PHE A CA 1
ATOM 2703 C C . PHE A 1 347 ? 28.309 12.196 -17.502 1.00 79.81 347 PHE A C 1
ATOM 2705 O O . PHE A 1 347 ? 28.525 11.225 -18.229 1.00 79.81 347 PHE A O 1
ATOM 2712 N N . ALA A 1 348 ? 29.218 13.145 -17.295 1.00 73.50 348 ALA A N 1
ATOM 2713 C CA . ALA A 1 348 ? 30.573 13.065 -17.820 1.00 73.50 348 ALA A CA 1
ATOM 2714 C C . ALA A 1 348 ? 31.389 12.048 -17.013 1.00 73.50 348 ALA A C 1
ATOM 2716 O O . ALA A 1 348 ? 31.170 11.856 -15.817 1.00 73.50 348 ALA A O 1
ATOM 2717 N N . LYS A 1 349 ? 32.387 11.416 -17.634 1.00 66.06 349 LYS A N 1
ATOM 2718 C CA . LYS A 1 349 ? 33.240 10.419 -16.960 1.00 66.06 349 LYS A CA 1
ATOM 2719 C C . LYS A 1 349 ? 33.940 10.965 -15.709 1.00 66.06 349 LYS A C 1
ATOM 2721 O O . LYS A 1 349 ? 34.125 10.243 -14.730 1.00 66.06 349 LYS A O 1
ATOM 2726 N N . SER A 1 350 ? 34.318 12.242 -15.733 1.00 56.88 350 SER A N 1
ATOM 2727 C CA . SER A 1 350 ? 34.933 12.946 -14.600 1.00 56.88 350 SER A CA 1
ATOM 2728 C C . SER A 1 350 ? 33.992 13.120 -13.404 1.00 56.88 350 SER A C 1
ATOM 2730 O O . SER A 1 350 ? 34.462 13.403 -12.305 1.00 56.88 350 SER A O 1
ATOM 2732 N N . GLU A 1 351 ? 32.684 12.925 -13.591 1.00 59.59 351 GLU A N 1
ATOM 2733 C CA . GLU A 1 351 ? 31.666 13.081 -12.549 1.00 59.59 351 GLU A CA 1
ATOM 2734 C C . GLU A 1 351 ? 31.449 11.802 -11.723 1.00 59.59 351 GLU A C 1
ATOM 2736 O O . GLU A 1 351 ? 30.697 11.813 -10.747 1.00 59.59 351 GLU A O 1
ATOM 2741 N N . GLY A 1 352 ? 32.180 10.733 -12.056 1.00 50.81 352 GLY A N 1
ATOM 2742 C CA . GLY A 1 352 ? 32.161 9.449 -11.364 1.00 50.81 352 GLY A CA 1
ATOM 2743 C C . GLY A 1 352 ? 31.257 8.415 -12.044 1.00 50.81 352 GLY A C 1
ATOM 2744 O O . GLY A 1 352 ? 30.419 8.761 -12.878 1.00 50.81 352 GLY A O 1
A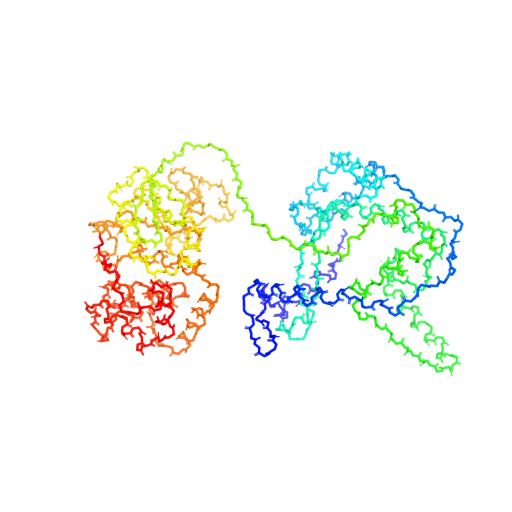TOM 2745 N N . PRO A 1 353 ? 31.438 7.122 -11.724 1.00 43.66 353 PRO A N 1
ATOM 2746 C CA . PRO A 1 353 ? 30.655 6.061 -12.336 1.00 43.66 353 PRO A CA 1
ATOM 2747 C C . PRO A 1 353 ? 29.188 6.164 -11.901 1.00 43.66 353 PRO A C 1
ATOM 2749 O O . PRO A 1 353 ? 28.885 6.218 -10.708 1.00 43.66 353 PRO A O 1
ATOM 2752 N N . GLY A 1 354 ? 28.270 6.125 -12.872 1.00 50.47 354 GLY A N 1
ATOM 2753 C CA . GLY A 1 354 ? 26.921 5.626 -12.616 1.00 50.47 354 GLY A CA 1
ATOM 2754 C C . GLY A 1 354 ? 27.047 4.240 -11.981 1.00 50.47 354 GLY A C 1
ATOM 2755 O O . GLY A 1 354 ? 27.859 3.422 -12.415 1.00 50.47 354 GLY A O 1
ATOM 2756 N N . ILE A 1 355 ? 26.362 4.007 -10.867 1.00 42.78 355 ILE A N 1
ATOM 2757 C CA . ILE A 1 355 ? 26.605 2.819 -10.045 1.00 42.78 355 ILE A CA 1
ATOM 2758 C C . ILE A 1 355 ? 25.878 1.633 -10.666 1.00 42.78 355 ILE A C 1
ATOM 2760 O O . ILE A 1 355 ? 24.695 1.417 -10.423 1.00 42.78 355 ILE A O 1
ATOM 2764 N N . TYR A 1 356 ? 26.625 0.867 -11.447 1.00 46.03 356 TYR A N 1
ATOM 2765 C CA . TYR A 1 356 ? 26.281 -0.477 -11.887 1.00 46.03 356 TYR A CA 1
ATOM 2766 C C . TYR A 1 356 ? 26.316 -1.497 -10.718 1.00 46.03 356 TYR A C 1
ATOM 2768 O O . TYR A 1 356 ? 26.918 -1.208 -9.672 1.00 46.03 356 TYR A O 1
ATOM 2776 N N . PRO A 1 357 ? 25.719 -2.699 -10.855 1.00 37.84 357 PRO A N 1
ATOM 2777 C CA . PRO A 1 357 ? 25.722 -3.756 -9.831 1.00 37.84 357 PRO A CA 1
ATOM 2778 C C . PRO A 1 357 ? 27.107 -4.124 -9.256 1.00 37.84 357 PRO A C 1
ATOM 2780 O O . PRO A 1 357 ? 27.222 -4.466 -8.078 1.00 37.84 357 PRO A O 1
ATOM 2783 N N . GLU A 1 358 ? 28.176 -3.989 -10.036 1.00 36.69 358 GLU A N 1
ATOM 2784 C CA . GLU A 1 358 ? 29.576 -4.200 -9.640 1.00 36.69 358 GLU A CA 1
ATOM 2785 C C . GLU A 1 358 ? 30.111 -3.160 -8.635 1.00 36.69 358 GLU A C 1
ATOM 2787 O O . GLU A 1 358 ? 31.057 -3.424 -7.886 1.00 36.69 358 GLU A O 1
ATOM 2792 N N . ASN A 1 359 ? 29.467 -1.994 -8.543 1.00 46.25 359 ASN A N 1
ATOM 2793 C CA . ASN A 1 359 ? 29.870 -0.882 -7.683 1.00 46.25 359 ASN A CA 1
ATOM 2794 C C . ASN A 1 359 ? 29.082 -0.824 -6.360 1.00 46.25 359 ASN A C 1
ATOM 2796 O O . ASN A 1 359 ? 29.159 0.164 -5.629 1.00 46.25 359 ASN A O 1
ATOM 2800 N N . TYR A 1 360 ? 28.371 -1.902 -5.996 1.00 49.41 360 TYR A N 1
ATOM 2801 C CA . TYR A 1 360 ? 27.597 -2.015 -4.746 1.00 49.41 360 TYR A CA 1
ATOM 2802 C C . TYR A 1 360 ? 28.412 -1.702 -3.478 1.00 49.41 360 TYR A C 1
ATOM 2804 O O . TYR A 1 360 ? 27.874 -1.215 -2.484 1.00 49.41 360 TYR A O 1
ATOM 2812 N N . HIS A 1 361 ? 29.724 -1.939 -3.514 1.00 55.50 361 HIS A N 1
ATOM 2813 C CA . HIS A 1 361 ? 30.649 -1.643 -2.421 1.00 55.50 361 HIS A CA 1
ATOM 2814 C C . HIS A 1 361 ? 30.778 -0.137 -2.098 1.00 55.50 361 HIS A C 1
ATOM 2816 O O . HIS A 1 361 ? 31.273 0.208 -1.030 1.00 55.50 361 HIS A O 1
ATOM 2822 N N . LEU A 1 362 ? 30.312 0.754 -2.982 1.00 58.78 362 LEU A N 1
ATOM 2823 C CA . LEU A 1 362 ? 30.301 2.211 -2.791 1.00 58.78 362 LEU A CA 1
ATOM 2824 C C . LEU A 1 362 ? 29.007 2.731 -2.131 1.00 58.78 362 LEU A C 1
ATOM 2826 O O . LEU A 1 362 ? 28.881 3.930 -1.875 1.00 58.78 362 LEU A O 1
ATOM 2830 N N . LYS A 1 363 ? 28.031 1.852 -1.862 1.00 65.75 363 LYS A N 1
ATOM 2831 C CA . LYS A 1 363 ? 26.732 2.204 -1.268 1.00 65.75 363 LYS A CA 1
ATOM 2832 C C . LYS A 1 363 ? 26.878 2.782 0.144 1.00 65.75 363 LYS A C 1
ATOM 2834 O O . LYS A 1 363 ? 27.730 2.353 0.922 1.00 65.75 363 LYS A O 1
ATOM 2839 N N . ASP A 1 364 ? 25.987 3.708 0.508 1.00 74.25 364 ASP A N 1
ATOM 2840 C CA . ASP A 1 364 ? 25.912 4.214 1.879 1.00 74.25 364 ASP A CA 1
ATOM 2841 C C . ASP A 1 364 ? 25.532 3.086 2.852 1.00 74.25 364 ASP A C 1
ATOM 2843 O O . ASP A 1 364 ? 24.492 2.432 2.728 1.00 74.25 364 ASP A O 1
ATOM 2847 N N . THR A 1 365 ? 26.402 2.836 3.826 1.00 76.25 365 THR A N 1
ATOM 2848 C CA . THR A 1 365 ? 26.188 1.827 4.867 1.00 76.25 365 THR A CA 1
ATOM 2849 C C . THR A 1 365 ? 25.689 2.494 6.147 1.00 76.25 365 THR A C 1
ATOM 2851 O O . THR A 1 365 ? 25.975 3.670 6.377 1.00 76.25 365 THR A O 1
ATOM 2854 N N . PRO A 1 366 ? 24.994 1.774 7.047 1.00 79.25 366 PRO A N 1
ATOM 2855 C CA . PRO A 1 366 ? 24.559 2.339 8.326 1.00 79.25 366 PRO A CA 1
ATOM 2856 C C . PRO A 1 366 ? 25.694 2.985 9.141 1.00 79.25 366 PRO A C 1
ATOM 2858 O O . PRO A 1 366 ? 25.467 3.955 9.857 1.00 79.25 366 PRO A O 1
ATOM 2861 N N . GLN A 1 367 ? 26.921 2.470 9.018 1.00 79.75 367 GLN A N 1
ATOM 2862 C CA . GLN A 1 367 ? 28.121 2.993 9.675 1.00 79.75 367 GLN A CA 1
ATOM 2863 C C . GLN A 1 367 ? 28.617 4.299 9.042 1.00 79.75 367 GLN A C 1
ATOM 2865 O O . GLN A 1 367 ? 29.158 5.157 9.745 1.00 79.75 367 GLN A O 1
ATOM 2870 N N . CYS A 1 368 ? 28.418 4.447 7.732 1.00 81.56 368 CYS A N 1
ATOM 2871 C CA . CYS A 1 368 ? 28.840 5.604 6.957 1.00 81.56 368 CYS A CA 1
ATOM 2872 C C . CYS A 1 368 ? 27.731 6.623 6.707 1.00 81.56 368 CYS A C 1
ATOM 2874 O O . CYS A 1 368 ? 28.010 7.650 6.094 1.00 81.56 368 CYS A O 1
ATOM 2876 N N . HIS A 1 369 ? 26.521 6.407 7.225 1.00 82.19 369 HIS A N 1
ATOM 2877 C CA . HIS A 1 369 ? 25.378 7.272 6.964 1.00 82.19 369 HIS A CA 1
ATOM 2878 C C . HIS A 1 369 ? 25.679 8.750 7.249 1.00 82.19 369 HIS A C 1
ATOM 2880 O O . HIS A 1 369 ? 26.075 9.116 8.357 1.00 82.19 369 HIS A O 1
ATOM 2886 N N . ASN A 1 370 ? 25.509 9.596 6.227 1.00 73.56 370 ASN A N 1
ATOM 2887 C CA . ASN A 1 370 ? 25.835 11.032 6.235 1.00 73.56 370 ASN A CA 1
ATOM 2888 C C . ASN A 1 370 ? 27.293 11.397 6.600 1.00 73.56 370 ASN A C 1
ATOM 2890 O O . ASN A 1 370 ? 27.565 12.543 6.951 1.00 73.56 370 ASN A O 1
ATOM 2894 N N . LYS A 1 371 ? 28.242 10.458 6.498 1.00 83.62 371 LYS A N 1
ATOM 2895 C CA . LYS A 1 371 ? 29.683 10.684 6.709 1.00 83.62 371 LYS A CA 1
ATOM 2896 C C . LYS A 1 371 ? 30.472 10.483 5.419 1.00 83.62 371 LYS A C 1
ATOM 2898 O O . LYS A 1 371 ? 30.313 9.452 4.770 1.00 83.62 371 LYS A O 1
ATOM 2903 N N . CYS A 1 372 ? 31.341 11.431 5.075 1.00 75.94 372 CYS A N 1
ATOM 2904 C CA . CYS A 1 372 ? 32.200 11.383 3.880 1.00 75.94 372 CYS A CA 1
ATOM 2905 C C . CYS A 1 372 ? 33.696 11.506 4.212 1.00 75.94 372 CYS A C 1
ATOM 2907 O O . CYS A 1 372 ? 34.509 11.890 3.373 1.00 75.94 372 CYS A O 1
ATOM 2909 N N . ASP A 1 373 ? 34.064 11.178 5.445 1.00 77.69 373 ASP A N 1
ATOM 2910 C CA . ASP A 1 373 ? 35.404 11.289 6.003 1.00 77.69 373 ASP A CA 1
ATOM 2911 C C . ASP A 1 373 ? 35.966 9.920 6.421 1.00 77.69 373 ASP A C 1
ATOM 2913 O O . ASP A 1 373 ? 35.263 8.907 6.466 1.00 77.69 373 ASP A O 1
ATOM 2917 N N . GLY A 1 374 ? 37.277 9.876 6.677 1.00 85.38 374 GLY A N 1
ATOM 2918 C CA . GLY A 1 374 ? 37.972 8.677 7.149 1.00 85.38 374 GLY A CA 1
ATOM 2919 C C . GLY A 1 374 ? 37.703 7.438 6.289 1.00 85.38 374 GLY A C 1
ATOM 2920 O O . GLY A 1 374 ? 37.803 7.476 5.061 1.00 85.38 374 GLY A O 1
ATOM 2921 N N . SER A 1 375 ? 37.327 6.335 6.942 1.00 84.06 375 SER A N 1
ATOM 2922 C CA . SER A 1 375 ? 36.987 5.079 6.271 1.00 84.06 375 SER A CA 1
ATOM 2923 C C . SER A 1 375 ? 35.720 5.161 5.420 1.00 84.06 375 SER A C 1
ATOM 2925 O O . SER A 1 375 ? 35.529 4.282 4.596 1.00 84.06 375 SER A O 1
ATOM 2927 N N . CYS A 1 376 ? 34.886 6.198 5.551 1.00 85.12 376 CYS A N 1
ATOM 2928 C CA . CYS A 1 376 ? 33.631 6.363 4.812 1.00 85.12 376 CYS A CA 1
ATOM 2929 C C . CYS A 1 376 ? 33.759 7.201 3.536 1.00 85.12 376 CYS A C 1
ATOM 2931 O O . CYS A 1 376 ? 32.800 7.296 2.768 1.00 85.12 376 CYS A O 1
ATOM 2933 N N . LYS A 1 377 ? 34.949 7.751 3.259 1.00 77.81 377 LYS A N 1
ATOM 2934 C CA . LYS A 1 377 ? 35.231 8.562 2.065 1.00 77.81 377 LYS A CA 1
ATOM 2935 C C . LYS A 1 377 ? 34.895 7.847 0.747 1.00 77.81 377 LYS A C 1
ATOM 2937 O O . LYS A 1 377 ? 34.463 8.494 -0.196 1.00 77.81 377 LYS A O 1
ATOM 2942 N N . HIS A 1 378 ? 35.030 6.519 0.697 1.00 72.25 378 HIS A N 1
ATOM 2943 C CA . HIS A 1 378 ? 34.708 5.708 -0.486 1.00 72.25 378 HIS A CA 1
ATOM 2944 C C . HIS A 1 378 ? 33.209 5.684 -0.839 1.00 72.25 378 HIS A C 1
ATOM 2946 O O . HIS A 1 378 ? 32.862 5.393 -1.976 1.00 72.25 378 HIS A O 1
ATOM 2952 N N . THR A 1 379 ? 32.319 6.014 0.103 1.00 74.38 379 THR A N 1
ATOM 2953 C CA . THR A 1 379 ? 30.857 6.032 -0.120 1.00 74.38 379 THR A CA 1
ATOM 2954 C C . THR A 1 379 ? 30.335 7.364 -0.673 1.00 74.38 379 THR A C 1
ATOM 2956 O O . THR A 1 379 ? 29.122 7.548 -0.824 1.00 74.38 379 THR A O 1
ATOM 2959 N N . CYS A 1 380 ? 31.235 8.312 -0.952 1.00 67.00 380 CYS A N 1
ATOM 2960 C CA . CYS A 1 380 ? 30.887 9.654 -1.395 1.00 67.00 380 CYS A CA 1
ATOM 2961 C C . CYS A 1 380 ? 31.607 10.044 -2.686 1.00 67.00 380 CYS A C 1
ATOM 2963 O O . CYS A 1 380 ? 32.748 9.647 -2.929 1.00 67.00 380 CYS A O 1
ATOM 2965 N N . THR A 1 381 ? 30.946 10.863 -3.499 1.00 57.69 381 THR A N 1
ATOM 2966 C CA . THR A 1 381 ? 31.561 11.504 -4.660 1.00 57.69 381 THR A CA 1
ATOM 2967 C C . THR A 1 381 ? 32.593 12.543 -4.255 1.00 57.69 381 THR A C 1
ATOM 2969 O O . THR A 1 381 ? 32.649 12.999 -3.110 1.00 57.69 381 THR A O 1
ATOM 2972 N N . PHE A 1 382 ? 33.401 12.960 -5.232 1.00 51.91 382 PHE A N 1
ATOM 2973 C CA . PHE A 1 382 ? 34.409 14.009 -5.071 1.00 51.91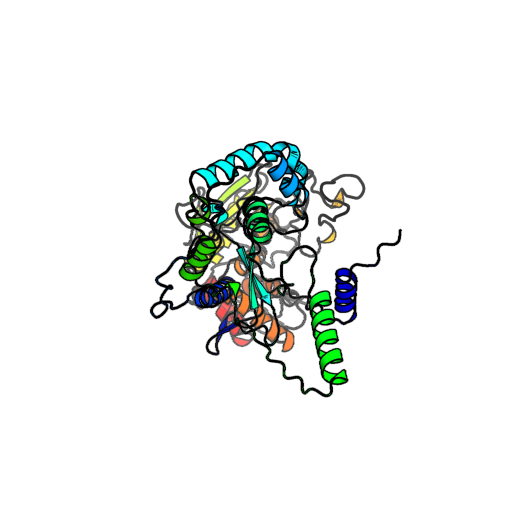 382 PHE A CA 1
ATOM 2974 C C . PHE A 1 382 ? 33.829 15.343 -4.561 1.00 51.91 382 PHE A C 1
ATOM 2976 O O . PHE A 1 382 ? 34.555 16.120 -3.949 1.00 51.91 382 PHE A O 1
ATOM 2983 N N . ASP A 1 383 ? 32.532 15.590 -4.776 1.00 50.00 383 ASP A N 1
ATOM 2984 C CA . ASP A 1 383 ? 31.799 16.770 -4.306 1.00 50.00 383 ASP A CA 1
ATOM 2985 C C . ASP A 1 383 ? 31.016 16.541 -2.995 1.00 50.00 383 ASP A C 1
ATOM 2987 O O . ASP A 1 383 ? 30.207 17.377 -2.597 1.00 50.00 383 ASP A O 1
ATOM 2991 N N . GLY A 1 384 ? 31.254 15.421 -2.301 1.00 56.72 384 GLY A N 1
ATOM 2992 C CA . GLY A 1 384 ? 30.746 15.166 -0.949 1.00 56.72 384 GLY A CA 1
ATOM 2993 C C . GLY A 1 384 ? 29.305 14.654 -0.867 1.00 56.72 384 GLY A C 1
ATOM 2994 O O . GLY A 1 384 ? 28.760 14.543 0.232 1.00 56.72 384 GLY A O 1
ATOM 2995 N N . ARG A 1 385 ? 28.673 14.315 -1.996 1.00 63.09 385 ARG A N 1
ATOM 2996 C CA . ARG A 1 385 ? 27.361 13.650 -2.008 1.00 63.09 385 ARG A CA 1
ATOM 2997 C C . ARG A 1 385 ? 27.518 12.152 -1.781 1.00 63.09 385 ARG A C 1
ATOM 2999 O O . ARG A 1 385 ? 28.548 11.568 -2.102 1.00 63.09 385 ARG A O 1
ATOM 3006 N N . LYS A 1 386 ? 26.481 11.508 -1.246 1.00 68.81 386 LYS A N 1
ATOM 3007 C CA . LYS A 1 386 ? 26.453 10.048 -1.147 1.00 68.81 386 LYS A CA 1
ATOM 3008 C C . LYS A 1 386 ? 26.208 9.458 -2.519 1.00 68.81 386 LYS A C 1
ATOM 3010 O O . LYS A 1 386 ? 25.278 9.865 -3.202 1.00 68.81 386 LYS A O 1
ATOM 3015 N N . TYR A 1 387 ? 26.979 8.442 -2.873 1.00 57.19 387 TYR A N 1
ATOM 3016 C CA . TYR A 1 387 ? 26.731 7.652 -4.075 1.00 57.19 387 TYR A CA 1
ATOM 3017 C C . TYR A 1 387 ? 25.279 7.117 -4.118 1.00 57.19 387 TYR A C 1
ATOM 3019 O O . TYR A 1 387 ? 24.641 7.170 -5.163 1.00 57.19 387 TYR A O 1
ATOM 3027 N N . ASP A 1 388 ? 24.707 6.752 -2.960 1.00 53.84 388 ASP A N 1
ATOM 3028 C CA . ASP A 1 388 ? 23.297 6.335 -2.784 1.00 53.84 388 ASP A CA 1
ATOM 3029 C C . ASP A 1 388 ? 22.263 7.479 -2.883 1.00 53.84 388 ASP A C 1
ATOM 3031 O O . ASP A 1 388 ? 21.080 7.238 -3.115 1.00 53.84 388 ASP A O 1
ATOM 3035 N N . SER A 1 389 ? 22.688 8.741 -2.732 1.00 46.06 389 SER A N 1
ATOM 3036 C CA . SER A 1 389 ? 21.827 9.925 -2.888 1.00 46.06 389 SER A CA 1
ATOM 3037 C C . SER A 1 389 ? 21.962 10.609 -4.250 1.00 46.06 389 SER A C 1
ATOM 3039 O O . SER A 1 389 ? 21.202 11.531 -4.561 1.00 46.06 389 SER A O 1
ATOM 3041 N N . ILE A 1 390 ? 22.899 10.152 -5.081 1.00 45.59 390 ILE A N 1
ATOM 3042 C CA . ILE A 1 390 ? 23.013 10.546 -6.480 1.00 45.59 390 ILE A CA 1
ATOM 3043 C C . ILE A 1 390 ? 22.031 9.700 -7.287 1.00 45.59 390 ILE A C 1
ATOM 3045 O O . ILE A 1 390 ? 21.886 8.494 -7.087 1.00 45.59 390 ILE A O 1
ATOM 3049 N N . ALA A 1 391 ? 21.283 10.358 -8.172 1.00 39.38 391 ALA A N 1
ATOM 3050 C CA . ALA A 1 391 ? 20.298 9.674 -8.994 1.00 39.38 391 ALA A CA 1
ATOM 3051 C C . ALA A 1 391 ? 20.989 8.587 -9.837 1.00 39.38 391 ALA A C 1
ATOM 3053 O O . ALA A 1 391 ? 22.041 8.847 -10.412 1.00 39.38 391 ALA A O 1
ATOM 3054 N N . GLY A 1 392 ? 20.402 7.386 -9.861 1.00 40.53 392 GLY A N 1
ATOM 3055 C CA . GLY A 1 392 ? 21.019 6.155 -10.378 1.00 40.53 392 GLY A CA 1
ATOM 3056 C C . GLY A 1 392 ? 20.779 4.933 -9.481 1.00 40.53 392 GLY A C 1
ATOM 3057 O O . GLY A 1 392 ? 20.660 3.831 -9.990 1.00 40.53 392 GLY A O 1
ATOM 3058 N N . LEU A 1 393 ? 20.586 5.124 -8.167 1.00 38.53 393 LEU A N 1
ATOM 3059 C CA . LEU A 1 393 ? 20.172 4.049 -7.236 1.00 38.53 393 LEU A CA 1
ATOM 3060 C C . LEU A 1 393 ? 18.686 4.085 -6.857 1.00 38.53 393 LEU A C 1
ATOM 3062 O O . LEU A 1 393 ? 18.125 3.121 -6.335 1.00 38.53 393 LEU A O 1
ATOM 3066 N N . THR A 1 394 ? 18.002 5.185 -7.164 1.00 43.50 394 THR A N 1
ATOM 3067 C CA . THR A 1 394 ? 16.543 5.185 -7.172 1.00 43.50 394 THR A CA 1
ATOM 3068 C C . THR A 1 394 ? 16.117 4.674 -8.541 1.00 43.50 394 THR A C 1
ATOM 3070 O O . THR A 1 394 ? 16.389 5.333 -9.541 1.00 43.50 394 THR A O 1
ATOM 3073 N N . ASN A 1 395 ? 15.388 3.550 -8.624 1.00 51.16 395 ASN A N 1
ATOM 3074 C CA . ASN A 1 395 ? 14.834 3.043 -9.899 1.00 51.16 395 ASN A CA 1
ATOM 3075 C C . ASN A 1 395 ? 13.876 4.061 -10.583 1.00 51.16 395 ASN A C 1
ATOM 3077 O O . ASN A 1 395 ? 13.028 3.703 -11.381 1.00 51.16 395 ASN A O 1
ATOM 3081 N N . THR A 1 396 ? 13.832 5.322 -10.157 1.00 56.69 396 THR A N 1
ATOM 3082 C CA . THR A 1 396 ? 13.004 6.397 -10.688 1.00 56.69 396 THR A CA 1
ATOM 3083 C C . THR A 1 396 ? 13.673 7.208 -11.802 1.00 56.69 396 THR A C 1
ATOM 3085 O O . THR A 1 396 ? 12.971 8.051 -12.359 1.00 56.69 396 THR A O 1
ATOM 3088 N N . ARG A 1 397 ? 14.958 6.973 -12.123 1.00 70.81 397 ARG A N 1
ATOM 3089 C CA . ARG A 1 397 ? 15.719 7.620 -13.212 1.00 70.81 397 ARG A CA 1
ATOM 3090 C C . ARG A 1 397 ? 16.675 6.612 -13.873 1.00 70.81 397 ARG A C 1
ATOM 3092 O O . ARG A 1 397 ? 17.331 5.884 -13.139 1.00 70.81 397 ARG A O 1
ATOM 3099 N N . ALA A 1 398 ? 16.772 6.602 -15.204 1.00 77.06 398 ALA A N 1
ATOM 3100 C CA . ALA A 1 398 ? 17.817 5.859 -15.926 1.00 77.06 398 ALA A CA 1
ATOM 3101 C C . ALA A 1 398 ? 19.096 6.701 -16.012 1.00 77.06 398 ALA A C 1
ATOM 3103 O O . ALA A 1 398 ? 19.002 7.912 -16.227 1.00 77.06 398 ALA A O 1
ATOM 3104 N N . VAL A 1 399 ? 20.274 6.105 -15.838 1.00 75.12 399 VAL A N 1
ATOM 3105 C CA . VAL A 1 399 ? 21.540 6.849 -15.758 1.00 75.12 399 VAL A CA 1
ATOM 3106 C C . VAL A 1 399 ? 22.586 6.235 -16.667 1.00 75.12 399 VAL A C 1
ATOM 3108 O O . VAL A 1 399 ? 22.738 5.025 -16.699 1.00 75.12 399 VAL A O 1
ATOM 3111 N N . VAL A 1 400 ? 23.307 7.078 -17.404 1.00 80.81 400 VAL A N 1
ATOM 3112 C CA . VAL A 1 400 ? 24.312 6.633 -18.373 1.00 80.81 400 VAL A CA 1
ATOM 3113 C C . VAL A 1 400 ? 25.467 7.635 -18.460 1.00 80.81 400 VAL A C 1
ATOM 3115 O O . VAL A 1 400 ? 25.272 8.837 -18.252 1.00 80.81 400 VAL A O 1
ATOM 3118 N N . LEU A 1 401 ? 26.675 7.162 -18.775 1.00 81.62 401 LEU A N 1
ATOM 3119 C CA . LEU A 1 401 ? 27.805 8.053 -19.044 1.00 81.62 401 LEU A CA 1
ATOM 3120 C C . LEU A 1 401 ? 27.721 8.627 -20.460 1.00 81.62 401 LEU A C 1
ATOM 3122 O O . LEU A 1 401 ? 27.262 7.971 -21.398 1.00 81.62 401 LEU A O 1
ATOM 3126 N N . GLU A 1 402 ? 28.215 9.850 -20.637 1.00 86.75 402 GLU A N 1
ATOM 3127 C CA . GLU A 1 402 ? 28.231 10.509 -21.941 1.00 86.75 402 GLU A CA 1
ATOM 3128 C C . GLU A 1 402 ? 29.030 9.715 -22.980 1.00 86.75 402 GLU A C 1
ATOM 3130 O O . GLU A 1 402 ? 28.622 9.665 -24.136 1.00 86.75 402 GLU A O 1
ATOM 3135 N N . ASP A 1 403 ? 30.108 9.036 -22.569 1.00 84.81 403 ASP A N 1
ATOM 3136 C CA . ASP A 1 403 ? 30.941 8.216 -23.454 1.00 84.81 403 ASP A CA 1
ATOM 3137 C C . ASP A 1 403 ? 30.136 7.073 -24.092 1.00 84.81 403 ASP A C 1
ATOM 3139 O O . ASP A 1 403 ? 30.275 6.816 -25.292 1.00 84.81 403 ASP A O 1
ATOM 3143 N N . ASN A 1 404 ? 29.222 6.454 -23.330 1.00 84.81 404 ASN A N 1
ATOM 3144 C CA . ASN A 1 404 ? 28.321 5.419 -23.840 1.00 84.81 404 ASN A CA 1
ATOM 3145 C C . ASN A 1 404 ? 27.303 6.002 -24.829 1.00 84.81 404 ASN A C 1
ATOM 3147 O O . ASN A 1 404 ? 27.061 5.426 -25.885 1.00 84.81 404 ASN A O 1
ATOM 3151 N N . VAL A 1 405 ? 26.719 7.163 -24.512 1.00 88.81 405 VAL A N 1
ATOM 3152 C CA . VAL A 1 405 ? 25.735 7.824 -25.391 1.00 88.81 405 VAL A CA 1
ATOM 3153 C C . VAL A 1 405 ? 26.384 8.316 -26.687 1.00 88.81 405 VAL A C 1
ATOM 3155 O O . VAL A 1 405 ? 25.770 8.285 -27.754 1.00 88.81 405 VAL A O 1
ATOM 3158 N N . LEU A 1 406 ? 27.630 8.785 -26.611 1.00 91.06 406 LEU A N 1
ATOM 3159 C CA . LEU A 1 406 ? 28.395 9.242 -27.766 1.00 91.06 406 LEU A CA 1
ATOM 3160 C C . LEU A 1 406 ? 28.924 8.083 -28.613 1.00 91.06 406 LEU A C 1
ATOM 3162 O O . LEU A 1 406 ? 29.146 8.296 -29.808 1.00 91.06 406 LEU A O 1
ATOM 3166 N N . CYS A 1 407 ? 29.077 6.892 -28.024 1.00 89.31 407 CYS A N 1
ATOM 3167 C CA . CYS A 1 407 ? 29.743 5.738 -28.622 1.00 89.31 407 CYS A CA 1
ATOM 3168 C C . CYS A 1 407 ? 31.168 6.101 -29.076 1.00 89.31 407 CYS A C 1
ATOM 3170 O O . CYS A 1 407 ? 31.543 5.867 -30.225 1.00 89.31 407 CYS A O 1
ATOM 3172 N N . ASN A 1 408 ? 31.934 6.774 -28.211 1.00 87.75 408 ASN A N 1
ATOM 3173 C CA . ASN A 1 408 ? 33.283 7.255 -28.529 1.00 87.75 408 ASN A CA 1
ATOM 3174 C C . ASN A 1 408 ? 34.364 6.238 -28.110 1.00 87.75 408 ASN A C 1
ATOM 3176 O O . ASN A 1 408 ? 34.057 5.188 -27.556 1.00 87.75 408 ASN A O 1
ATOM 3180 N N . SER A 1 409 ? 35.640 6.543 -28.357 1.00 85.62 409 SER A N 1
ATOM 3181 C CA . SER A 1 409 ? 36.766 5.644 -28.046 1.00 85.62 409 SER A CA 1
ATOM 3182 C C . SER A 1 409 ? 36.922 5.285 -26.560 1.00 85.62 409 SER A C 1
ATOM 3184 O O . SER A 1 409 ? 37.723 4.415 -26.230 1.00 85.62 409 SER A O 1
ATOM 3186 N N . HIS A 1 410 ? 36.211 5.971 -25.662 1.00 81.38 410 HIS A N 1
ATOM 3187 C CA . HIS A 1 410 ? 36.196 5.710 -24.225 1.00 81.38 410 HIS A CA 1
ATOM 3188 C C . HIS A 1 410 ? 34.981 4.890 -23.775 1.00 81.38 410 HIS A C 1
ATOM 3190 O O . HIS A 1 410 ? 34.870 4.628 -22.577 1.00 81.38 410 HIS A O 1
ATOM 3196 N N . ASP A 1 411 ? 34.099 4.477 -24.694 1.00 81.94 411 ASP A N 1
ATOM 3197 C CA . ASP A 1 411 ? 32.992 3.569 -24.399 1.00 81.94 411 ASP A CA 1
ATOM 3198 C C . ASP A 1 411 ? 33.537 2.226 -23.866 1.00 81.94 411 ASP A C 1
ATOM 3200 O O . ASP A 1 411 ? 34.162 1.472 -24.621 1.00 81.94 411 ASP A O 1
ATOM 3204 N N . PRO A 1 412 ? 33.307 1.885 -22.581 1.00 70.69 412 PRO A N 1
ATOM 3205 C CA . PRO A 1 412 ? 33.823 0.657 -21.978 1.00 70.69 412 PRO A CA 1
ATOM 3206 C C . PRO A 1 412 ? 33.262 -0.618 -22.619 1.00 70.69 412 PRO A C 1
ATOM 3208 O O . PRO A 1 412 ? 33.829 -1.694 -22.435 1.00 70.69 412 PRO A O 1
ATOM 3211 N N . TYR A 1 413 ? 32.179 -0.512 -23.393 1.00 76.44 413 TYR A N 1
ATOM 3212 C CA . TYR A 1 413 ? 31.555 -1.640 -24.079 1.00 76.44 413 TYR A CA 1
ATOM 3213 C C . TYR A 1 413 ? 31.994 -1.785 -25.541 1.00 76.44 413 TYR A C 1
ATOM 3215 O O . TYR A 1 413 ? 31.487 -2.645 -26.269 1.00 76.44 413 TYR A O 1
ATOM 3223 N N . GLY A 1 414 ? 32.974 -0.980 -25.965 1.00 80.06 414 GLY A N 1
ATOM 3224 C CA . GLY A 1 414 ? 33.678 -1.137 -27.231 1.00 80.06 414 GLY A CA 1
ATOM 3225 C C . GLY A 1 414 ? 32.768 -1.057 -28.452 1.00 80.06 414 GLY A C 1
ATOM 3226 O O . GLY A 1 414 ? 32.987 -1.807 -29.404 1.00 80.06 414 GLY A O 1
ATOM 3227 N N . HIS A 1 415 ? 31.746 -0.194 -28.420 1.00 86.44 415 HIS A N 1
ATOM 3228 C CA . HIS A 1 415 ? 30.794 0.017 -29.516 1.00 86.44 415 HIS A CA 1
ATOM 3229 C C . HIS A 1 415 ? 29.913 -1.194 -29.842 1.00 86.44 415 HIS A C 1
ATOM 3231 O O . HIS A 1 415 ? 29.392 -1.304 -30.953 1.00 86.44 415 HIS A O 1
ATOM 3237 N N . LYS A 1 416 ? 29.764 -2.132 -28.899 1.00 84.69 416 LYS A N 1
ATOM 3238 C CA . LYS A 1 416 ? 28.980 -3.359 -29.104 1.00 84.69 416 LYS A CA 1
ATOM 3239 C C . LYS A 1 416 ? 27.594 -3.317 -28.480 1.00 84.69 416 LYS A C 1
ATOM 3241 O O . LYS A 1 416 ? 26.814 -4.241 -28.708 1.00 84.69 416 LYS A O 1
ATOM 3246 N N . GLU A 1 417 ? 27.277 -2.288 -27.701 1.00 86.81 417 GLU A N 1
ATOM 3247 C CA . GLU A 1 417 ? 25.963 -2.133 -27.091 1.00 86.81 417 GLU A CA 1
ATOM 3248 C C . GLU A 1 417 ? 25.579 -0.668 -26.894 1.00 86.81 417 GLU A C 1
ATOM 3250 O O . GLU A 1 417 ? 26.393 0.145 -26.464 1.00 86.81 417 GLU A O 1
ATOM 3255 N N . ASN A 1 418 ? 24.309 -0.354 -27.147 1.00 90.38 418 ASN A N 1
ATOM 3256 C CA . ASN A 1 418 ? 23.719 0.907 -26.724 1.00 90.38 418 ASN A CA 1
ATOM 3257 C C . ASN A 1 418 ? 23.207 0.789 -25.282 1.00 90.38 418 ASN A C 1
ATOM 3259 O O . ASN A 1 418 ? 22.060 0.415 -25.044 1.00 90.38 418 ASN A O 1
ATOM 3263 N N . ILE A 1 419 ? 24.050 1.131 -24.312 1.00 86.81 419 ILE A N 1
ATOM 3264 C CA . ILE A 1 419 ? 23.719 0.994 -22.884 1.00 86.81 419 ILE A CA 1
ATOM 3265 C C . ILE A 1 419 ? 22.547 1.871 -22.467 1.00 86.81 419 ILE A C 1
ATOM 3267 O O . ILE A 1 419 ? 21.759 1.477 -21.617 1.00 86.81 419 ILE A O 1
ATOM 3271 N N . LEU A 1 420 ? 22.360 3.035 -23.096 1.00 90.88 420 LEU A N 1
ATOM 3272 C CA . LEU A 1 420 ? 21.199 3.863 -22.782 1.00 90.88 420 LEU A CA 1
ATOM 3273 C C . LEU A 1 420 ? 19.883 3.134 -23.103 1.00 90.88 420 LEU A C 1
ATOM 3275 O O . LEU A 1 420 ? 18.904 3.325 -22.388 1.00 90.88 420 LEU A O 1
ATOM 3279 N N . VAL A 1 421 ? 19.850 2.282 -24.133 1.00 93.25 421 VAL A N 1
ATOM 3280 C CA . VAL A 1 421 ? 18.670 1.455 -24.431 1.00 93.25 421 VAL A CA 1
ATOM 3281 C C . VAL A 1 421 ? 18.400 0.466 -23.299 1.00 93.25 421 VAL A C 1
ATOM 3283 O O . VAL A 1 421 ? 17.257 0.359 -22.856 1.00 93.25 421 VAL A O 1
ATOM 3286 N N . HIS A 1 422 ? 19.445 -0.189 -22.792 1.00 90.19 422 HIS A N 1
ATOM 3287 C CA . HIS A 1 422 ? 19.362 -1.113 -21.662 1.00 90.19 422 HIS A CA 1
ATOM 3288 C C . HIS A 1 422 ? 18.904 -0.397 -20.376 1.00 90.19 422 HIS A C 1
ATOM 3290 O O . HIS A 1 422 ? 17.897 -0.761 -19.771 1.00 90.19 422 HIS A O 1
ATOM 3296 N N . GLU A 1 423 ? 19.573 0.688 -19.989 1.00 86.06 423 GLU A N 1
ATOM 3297 C CA . GLU A 1 423 ? 19.266 1.435 -18.761 1.00 86.06 423 GLU A CA 1
ATOM 3298 C C . GLU A 1 423 ? 17.876 2.076 -18.801 1.00 86.06 423 GLU A C 1
ATOM 3300 O O . GLU A 1 423 ? 17.137 2.113 -17.811 1.00 86.06 423 GLU A O 1
ATOM 3305 N N . PHE A 1 424 ? 17.465 2.559 -19.974 1.00 92.06 424 PHE A N 1
ATOM 3306 C CA . PHE A 1 424 ? 16.112 3.058 -20.156 1.00 92.06 424 PHE A CA 1
ATOM 3307 C C . PHE A 1 424 ? 15.077 1.926 -20.116 1.00 92.06 424 PHE A C 1
ATOM 3309 O O . PHE A 1 424 ? 13.954 2.156 -19.667 1.00 92.06 424 PHE A O 1
ATOM 3316 N N . ALA A 1 425 ? 15.428 0.697 -20.507 1.00 92.31 425 ALA A N 1
ATOM 3317 C CA . ALA A 1 425 ? 14.544 -0.458 -20.381 1.00 92.31 425 ALA A CA 1
ATOM 3318 C C . ALA A 1 425 ? 14.201 -0.769 -18.917 1.00 92.31 425 ALA A C 1
ATOM 3320 O O . ALA A 1 425 ? 13.036 -1.052 -18.641 1.00 92.31 425 ALA A O 1
ATOM 3321 N N . HIS A 1 426 ? 15.139 -0.622 -17.973 1.00 88.31 426 HIS A N 1
ATOM 3322 C CA . HIS A 1 426 ? 14.858 -0.740 -16.529 1.00 88.31 426 HIS A CA 1
ATOM 3323 C C . HIS A 1 426 ? 13.829 0.288 -16.056 1.00 88.31 426 HIS A C 1
ATOM 3325 O O . HIS A 1 426 ? 12.932 -0.004 -15.256 1.00 88.31 426 HIS A O 1
ATOM 3331 N N . LEU A 1 427 ? 13.912 1.506 -16.594 1.00 87.00 427 LEU A N 1
ATOM 3332 C CA . LEU A 1 427 ? 12.912 2.536 -16.342 1.00 87.00 427 LEU A CA 1
ATOM 3333 C C . LEU A 1 427 ? 11.558 2.154 -16.956 1.00 87.00 427 LEU A C 1
ATOM 3335 O O . LEU A 1 427 ? 10.522 2.319 -16.311 1.00 87.00 427 LEU A O 1
ATOM 3339 N N . VAL A 1 428 ? 11.549 1.595 -18.168 1.00 92.44 428 VAL A N 1
ATOM 3340 C CA . VAL A 1 428 ? 10.324 1.107 -18.813 1.00 92.44 428 VAL A CA 1
ATOM 3341 C C . VAL A 1 428 ? 9.687 -0.033 -18.027 1.00 92.44 428 VAL A C 1
ATOM 3343 O O . VAL A 1 428 ? 8.488 0.054 -17.767 1.00 92.44 428 VAL A O 1
ATOM 3346 N N . ASP A 1 429 ? 10.456 -1.030 -17.576 1.00 89.31 429 ASP A N 1
ATOM 3347 C CA . ASP A 1 429 ? 9.961 -2.096 -16.698 1.00 89.31 429 ASP A CA 1
ATOM 3348 C C . ASP A 1 429 ? 9.254 -1.475 -15.496 1.00 89.31 429 ASP A C 1
ATOM 3350 O O . ASP A 1 429 ? 8.079 -1.733 -15.261 1.00 89.31 429 ASP A O 1
ATOM 3354 N N . LYS A 1 430 ? 9.886 -0.535 -14.789 1.00 85.12 430 LYS A N 1
ATOM 3355 C CA . LYS A 1 430 ? 9.262 0.046 -13.597 1.00 85.12 430 LYS A CA 1
ATOM 3356 C C . LYS A 1 430 ? 7.966 0.812 -13.872 1.00 85.12 430 LYS A C 1
ATOM 3358 O O . LYS A 1 430 ? 7.066 0.774 -13.030 1.00 85.12 430 LYS A O 1
ATOM 3363 N N . TYR A 1 431 ? 7.860 1.526 -14.989 1.00 87.75 431 TYR A N 1
ATOM 3364 C CA . TYR A 1 431 ? 6.735 2.434 -15.256 1.00 87.75 431 TYR A CA 1
ATOM 3365 C C . TYR A 1 431 ? 5.698 1.892 -16.251 1.00 87.75 431 TYR A C 1
ATOM 3367 O O . TYR A 1 431 ? 4.641 2.512 -16.396 1.00 87.75 431 TYR A O 1
ATOM 3375 N N . MET A 1 432 ? 5.922 0.728 -16.874 1.00 88.25 432 MET A N 1
ATOM 3376 C CA . MET A 1 432 ? 4.883 0.041 -17.649 1.00 88.25 432 MET A CA 1
ATOM 3377 C C . MET A 1 432 ? 3.724 -0.416 -16.742 1.00 88.25 432 MET A C 1
ATOM 3379 O O . MET A 1 432 ? 3.883 -0.475 -15.521 1.00 88.25 432 MET A O 1
ATOM 3383 N N . PRO A 1 433 ? 2.525 -0.712 -17.274 1.00 89.88 433 PRO A N 1
ATOM 3384 C CA . PRO A 1 433 ? 1.384 -1.129 -16.460 1.00 89.88 433 PRO A CA 1
ATOM 3385 C C . PRO A 1 433 ? 1.724 -2.316 -15.546 1.00 89.88 433 PRO A C 1
ATOM 3387 O O . PRO A 1 433 ? 2.447 -3.226 -15.947 1.00 89.88 433 PRO A O 1
ATOM 3390 N N . LYS A 1 434 ? 1.195 -2.346 -14.312 1.00 85.12 434 LYS A N 1
ATOM 3391 C CA . LYS A 1 434 ? 1.545 -3.401 -13.338 1.00 85.12 434 LYS A CA 1
ATOM 3392 C C . LYS A 1 434 ? 1.277 -4.810 -13.881 1.00 85.12 434 LYS A C 1
ATOM 3394 O O . LYS A 1 434 ? 2.113 -5.686 -13.695 1.00 85.12 434 LYS A O 1
ATOM 3399 N N . VAL A 1 435 ? 0.175 -4.994 -14.611 1.00 84.31 435 VAL A N 1
ATOM 3400 C CA . VAL A 1 435 ? -0.160 -6.262 -15.284 1.00 84.31 435 VAL A CA 1
ATOM 3401 C C . VAL A 1 435 ? 0.956 -6.751 -16.217 1.00 84.31 435 VAL A C 1
ATOM 3403 O O . VAL A 1 435 ? 1.237 -7.945 -16.271 1.00 84.31 435 VAL A O 1
ATOM 3406 N N . ASP A 1 436 ? 1.630 -5.834 -16.910 1.00 90.19 436 ASP A N 1
ATOM 3407 C CA . ASP A 1 436 ? 2.717 -6.142 -17.838 1.00 90.19 436 ASP A CA 1
ATOM 3408 C C . ASP A 1 436 ? 4.010 -6.488 -17.084 1.00 90.19 436 ASP A C 1
ATOM 3410 O O . ASP A 1 436 ? 4.686 -7.446 -17.452 1.00 90.19 436 ASP A O 1
ATOM 3414 N N . ARG A 1 437 ? 4.297 -5.811 -15.960 1.00 90.25 437 ARG A N 1
ATOM 3415 C CA . ARG A 1 437 ? 5.397 -6.180 -15.040 1.00 90.25 437 ARG A CA 1
ATOM 3416 C C . ARG A 1 437 ? 5.211 -7.552 -14.408 1.00 90.25 437 ARG A C 1
ATOM 3418 O O . ARG A 1 437 ? 6.155 -8.331 -14.306 1.00 90.25 437 ARG A O 1
ATOM 3425 N N . ASP A 1 438 ? 3.998 -7.858 -13.963 1.00 88.06 438 ASP A N 1
ATOM 3426 C CA . ASP A 1 438 ? 3.702 -9.153 -13.356 1.00 88.06 438 ASP A CA 1
ATOM 3427 C C . ASP A 1 438 ? 3.783 -10.269 -14.411 1.00 88.06 438 ASP A C 1
ATOM 3429 O O . ASP A 1 438 ? 4.328 -11.340 -14.132 1.00 88.06 438 ASP A O 1
ATOM 3433 N N . ARG A 1 439 ? 3.360 -9.990 -15.655 1.00 90.25 439 ARG A N 1
ATOM 3434 C CA . ARG A 1 439 ? 3.575 -10.886 -16.799 1.00 90.25 439 ARG A CA 1
ATOM 3435 C C . ARG A 1 439 ? 5.061 -11.105 -17.075 1.00 90.25 439 ARG A C 1
ATOM 3437 O O . ARG A 1 439 ? 5.462 -12.255 -17.209 1.00 90.25 439 ARG A O 1
ATOM 3444 N N . LEU A 1 440 ? 5.875 -10.050 -17.106 1.00 91.38 440 LEU A N 1
ATOM 3445 C CA . LEU A 1 440 ? 7.329 -10.159 -17.267 1.00 91.38 440 LEU A CA 1
ATOM 3446 C C . LEU A 1 440 ? 7.948 -11.073 -16.199 1.00 91.38 440 LEU A C 1
ATOM 3448 O O . LEU A 1 440 ? 8.693 -11.991 -16.531 1.00 91.38 440 LEU A O 1
ATOM 3452 N N . ARG A 1 441 ? 7.597 -10.872 -14.922 1.00 91.31 441 ARG A N 1
ATOM 3453 C CA . ARG A 1 441 ? 8.083 -11.704 -13.806 1.00 91.31 441 ARG A CA 1
ATOM 3454 C C . ARG A 1 441 ? 7.656 -13.162 -13.936 1.00 91.31 441 ARG A C 1
ATOM 3456 O O . ARG A 1 441 ? 8.450 -14.053 -13.651 1.00 91.31 441 ARG A O 1
ATOM 3463 N N . TYR A 1 442 ? 6.419 -13.411 -14.363 1.00 89.31 442 TYR A N 1
ATOM 3464 C CA . TYR A 1 442 ? 5.931 -14.764 -14.621 1.00 89.31 442 TYR A CA 1
ATOM 3465 C C . TYR A 1 442 ? 6.721 -15.442 -15.747 1.00 89.31 442 TYR A C 1
ATOM 3467 O O . TYR A 1 442 ? 7.211 -16.553 -15.554 1.00 89.31 442 TYR A O 1
ATOM 3475 N N . VAL A 1 443 ? 6.887 -14.760 -16.887 1.00 88.81 443 VAL A N 1
ATOM 3476 C CA . VAL A 1 443 ? 7.637 -15.280 -18.042 1.00 88.81 443 VAL A CA 1
ATOM 3477 C C . VAL A 1 443 ? 9.087 -15.560 -17.651 1.00 88.81 443 VAL A C 1
ATOM 3479 O O . VAL A 1 443 ? 9.569 -16.666 -17.877 1.00 88.81 443 VAL A O 1
ATOM 3482 N N . TYR A 1 444 ? 9.744 -14.622 -16.963 1.00 88.94 444 TYR A N 1
ATOM 3483 C CA . TYR A 1 444 ? 11.095 -14.812 -16.435 1.00 88.94 444 TYR A CA 1
ATOM 3484 C C . TYR A 1 444 ? 11.195 -16.061 -15.546 1.00 88.94 444 TYR A C 1
ATOM 3486 O O . TYR A 1 444 ? 12.067 -16.902 -15.757 1.00 88.94 444 TYR A O 1
ATOM 3494 N N . ASN A 1 445 ? 10.290 -16.222 -14.574 1.00 86.31 445 ASN A N 1
ATOM 3495 C CA . ASN A 1 445 ? 10.307 -17.373 -13.668 1.00 86.31 445 ASN A CA 1
ATOM 3496 C C . ASN A 1 445 ? 10.072 -18.697 -14.407 1.00 86.31 445 ASN A C 1
ATOM 3498 O O . ASN A 1 445 ? 10.730 -19.690 -14.099 1.00 86.31 445 ASN A O 1
ATOM 3502 N N . TYR A 1 446 ? 9.167 -18.709 -15.387 1.00 85.38 446 TYR A N 1
ATOM 3503 C CA . TYR A 1 446 ? 8.912 -19.879 -16.221 1.00 85.38 446 TYR A CA 1
ATOM 3504 C C . TYR A 1 446 ? 10.161 -20.276 -17.011 1.00 85.38 446 TYR A C 1
ATOM 3506 O O . TYR A 1 446 ? 10.611 -21.419 -16.932 1.00 85.38 446 TYR A O 1
ATOM 3514 N N . ILE A 1 447 ? 10.766 -19.321 -17.714 1.00 82.06 447 ILE A N 1
ATOM 3515 C CA . ILE A 1 447 ? 11.956 -19.549 -18.535 1.00 82.06 447 ILE A CA 1
ATOM 3516 C C . ILE A 1 447 ? 13.158 -19.955 -17.672 1.00 82.06 447 ILE A C 1
ATOM 3518 O O . ILE A 1 447 ? 13.910 -20.854 -18.049 1.00 82.06 447 ILE A O 1
ATOM 3522 N N . LYS A 1 448 ? 13.307 -19.371 -16.477 1.00 80.75 448 LYS A N 1
ATOM 3523 C CA . LYS A 1 448 ? 14.345 -19.751 -15.508 1.00 80.75 448 LYS A CA 1
ATOM 3524 C C . LYS A 1 448 ? 14.230 -21.214 -15.071 1.00 80.75 448 LYS A C 1
ATOM 3526 O O . LYS A 1 448 ? 15.251 -21.867 -14.888 1.00 80.75 448 LYS A O 1
ATOM 3531 N N . GLN A 1 449 ? 13.011 -21.731 -14.918 1.00 80.50 449 GLN A N 1
ATOM 3532 C CA . GLN A 1 449 ? 12.768 -23.134 -14.562 1.00 80.50 449 GLN A CA 1
ATOM 3533 C C . GLN A 1 449 ? 12.976 -24.097 -15.740 1.00 80.50 449 GLN A C 1
ATOM 3535 O O . GLN A 1 449 ? 13.407 -25.225 -15.524 1.00 80.50 449 GLN A O 1
ATOM 3540 N N . HIS A 1 450 ? 12.688 -23.662 -16.971 1.00 78.06 450 HIS A N 1
ATOM 3541 C CA . HIS A 1 450 ? 12.713 -24.517 -18.167 1.00 78.06 450 HIS A CA 1
ATOM 3542 C C . HIS A 1 450 ? 13.988 -24.367 -19.012 1.00 78.06 450 HIS A C 1
ATOM 3544 O O . HIS A 1 450 ? 14.171 -25.095 -19.983 1.00 78.06 450 HIS A O 1
ATOM 3550 N N . GLY A 1 451 ? 14.894 -23.458 -18.639 1.00 71.88 451 GLY A N 1
ATOM 3551 C CA . GLY A 1 451 ? 16.229 -23.365 -19.223 1.00 71.88 451 GLY A CA 1
ATOM 3552 C C . GLY A 1 451 ? 16.281 -22.833 -20.657 1.00 71.88 451 GLY A C 1
ATOM 3553 O O . GLY A 1 451 ? 17.203 -23.173 -21.387 1.00 71.88 451 GLY A O 1
ATOM 3554 N N . THR A 1 452 ? 15.326 -22.010 -21.092 1.00 70.44 452 THR A N 1
ATOM 3555 C CA . THR A 1 452 ? 15.278 -21.533 -22.491 1.00 70.44 452 THR A CA 1
ATOM 3556 C C . THR A 1 452 ? 16.439 -20.598 -22.848 1.00 70.44 452 THR A C 1
ATOM 3558 O O . THR A 1 452 ? 16.834 -20.536 -24.007 1.00 70.44 452 THR A O 1
ATOM 3561 N N . TRP A 1 453 ? 17.035 -19.929 -21.855 1.00 74.62 453 TRP A N 1
ATOM 3562 C CA . TRP A 1 453 ? 18.136 -18.989 -22.061 1.00 74.62 453 TRP A CA 1
ATOM 3563 C C . TRP A 1 453 ? 19.319 -19.178 -21.086 1.00 74.62 453 TRP A C 1
ATOM 3565 O O . TRP A 1 453 ? 19.714 -18.256 -20.373 1.00 74.62 453 TRP A O 1
ATOM 3575 N N . GLN A 1 454 ? 19.854 -20.397 -20.965 1.00 56.44 454 GLN A N 1
ATOM 3576 C CA . GLN A 1 454 ? 20.847 -20.705 -19.923 1.00 56.44 454 GLN A CA 1
ATOM 3577 C C . GLN A 1 454 ? 22.179 -19.927 -20.058 1.00 56.44 454 GLN A C 1
ATOM 3579 O O . GLN A 1 454 ? 22.752 -19.828 -21.139 1.00 56.44 454 GLN A O 1
ATOM 3584 N N . HIS A 1 455 ? 22.677 -19.462 -18.897 1.00 56.19 455 HIS A N 1
ATOM 3585 C CA . HIS A 1 455 ? 24.052 -19.011 -18.588 1.00 56.19 455 HIS A CA 1
ATOM 3586 C C . HIS A 1 455 ? 24.455 -17.554 -18.915 1.00 56.19 455 HIS A C 1
ATOM 3588 O O . HIS A 1 455 ? 25.648 -17.269 -18.924 1.00 56.19 455 HIS A O 1
ATOM 3594 N N . GLY A 1 456 ? 23.512 -16.620 -19.123 1.00 59.47 456 GLY A N 1
ATOM 3595 C CA . GLY A 1 456 ? 23.810 -15.207 -19.453 1.00 59.47 456 GLY A CA 1
ATOM 3596 C C . GLY A 1 456 ? 23.390 -14.151 -18.420 1.00 59.47 456 GLY A C 1
ATOM 3597 O O . GLY A 1 456 ? 22.545 -14.427 -17.561 1.00 59.47 456 GLY A O 1
ATOM 3598 N N . TYR A 1 457 ? 23.927 -12.926 -18.542 1.00 57.41 457 TYR A N 1
ATOM 3599 C CA . TYR A 1 457 ? 23.673 -11.780 -17.642 1.00 57.41 457 TYR A CA 1
ATOM 3600 C C . TYR A 1 457 ? 22.176 -11.462 -17.475 1.00 57.41 457 TYR A C 1
ATOM 3602 O O . TYR A 1 457 ? 21.677 -11.370 -16.354 1.00 57.41 457 TYR A O 1
ATOM 3610 N N . GLY A 1 458 ? 21.400 -11.467 -18.562 1.00 56.56 458 GLY A N 1
ATOM 3611 C CA . GLY A 1 458 ? 19.940 -11.295 -18.512 1.00 56.56 458 GLY A CA 1
ATOM 3612 C C . GLY A 1 458 ? 19.150 -12.492 -17.966 1.00 56.56 458 GLY A C 1
ATOM 3613 O O . GLY A 1 458 ? 17.940 -12.552 -18.129 1.00 56.56 458 GLY A O 1
ATOM 3614 N N . THR A 1 459 ? 19.782 -13.457 -17.293 1.00 65.12 459 THR A N 1
ATOM 3615 C CA . THR A 1 459 ? 19.067 -14.398 -16.406 1.00 65.12 459 THR A CA 1
ATOM 3616 C C . THR A 1 459 ? 19.293 -14.126 -14.921 1.00 65.12 459 THR A C 1
ATOM 3618 O O . THR A 1 459 ? 18.645 -14.763 -14.079 1.00 65.12 459 THR A O 1
ATOM 3621 N N . ALA A 1 460 ? 20.141 -13.146 -14.582 1.00 67.56 460 ALA A N 1
ATOM 3622 C CA . ALA A 1 460 ? 20.466 -12.782 -13.206 1.00 67.56 460 ALA A CA 1
ATOM 3623 C C . ALA A 1 460 ? 19.214 -12.396 -12.406 1.00 67.56 460 ALA A C 1
ATOM 3625 O O . ALA A 1 460 ? 18.997 -12.891 -11.297 1.00 67.56 460 ALA A O 1
ATOM 3626 N N . ASN A 1 461 ? 18.350 -11.562 -12.989 1.00 80.00 461 ASN A N 1
ATOM 3627 C CA . ASN A 1 461 ? 17.054 -11.187 -12.434 1.00 80.00 461 ASN A CA 1
ATOM 3628 C C . ASN A 1 461 ? 16.073 -10.782 -13.557 1.00 80.00 461 ASN A C 1
ATOM 3630 O O . ASN A 1 461 ? 16.453 -10.699 -14.723 1.00 80.00 461 ASN A O 1
ATOM 3634 N N . SER A 1 462 ? 14.801 -10.547 -13.212 1.00 84.12 462 SER A N 1
ATOM 3635 C CA . SER A 1 462 ? 13.764 -10.215 -14.201 1.00 84.12 462 SER A CA 1
ATOM 3636 C C . SER A 1 462 ? 13.966 -8.865 -14.898 1.00 84.12 462 SER A C 1
ATOM 3638 O O . SER A 1 462 ? 13.436 -8.684 -15.989 1.00 84.12 462 SER A O 1
ATOM 3640 N N . ALA A 1 463 ? 14.673 -7.924 -14.265 1.00 82.75 463 ALA A N 1
ATOM 3641 C CA . ALA A 1 463 ? 14.956 -6.614 -14.843 1.00 82.75 463 ALA A CA 1
ATOM 3642 C C . ALA A 1 463 ? 16.051 -6.729 -15.912 1.00 82.75 463 ALA A C 1
ATOM 3644 O O . ALA A 1 463 ? 15.839 -6.277 -17.030 1.00 82.75 463 ALA A O 1
ATOM 3645 N N . GLU A 1 464 ? 17.147 -7.450 -15.640 1.00 84.38 464 GLU A N 1
ATOM 3646 C CA . GLU A 1 464 ? 18.185 -7.722 -16.654 1.00 84.38 464 GLU A CA 1
ATOM 3647 C C . GLU A 1 464 ? 17.641 -8.541 -17.821 1.00 84.38 464 GLU A C 1
ATOM 3649 O O . GLU A 1 464 ? 17.948 -8.282 -18.979 1.00 84.38 464 GLU A O 1
ATOM 3654 N N . TYR A 1 465 ? 16.760 -9.499 -17.532 1.00 87.12 465 TYR A N 1
ATOM 3655 C CA . TYR A 1 465 ? 16.041 -10.248 -18.557 1.00 87.12 465 TYR A CA 1
ATOM 3656 C C . TYR A 1 465 ? 15.248 -9.338 -19.503 1.00 87.12 465 TYR A C 1
ATOM 3658 O O . TYR A 1 465 ? 15.238 -9.557 -20.712 1.00 87.12 465 TYR A O 1
ATOM 3666 N N . TRP A 1 466 ? 14.615 -8.293 -18.970 1.00 92.06 466 TRP A N 1
ATOM 3667 C CA . TRP A 1 466 ? 13.918 -7.293 -19.772 1.00 92.06 466 TRP A CA 1
ATOM 3668 C C . TRP A 1 466 ? 14.863 -6.331 -20.494 1.00 92.06 466 TRP A C 1
ATOM 3670 O O . TRP A 1 466 ? 14.612 -6.007 -21.656 1.00 92.06 466 TRP A O 1
ATOM 3680 N N . GLY A 1 467 ? 15.939 -5.896 -19.837 1.00 89.62 467 GLY A N 1
ATOM 3681 C CA . GLY A 1 467 ? 16.966 -5.026 -20.411 1.00 89.62 467 GLY A CA 1
ATOM 3682 C C . GLY A 1 467 ? 17.624 -5.656 -21.634 1.00 89.62 467 GLY A C 1
ATOM 3683 O O . GLY A 1 467 ? 17.558 -5.099 -22.730 1.00 89.62 467 GLY A O 1
ATOM 3684 N N . GLU A 1 468 ? 18.129 -6.880 -21.487 1.00 87.56 468 GLU A N 1
ATOM 3685 C CA . GLU A 1 468 ? 18.748 -7.651 -22.571 1.00 87.56 468 GLU A CA 1
ATOM 3686 C C . GLU A 1 468 ? 17.769 -7.957 -23.711 1.00 87.56 468 GLU A C 1
ATOM 3688 O O . GLU A 1 468 ? 18.097 -7.825 -24.898 1.00 87.56 468 GLU A O 1
ATOM 3693 N N . ALA A 1 469 ? 16.531 -8.324 -23.367 1.00 91.62 469 ALA A N 1
ATOM 3694 C CA . ALA A 1 469 ? 15.492 -8.574 -24.356 1.00 91.62 469 ALA A CA 1
ATOM 3695 C C . ALA A 1 469 ? 15.121 -7.302 -25.129 1.00 91.62 469 ALA A C 1
ATOM 3697 O O . ALA A 1 469 ? 14.882 -7.370 -26.334 1.00 91.62 469 ALA A O 1
ATOM 3698 N N . THR A 1 470 ? 15.115 -6.144 -24.465 1.00 94.69 470 THR A N 1
ATOM 3699 C CA . THR A 1 470 ? 14.873 -4.837 -25.089 1.00 94.69 470 THR A CA 1
ATOM 3700 C C . THR A 1 470 ? 16.017 -4.454 -26.025 1.00 94.69 470 THR A C 1
ATOM 3702 O O . THR A 1 470 ? 15.762 -4.106 -27.181 1.00 94.69 470 THR A O 1
ATOM 3705 N N . SER A 1 471 ? 17.268 -4.584 -25.576 1.00 92.44 471 SER A N 1
ATOM 3706 C CA . SER A 1 471 ? 18.454 -4.364 -26.414 1.00 92.44 471 SER A CA 1
ATOM 3707 C C . SER A 1 471 ? 18.450 -5.276 -27.647 1.00 92.44 471 SER A C 1
ATOM 3709 O O . SER A 1 471 ? 18.750 -4.839 -28.761 1.00 92.44 471 SER A O 1
ATOM 3711 N N . SER A 1 472 ? 18.029 -6.534 -27.486 1.00 91.81 472 SER A N 1
ATOM 3712 C CA . SER A 1 472 ? 17.875 -7.482 -28.595 1.00 91.81 472 SER A CA 1
ATOM 3713 C C . SER A 1 472 ? 16.728 -7.083 -29.532 1.00 91.81 472 SER A C 1
ATOM 3715 O O . SER A 1 472 ? 16.922 -7.018 -30.746 1.00 91.81 472 SER A O 1
ATOM 3717 N N . PHE A 1 473 ? 15.555 -6.735 -28.992 1.00 94.88 473 PHE A N 1
ATOM 3718 C CA . PHE A 1 473 ? 14.359 -6.332 -29.747 1.00 94.88 473 PHE A CA 1
ATOM 3719 C C . PHE A 1 473 ? 14.597 -5.134 -30.673 1.00 94.88 473 PHE A C 1
ATOM 3721 O O . PHE A 1 473 ? 14.030 -5.082 -31.769 1.00 94.88 473 PHE A O 1
ATOM 3728 N N . PHE A 1 474 ? 15.441 -4.197 -30.238 1.00 95.19 474 PHE A N 1
ATOM 3729 C CA . PHE A 1 474 ? 15.852 -3.026 -31.011 1.00 95.19 474 PHE A CA 1
ATOM 3730 C C . PHE A 1 474 ? 17.144 -3.216 -31.810 1.00 95.19 474 PHE A C 1
ATOM 3732 O O . PHE A 1 474 ? 17.541 -2.309 -32.534 1.00 95.19 474 PHE A O 1
ATOM 3739 N N . HIS A 1 475 ? 17.786 -4.385 -31.717 1.00 93.25 475 HIS A N 1
ATOM 3740 C CA . HIS A 1 475 ? 19.062 -4.677 -32.376 1.00 93.25 475 HIS A CA 1
ATOM 3741 C C . HIS A 1 475 ? 20.161 -3.663 -32.029 1.00 93.25 475 HIS A C 1
ATOM 3743 O O . HIS A 1 475 ? 20.909 -3.172 -32.872 1.00 93.25 475 HIS A O 1
ATOM 3749 N N . THR A 1 476 ? 20.266 -3.364 -30.736 1.00 92.06 476 THR A N 1
ATOM 3750 C CA . THR A 1 476 ? 21.266 -2.448 -30.182 1.00 92.06 476 THR A CA 1
ATOM 3751 C C . THR A 1 476 ? 22.336 -3.159 -29.363 1.00 92.06 476 THR A C 1
ATOM 3753 O O . THR A 1 476 ? 23.066 -2.503 -28.627 1.00 92.06 476 THR A O 1
ATOM 3756 N N . ILE A 1 477 ? 22.458 -4.481 -29.516 1.00 87.06 477 ILE A N 1
ATOM 3757 C CA . ILE A 1 477 ? 23.497 -5.313 -28.903 1.00 87.06 477 ILE A CA 1
ATOM 3758 C C . ILE A 1 477 ? 24.072 -6.310 -29.921 1.00 87.06 477 ILE A C 1
ATOM 3760 O O . ILE A 1 477 ? 23.353 -7.130 -30.495 1.00 87.06 477 ILE A O 1
ATOM 3764 N N . ILE A 1 478 ? 25.389 -6.247 -30.136 1.00 80.31 478 ILE A N 1
ATOM 3765 C CA . ILE A 1 478 ? 26.148 -7.047 -31.118 1.00 80.31 478 ILE A CA 1
ATOM 3766 C C . ILE A 1 478 ? 27.379 -7.720 -30.483 1.00 80.31 478 ILE A C 1
ATOM 3768 O O . ILE A 1 478 ? 28.487 -7.705 -31.022 1.00 80.31 478 ILE A O 1
ATOM 3772 N N . ARG A 1 479 ? 27.208 -8.309 -29.295 1.00 72.12 479 ARG A N 1
ATOM 3773 C CA . ARG A 1 479 ? 28.273 -9.030 -28.574 1.00 72.12 479 ARG A CA 1
ATOM 3774 C C . ARG A 1 479 ? 28.246 -10.534 -28.874 1.00 72.12 479 ARG A C 1
ATOM 3776 O O . ARG A 1 479 ? 27.200 -11.157 -28.730 1.00 72.12 479 ARG A O 1
ATOM 3783 N N . THR A 1 480 ? 29.395 -11.122 -29.229 1.00 56.75 480 THR A N 1
ATOM 3784 C CA . THR A 1 480 ? 29.602 -12.582 -29.366 1.00 56.75 480 THR A CA 1
ATOM 3785 C C . THR A 1 480 ? 30.673 -13.107 -28.407 1.00 56.75 480 THR A C 1
ATOM 3787 O O . THR A 1 480 ? 31.763 -12.535 -28.362 1.00 56.75 480 THR A O 1
ATOM 3790 N N . GLY A 1 481 ? 30.409 -14.256 -27.770 1.00 47.22 481 GLY A N 1
ATOM 3791 C CA . GLY A 1 481 ? 31.401 -15.113 -27.094 1.00 47.22 481 GLY A CA 1
ATOM 3792 C C . GLY A 1 481 ? 31.278 -15.155 -25.566 1.00 47.22 481 GLY A C 1
ATOM 3793 O O . GLY A 1 481 ? 31.143 -14.095 -24.980 1.00 47.22 481 GLY A O 1
ATOM 3794 N N . ALA A 1 482 ? 31.355 -16.373 -24.990 1.00 46.34 482 ALA A N 1
ATOM 3795 C CA . ALA A 1 482 ? 31.463 -16.841 -23.581 1.00 46.34 482 ALA A CA 1
ATOM 3796 C C . ALA A 1 482 ? 30.669 -16.154 -22.445 1.00 46.34 482 ALA A C 1
ATOM 3798 O O . ALA A 1 482 ? 30.347 -16.817 -21.464 1.00 46.34 482 ALA A O 1
ATOM 3799 N N . ASP A 1 483 ? 30.335 -14.881 -22.573 1.00 50.47 483 ASP A N 1
ATOM 3800 C CA . ASP A 1 483 ? 29.394 -14.128 -21.765 1.00 50.47 483 ASP A CA 1
ATOM 3801 C C . ASP A 1 483 ? 28.134 -13.929 -22.621 1.00 50.47 483 ASP A C 1
ATOM 3803 O O . ASP A 1 483 ? 28.109 -13.095 -23.537 1.00 50.47 483 ASP A O 1
ATOM 3807 N N . PRO A 1 484 ? 27.116 -14.790 -22.468 1.00 46.66 484 PRO A N 1
ATOM 3808 C CA . PRO A 1 484 ? 25.962 -14.714 -23.325 1.00 46.66 484 PRO A CA 1
ATOM 3809 C C . PRO A 1 484 ? 25.158 -13.485 -22.915 1.00 46.66 484 PRO A C 1
ATOM 3811 O O . PRO A 1 484 ? 24.615 -13.419 -21.810 1.00 46.66 484 PRO A O 1
ATOM 3814 N N . ALA A 1 485 ? 24.929 -12.595 -23.876 1.00 49.84 485 ALA A N 1
ATOM 3815 C CA . ALA A 1 485 ? 23.666 -11.872 -23.995 1.00 49.84 485 ALA A CA 1
A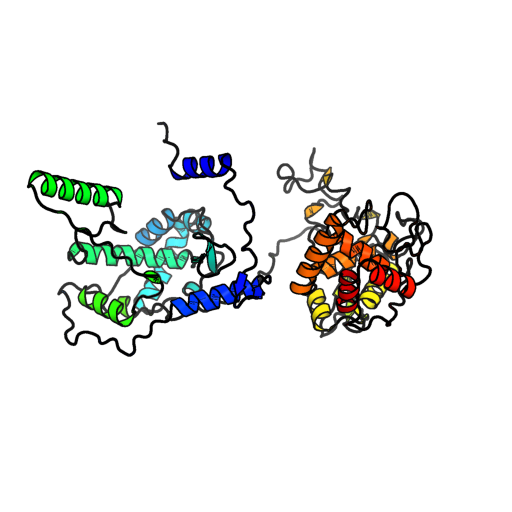TOM 3816 C C . ALA A 1 485 ? 22.528 -12.891 -24.212 1.00 49.84 485 ALA A C 1
ATOM 3818 O O . ALA A 1 485 ? 21.896 -12.947 -25.260 1.00 49.84 485 ALA A O 1
ATOM 3819 N N . VAL A 1 486 ? 22.368 -13.812 -23.255 1.00 58.38 486 VAL A N 1
ATOM 3820 C CA . VAL A 1 486 ? 21.267 -14.746 -23.022 1.00 58.38 486 VAL A CA 1
ATOM 3821 C C . VAL A 1 486 ? 20.890 -15.618 -24.238 1.00 58.38 486 VAL A C 1
ATOM 3823 O O . VAL A 1 486 ? 19.906 -16.335 -24.205 1.00 58.38 486 VAL A O 1
ATOM 3826 N N . GLY A 1 487 ? 21.672 -15.602 -25.325 1.00 69.19 487 GLY A N 1
ATOM 3827 C CA . GLY A 1 487 ? 21.286 -16.154 -26.626 1.00 69.19 487 GLY A CA 1
ATOM 3828 C C . GLY A 1 487 ? 20.186 -15.360 -27.348 1.00 69.19 487 GLY A C 1
ATOM 3829 O O . GLY A 1 487 ? 19.758 -15.779 -28.421 1.00 69.19 487 GLY A O 1
ATOM 3830 N N . MET A 1 488 ? 19.732 -14.222 -26.809 1.00 82.88 488 MET A N 1
ATOM 3831 C CA . MET A 1 488 ? 18.567 -13.468 -27.302 1.00 82.88 488 MET A CA 1
ATOM 3832 C C . MET A 1 488 ? 18.812 -12.736 -28.627 1.00 82.88 488 MET A C 1
ATOM 3834 O O . MET A 1 488 ? 17.852 -12.394 -29.316 1.00 82.88 488 MET A O 1
ATOM 3838 N N . ASN A 1 489 ? 20.077 -12.550 -29.008 1.00 80.50 489 ASN A N 1
ATOM 3839 C CA . ASN A 1 489 ? 20.501 -11.954 -30.275 1.00 80.50 489 ASN A CA 1
ATOM 3840 C C . ASN A 1 489 ? 21.295 -12.925 -31.176 1.00 80.50 489 ASN A C 1
ATOM 3842 O O . ASN A 1 489 ? 21.951 -12.492 -32.123 1.00 80.50 489 ASN A O 1
ATOM 3846 N N . ASN A 1 490 ? 21.264 -14.231 -30.885 1.00 79.69 490 ASN A N 1
ATOM 3847 C CA . ASN A 1 490 ? 22.081 -15.254 -31.543 1.00 79.69 490 ASN A CA 1
ATOM 3848 C C . ASN A 1 490 ? 21.228 -16.141 -32.460 1.00 79.69 490 ASN A C 1
ATOM 3850 O O . ASN A 1 490 ? 20.909 -17.277 -32.114 1.00 79.69 490 ASN A O 1
ATOM 3854 N N . CYS A 1 491 ? 20.865 -15.621 -33.636 1.00 76.25 491 CYS A N 1
ATOM 3855 C CA . CYS A 1 491 ? 19.966 -16.275 -34.588 1.00 76.25 491 CYS A CA 1
ATOM 3856 C C . CYS A 1 491 ? 20.419 -17.662 -35.093 1.00 76.25 491 CYS A C 1
ATOM 3858 O O . CYS A 1 491 ? 19.643 -18.303 -35.801 1.00 76.25 491 CYS A O 1
ATOM 3860 N N . ASN A 1 492 ? 21.635 -18.134 -34.767 1.00 70.06 492 ASN A N 1
ATOM 3861 C CA . ASN A 1 492 ? 22.157 -19.439 -35.192 1.00 70.06 492 ASN A CA 1
ATOM 3862 C C . ASN A 1 492 ? 23.291 -19.991 -34.296 1.00 70.06 492 ASN A C 1
ATOM 3864 O O . ASN A 1 492 ? 24.361 -20.277 -34.816 1.00 70.06 492 ASN A O 1
ATOM 3868 N N . PHE A 1 493 ? 23.071 -20.161 -32.981 1.00 61.47 493 PHE A N 1
ATOM 3869 C CA . PHE A 1 493 ? 23.976 -20.749 -31.951 1.00 61.47 493 PHE A CA 1
ATOM 3870 C C . PHE A 1 493 ? 25.401 -20.149 -31.811 1.00 61.47 493 PHE A C 1
ATOM 3872 O O . PHE A 1 493 ? 25.899 -20.061 -30.693 1.00 61.47 493 PHE A O 1
ATOM 3879 N N . ASN A 1 494 ? 26.018 -19.650 -32.882 1.00 62.69 494 ASN A N 1
ATOM 3880 C CA . ASN A 1 494 ? 27.327 -19.013 -33.001 1.00 62.69 494 ASN A CA 1
ATOM 3881 C C . ASN A 1 494 ? 27.295 -17.766 -33.918 1.00 62.69 494 ASN A C 1
ATOM 3883 O O . ASN A 1 494 ? 28.349 -17.216 -34.232 1.00 62.69 494 ASN A O 1
ATOM 3887 N N . HIS A 1 495 ? 26.115 -17.317 -34.365 1.00 74.62 495 HIS A N 1
ATOM 3888 C CA . HIS A 1 495 ? 25.966 -16.172 -35.267 1.00 74.62 495 HIS A CA 1
ATOM 3889 C C . HIS A 1 495 ? 24.904 -15.199 -34.762 1.00 74.62 495 HIS A C 1
ATOM 3891 O O . HIS A 1 495 ? 23.755 -15.577 -34.523 1.00 74.62 495 HIS A O 1
ATOM 3897 N N . LEU A 1 496 ? 25.290 -13.927 -34.661 1.00 82.81 496 LEU A N 1
ATOM 3898 C CA . LEU A 1 496 ? 24.367 -12.845 -34.345 1.00 82.81 496 LEU A CA 1
ATOM 3899 C C . LEU A 1 496 ? 23.290 -12.718 -35.418 1.00 82.81 496 LEU A C 1
ATOM 3901 O O . LEU A 1 496 ? 23.556 -12.911 -36.604 1.00 82.81 496 LEU A O 1
ATOM 3905 N N . CYS A 1 497 ? 22.088 -12.339 -34.999 1.00 85.81 497 CYS A N 1
ATOM 3906 C CA . CYS A 1 497 ? 21.081 -11.838 -35.924 1.00 85.81 497 CYS A CA 1
ATOM 3907 C C . CYS A 1 497 ? 21.640 -10.611 -36.656 1.00 85.81 497 CYS A C 1
ATOM 3909 O O . CYS A 1 497 ? 22.235 -9.740 -36.025 1.00 85.81 497 CYS A O 1
ATOM 3911 N N . GLY A 1 498 ? 21.461 -10.538 -37.972 1.00 86.38 498 GLY A N 1
ATOM 3912 C CA . GLY A 1 498 ? 21.963 -9.459 -38.820 1.00 86.38 498 GLY A CA 1
ATOM 3913 C C . GLY A 1 498 ? 21.027 -8.254 -38.913 1.00 86.38 498 GLY A C 1
ATOM 3914 O O . GLY A 1 498 ? 21.449 -7.197 -39.378 1.00 86.38 498 GLY A O 1
ATOM 3915 N N . THR A 1 499 ? 19.765 -8.385 -38.484 1.00 91.00 499 THR A N 1
ATOM 3916 C CA . THR A 1 499 ? 18.786 -7.285 -38.519 1.00 91.00 499 THR A CA 1
ATOM 3917 C C . THR A 1 499 ? 17.867 -7.231 -37.292 1.00 91.00 499 THR A C 1
ATOM 3919 O O . THR A 1 499 ? 17.677 -8.216 -36.576 1.00 91.00 499 THR A O 1
ATOM 3922 N N . GLU A 1 500 ? 17.215 -6.077 -37.091 1.00 92.25 500 GLU A N 1
ATOM 3923 C CA . GLU A 1 500 ? 16.157 -5.886 -36.083 1.00 92.25 500 GLU A CA 1
ATOM 3924 C C . GLU A 1 500 ? 15.015 -6.897 -36.232 1.00 92.25 500 GLU A C 1
ATOM 3926 O O . GLU A 1 500 ? 14.549 -7.468 -35.245 1.00 92.25 500 GLU A O 1
ATOM 3931 N N . MET A 1 501 ? 14.585 -7.174 -37.465 1.00 92.88 501 MET A N 1
ATOM 3932 C CA . MET A 1 501 ? 13.498 -8.123 -37.711 1.00 92.88 501 MET A CA 1
ATOM 3933 C C . MET A 1 501 ? 13.922 -9.571 -37.452 1.00 92.88 501 MET A C 1
ATOM 3935 O O . MET A 1 501 ? 13.117 -10.347 -36.939 1.00 92.88 501 MET A O 1
ATOM 3939 N N . GLU A 1 502 ? 15.175 -9.928 -37.735 1.00 91.81 502 GLU A N 1
ATOM 3940 C CA . GLU A 1 502 ? 15.723 -11.243 -37.386 1.00 91.81 502 GLU A CA 1
ATOM 3941 C C . GLU A 1 502 ? 15.778 -11.445 -35.868 1.00 91.81 502 GLU A C 1
ATOM 3943 O O . GLU A 1 502 ? 15.302 -12.469 -35.382 1.00 91.81 502 GLU A O 1
ATOM 3948 N N . ASN A 1 503 ? 16.236 -10.443 -35.108 1.00 91.00 503 ASN A N 1
ATOM 3949 C CA . ASN A 1 503 ? 16.201 -10.474 -33.640 1.00 91.00 503 ASN A CA 1
ATOM 3950 C C . ASN A 1 503 ? 14.775 -10.660 -33.104 1.00 91.00 503 ASN A C 1
ATOM 3952 O O . ASN A 1 503 ? 14.515 -11.505 -32.248 1.00 91.00 503 ASN A O 1
ATOM 3956 N N . ARG A 1 504 ? 13.815 -9.896 -33.634 1.00 94.19 504 ARG A N 1
ATOM 3957 C CA . ARG A 1 504 ? 12.400 -10.014 -33.257 1.00 94.19 504 ARG A CA 1
ATOM 3958 C C . ARG A 1 504 ? 11.831 -11.396 -33.585 1.00 94.19 504 ARG A C 1
ATOM 3960 O O . ARG A 1 504 ? 11.105 -11.961 -32.768 1.00 94.19 504 ARG A O 1
ATOM 3967 N N . ALA A 1 505 ? 12.159 -11.955 -34.749 1.00 92.56 505 ALA A N 1
ATOM 3968 C CA . ALA A 1 505 ? 11.742 -13.301 -35.137 1.00 92.56 505 ALA A CA 1
ATOM 3969 C C . ALA A 1 505 ? 12.370 -14.377 -34.236 1.00 92.56 505 ALA A C 1
ATOM 3971 O O . ALA A 1 505 ? 11.688 -15.328 -33.849 1.00 92.56 505 ALA A O 1
ATOM 3972 N N . TRP A 1 506 ? 13.635 -14.200 -33.855 1.00 90.75 506 TRP A N 1
ATOM 3973 C CA . TRP A 1 506 ? 14.341 -15.086 -32.936 1.00 90.75 506 TRP A CA 1
ATOM 3974 C C . TRP A 1 506 ? 13.720 -15.087 -31.538 1.00 90.75 506 TRP A C 1
ATOM 3976 O O . TRP A 1 506 ? 13.390 -16.160 -31.025 1.00 90.75 506 TRP A O 1
ATOM 3986 N N . LEU A 1 507 ? 13.462 -13.900 -30.974 1.00 91.19 507 LEU A N 1
ATOM 3987 C CA . LEU A 1 507 ? 12.730 -13.736 -29.715 1.00 91.19 507 LEU A CA 1
ATOM 3988 C C . LEU A 1 507 ? 11.345 -14.381 -29.798 1.00 91.19 507 LEU A C 1
ATOM 3990 O O . LEU A 1 507 ? 10.971 -15.143 -28.916 1.00 91.19 507 LEU A O 1
ATOM 3994 N N . LYS A 1 508 ? 10.598 -14.153 -30.885 1.00 93.50 508 LYS A N 1
ATOM 3995 C CA . LYS A 1 508 ? 9.271 -14.754 -31.089 1.00 93.50 508 LYS A CA 1
ATOM 3996 C C . LYS A 1 508 ? 9.310 -16.285 -31.090 1.00 93.50 508 LYS A C 1
ATOM 3998 O O . LYS A 1 508 ? 8.399 -16.913 -30.555 1.00 93.50 508 LYS A O 1
ATOM 4003 N N . LYS A 1 509 ? 10.333 -16.876 -31.715 1.00 90.25 509 LYS A N 1
ATOM 4004 C CA . LYS A 1 509 ? 10.496 -18.330 -31.845 1.00 90.25 509 LYS A CA 1
ATOM 4005 C C . LYS A 1 509 ? 10.817 -19.004 -30.508 1.00 90.25 509 LYS A C 1
ATOM 4007 O O . LYS A 1 509 ? 10.323 -20.101 -30.270 1.00 90.25 509 LYS A O 1
ATOM 4012 N N . HIS A 1 510 ? 11.625 -18.367 -29.664 1.00 86.69 510 HIS A N 1
ATOM 4013 C CA . HIS A 1 510 ? 12.132 -18.973 -28.426 1.00 86.69 510 HIS A CA 1
ATOM 4014 C C . HIS A 1 510 ? 11.374 -18.520 -27.177 1.00 86.69 510 HIS A C 1
ATOM 4016 O O . HIS A 1 510 ? 11.270 -19.274 -26.218 1.00 86.69 510 HIS A O 1
ATOM 4022 N N . ASP A 1 511 ? 10.802 -17.319 -27.196 1.00 90.50 511 ASP A N 1
ATOM 4023 C CA . ASP A 1 511 ? 10.130 -16.710 -26.054 1.00 90.50 511 ASP A CA 1
ATOM 4024 C C . ASP A 1 511 ? 8.953 -15.840 -26.510 1.00 90.50 511 ASP A C 1
ATOM 4026 O O . ASP A 1 511 ? 8.952 -14.605 -26.474 1.00 90.50 511 ASP A O 1
ATOM 4030 N N . ILE A 1 512 ? 7.913 -16.522 -26.989 1.00 91.56 512 ILE A N 1
ATOM 4031 C CA . ILE A 1 512 ? 6.723 -15.880 -27.550 1.00 91.56 512 ILE A CA 1
ATOM 4032 C C . ILE A 1 512 ? 6.030 -14.945 -26.547 1.00 91.56 512 ILE A C 1
ATOM 4034 O O . ILE A 1 512 ? 5.408 -13.956 -26.941 1.00 91.56 512 ILE A O 1
ATOM 4038 N N . TRP A 1 513 ? 6.119 -15.228 -25.244 1.00 92.81 513 TRP A N 1
ATOM 4039 C CA . TRP A 1 513 ? 5.481 -14.406 -24.221 1.00 92.81 513 TRP A CA 1
ATOM 4040 C C . TRP A 1 513 ? 6.242 -13.109 -23.961 1.00 92.81 513 TRP A C 1
ATOM 4042 O O . TRP A 1 513 ? 5.591 -12.062 -23.893 1.00 92.81 513 TRP A O 1
ATOM 4052 N N . LEU A 1 514 ? 7.577 -13.155 -23.885 1.00 93.94 514 LEU A N 1
ATOM 4053 C CA . LEU A 1 514 ? 8.420 -11.961 -23.820 1.00 93.94 514 LEU A CA 1
ATOM 4054 C C . LEU A 1 514 ? 8.285 -11.119 -25.089 1.00 93.94 514 LEU A C 1
ATOM 4056 O O . LEU A 1 514 ? 8.063 -9.912 -25.009 1.00 93.94 514 LEU A O 1
ATOM 4060 N N . TYR A 1 515 ? 8.328 -11.760 -26.259 1.00 95.50 515 TYR A N 1
ATOM 4061 C CA . TYR A 1 515 ? 8.146 -11.092 -27.545 1.00 95.50 515 TYR A CA 1
ATOM 4062 C C . TYR A 1 515 ? 6.823 -10.317 -27.614 1.00 95.50 515 TYR A C 1
ATOM 4064 O O . TYR A 1 515 ? 6.806 -9.135 -27.957 1.00 95.50 515 TYR A O 1
ATOM 4072 N N . ASN A 1 516 ? 5.709 -10.956 -27.242 1.00 95.81 516 ASN A N 1
ATOM 4073 C CA . ASN A 1 516 ? 4.400 -10.303 -27.242 1.00 95.81 516 ASN A CA 1
ATOM 4074 C C . ASN A 1 516 ? 4.348 -9.113 -26.273 1.00 95.81 516 ASN A C 1
ATOM 4076 O O . ASN A 1 516 ? 3.657 -8.130 -26.544 1.00 95.81 516 ASN A O 1
ATOM 4080 N N . LEU A 1 517 ? 5.074 -9.187 -25.154 1.00 95.94 517 LEU A N 1
ATOM 4081 C CA . LEU A 1 517 ? 5.170 -8.088 -24.201 1.00 95.94 517 LEU A CA 1
ATOM 4082 C C . LEU A 1 517 ? 5.964 -6.910 -24.778 1.00 95.94 517 LEU A C 1
ATOM 4084 O O . LEU A 1 517 ? 5.475 -5.784 -24.746 1.00 95.94 517 LEU A O 1
ATOM 4088 N N . LEU A 1 518 ? 7.126 -7.163 -25.381 1.00 97.19 518 LEU A N 1
ATOM 4089 C CA . LEU A 1 518 ? 7.938 -6.144 -26.058 1.00 97.19 518 LEU A CA 1
ATOM 4090 C C . LEU A 1 518 ? 7.148 -5.438 -27.170 1.00 97.19 518 LEU A C 1
ATOM 4092 O O . LEU A 1 518 ? 7.112 -4.210 -27.228 1.00 97.19 518 LEU A O 1
ATOM 4096 N N . VAL A 1 519 ? 6.435 -6.205 -28.001 1.00 97.25 519 VAL A N 1
ATOM 4097 C CA . VAL A 1 519 ? 5.576 -5.679 -29.076 1.00 97.25 519 VAL A CA 1
ATOM 4098 C C . VAL A 1 519 ? 4.439 -4.817 -28.516 1.00 97.25 519 VAL A C 1
ATOM 4100 O O . VAL A 1 519 ? 4.169 -3.729 -29.040 1.00 97.25 519 VAL A O 1
ATOM 4103 N N . LYS A 1 520 ? 3.795 -5.245 -27.425 1.00 96.25 520 LYS A N 1
ATOM 4104 C CA . LYS A 1 520 ? 2.762 -4.449 -26.750 1.00 96.25 520 LYS A CA 1
ATOM 4105 C C . LYS A 1 520 ? 3.326 -3.126 -26.230 1.00 96.25 520 LYS A C 1
ATOM 4107 O O . LYS A 1 520 ? 2.729 -2.081 -26.480 1.00 96.25 520 LYS A O 1
ATOM 4112 N N . ILE A 1 521 ? 4.450 -3.178 -25.513 1.00 96.88 521 ILE A N 1
ATOM 4113 C CA . ILE A 1 521 ? 5.015 -2.020 -24.817 1.00 96.88 521 ILE A CA 1
ATOM 4114 C C . ILE A 1 521 ? 5.610 -1.016 -25.799 1.00 96.88 521 ILE A C 1
ATOM 4116 O O . ILE A 1 521 ? 5.194 0.139 -25.798 1.00 96.88 521 ILE A O 1
ATOM 4120 N N . TYR A 1 522 ? 6.532 -1.446 -26.658 1.00 97.44 522 TYR A N 1
ATOM 4121 C CA . TYR A 1 522 ? 7.325 -0.544 -27.494 1.00 97.44 522 TYR A CA 1
ATOM 4122 C C . TYR A 1 522 ? 6.649 -0.151 -28.807 1.00 97.44 522 TYR A C 1
ATOM 4124 O O . TYR A 1 522 ? 6.933 0.916 -29.344 1.00 97.44 522 TYR A O 1
ATOM 4132 N N . THR A 1 523 ? 5.752 -0.992 -29.328 1.00 96.19 523 THR A N 1
ATOM 4133 C CA . THR A 1 523 ? 5.171 -0.797 -30.670 1.00 96.19 523 THR A CA 1
ATOM 4134 C C . THR A 1 523 ? 3.648 -0.740 -30.689 1.00 96.19 523 THR A C 1
ATOM 4136 O O . THR A 1 523 ? 3.053 -0.767 -31.763 1.00 96.19 523 THR A O 1
ATOM 4139 N N . ASN A 1 524 ? 3.000 -0.693 -29.518 1.00 95.75 524 ASN A N 1
ATOM 4140 C CA . ASN A 1 524 ? 1.541 -0.668 -29.384 1.00 95.75 524 ASN A CA 1
ATOM 4141 C C . ASN A 1 524 ? 0.850 -1.769 -30.216 1.00 95.75 524 ASN A C 1
ATOM 4143 O O . ASN A 1 524 ? -0.119 -1.524 -30.933 1.00 95.75 524 ASN A O 1
ATOM 4147 N N . ASN A 1 525 ? 1.375 -2.994 -30.121 1.00 95.75 525 ASN A N 1
ATOM 4148 C CA . ASN A 1 525 ? 0.926 -4.173 -30.870 1.00 95.75 525 ASN A CA 1
ATOM 4149 C C . ASN A 1 525 ? 1.206 -4.153 -32.386 1.00 95.75 525 ASN A C 1
ATOM 4151 O O . ASN A 1 525 ? 0.589 -4.924 -33.120 1.00 95.75 525 ASN A O 1
ATOM 4155 N N . ASN A 1 526 ? 2.144 -3.328 -32.865 1.00 95.06 526 ASN A N 1
ATOM 4156 C CA . ASN A 1 526 ? 2.564 -3.300 -34.267 1.00 95.06 526 ASN A CA 1
ATOM 4157 C C . ASN A 1 526 ? 3.974 -3.911 -34.471 1.00 95.06 526 ASN A C 1
ATOM 4159 O O . ASN A 1 526 ? 4.978 -3.194 -34.470 1.00 95.06 526 ASN A O 1
ATOM 4163 N N . PRO A 1 527 ? 4.081 -5.238 -34.674 1.00 92.25 527 PRO A N 1
ATOM 4164 C CA . PRO A 1 527 ? 5.354 -5.958 -34.618 1.00 92.25 527 PRO A CA 1
ATOM 4165 C C . PRO A 1 527 ? 6.342 -5.631 -35.748 1.00 92.25 527 PRO A C 1
ATOM 4167 O O . PRO A 1 527 ? 7.523 -5.953 -35.614 1.00 92.25 527 PRO A O 1
ATOM 4170 N N . THR A 1 528 ? 5.888 -5.024 -36.849 1.00 91.94 528 THR A N 1
ATOM 4171 C CA . THR A 1 528 ? 6.697 -4.775 -38.057 1.00 91.94 528 THR A CA 1
ATOM 4172 C C . THR A 1 528 ? 7.257 -3.359 -38.133 1.00 91.94 528 THR A C 1
ATOM 4174 O O . THR A 1 528 ? 8.015 -3.056 -39.050 1.00 91.94 528 THR A O 1
ATOM 4177 N N . VAL A 1 529 ? 6.887 -2.470 -37.205 1.00 92.69 529 VAL A N 1
ATOM 4178 C CA . VAL A 1 529 ? 7.381 -1.089 -37.227 1.00 92.69 529 VAL A CA 1
ATOM 4179 C C . VAL A 1 529 ? 8.855 -1.061 -36.801 1.00 92.69 529 VAL A C 1
ATOM 4181 O O . VAL A 1 529 ? 9.164 -1.526 -35.693 1.00 92.69 529 VAL A O 1
ATOM 4184 N N . PRO A 1 530 ? 9.758 -0.528 -37.651 1.00 88.75 530 PRO A N 1
ATOM 4185 C CA . PRO A 1 530 ? 11.179 -0.462 -37.347 1.00 88.75 530 PRO A CA 1
ATOM 4186 C C . PRO A 1 530 ? 11.471 0.653 -36.342 1.00 88.75 530 PRO A C 1
ATOM 4188 O O . PRO A 1 530 ? 10.892 1.743 -36.396 1.00 88.75 530 PRO A O 1
ATOM 4191 N N . SER A 1 531 ? 12.417 0.404 -35.443 1.00 89.25 531 SER A N 1
ATOM 4192 C CA . SER A 1 531 ? 12.856 1.400 -34.463 1.00 89.25 531 SER A CA 1
ATOM 4193 C C . SER A 1 531 ? 13.817 2.435 -35.038 1.00 89.25 531 SER A C 1
ATOM 4195 O O . SER A 1 531 ? 13.880 3.557 -34.540 1.00 89.25 531 SER A O 1
ATOM 4197 N N . THR A 1 532 ? 14.544 2.074 -36.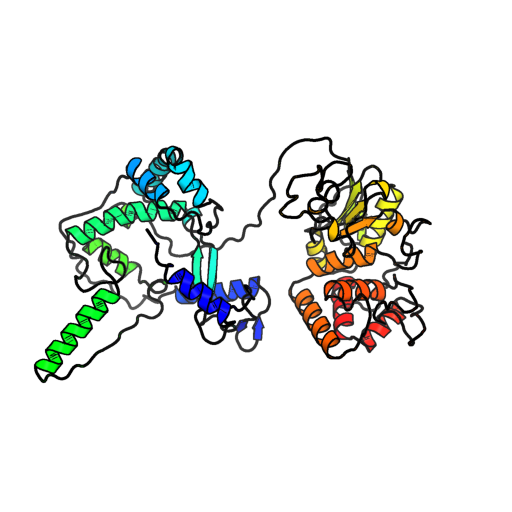104 1.00 90.25 532 THR A N 1
ATOM 4198 C CA . THR A 1 532 ? 15.662 2.844 -36.686 1.00 90.25 532 THR A CA 1
ATOM 4199 C C . THR A 1 532 ? 16.827 3.108 -35.718 1.00 90.25 532 THR A C 1
ATOM 4201 O O . THR A 1 532 ? 17.720 3.882 -36.057 1.00 90.25 532 THR A O 1
ATOM 4204 N N . LEU A 1 533 ? 16.832 2.458 -34.546 1.00 92.81 533 LEU A N 1
ATOM 4205 C CA . LEU A 1 533 ? 17.926 2.517 -33.581 1.00 92.81 533 LEU A CA 1
ATOM 4206 C C . LEU A 1 533 ? 19.169 1.808 -34.118 1.00 92.81 533 LEU A C 1
ATOM 4208 O O . LEU A 1 533 ? 19.094 0.883 -34.928 1.00 92.81 533 LEU A O 1
ATOM 4212 N N . LYS A 1 534 ? 20.329 2.255 -33.640 1.00 90.25 534 LYS A N 1
ATOM 4213 C CA . LYS A 1 534 ? 21.631 1.646 -33.910 1.00 90.25 534 LYS A CA 1
ATOM 4214 C C . LYS A 1 534 ? 22.388 1.432 -32.606 1.00 90.25 534 LYS A C 1
ATOM 4216 O O . LYS A 1 534 ? 22.141 2.115 -31.610 1.00 90.25 534 LYS A O 1
ATOM 4221 N N . VAL A 1 535 ? 23.355 0.517 -32.644 1.00 87.81 535 VAL A N 1
ATOM 4222 C CA . VAL A 1 535 ? 24.291 0.275 -31.536 1.00 87.81 535 VAL A CA 1
ATOM 4223 C C . VAL A 1 535 ? 25.006 1.577 -31.145 1.00 87.81 535 VAL A C 1
ATOM 4225 O O . VAL A 1 535 ? 24.937 1.988 -29.995 1.00 87.81 535 VAL A O 1
ATOM 4228 N N . CYS A 1 536 ? 25.570 2.292 -32.122 1.00 87.75 536 CYS A N 1
ATOM 4229 C CA . CYS A 1 536 ? 26.008 3.678 -31.964 1.00 87.75 536 CYS A CA 1
ATOM 4230 C C . CYS A 1 536 ? 25.029 4.602 -32.705 1.00 87.75 536 CYS A C 1
ATOM 4232 O O . CYS A 1 536 ? 25.007 4.606 -33.940 1.00 87.75 536 CYS A O 1
ATOM 4234 N N . GLN A 1 537 ? 24.203 5.345 -31.964 1.00 80.69 537 GLN A N 1
ATOM 4235 C CA . GLN A 1 537 ? 23.172 6.238 -32.514 1.00 80.69 537 GLN A CA 1
ATOM 4236 C C . GLN A 1 537 ? 23.700 7.627 -32.886 1.00 80.69 537 GLN A C 1
ATOM 4238 O O . GLN A 1 537 ? 24.635 8.130 -32.214 1.00 80.69 537 GLN A O 1
#

Foldseek 3Di:
DDDDPPPVVVVVVVCVVVVVPPVDPDQAFAQDPNDTHDDPVVVVVVLVVVLLVLLDDDCVVPDDDPDQAADPDADQADQDDLVLLLVLLLPQDQPDAAWPVRDGSVCSNVCSVPVSVVLSVVLNVCLVVLEDDPQQLAWDWDWAAQDDDSNHSVRTDTDTRGHPSSVSSVVSVCVVLVVLCVVVVVDDPLDQPPDPPHDPVVNVVVVVVVVVVCVVVVHDDDDDDDDDPPPPSHDPLVNVLSVCRNSNYHHSRSSSDNDSDHDDDDDDDDDDDDDDDDDFDKQKWWQDQQLDIHRDDDPAQTAIEIETPPFDPVLSVLLSNLVSLQRNQFDSQLSSLLSQFNHEYEYEVLFDDLDDPVNCVLAQDPVCVLHCDDPNVSQATPVSHGSCPPPRVPLRYQYDYSCLSQVDPPNPVNLQANVSQLSVQSSSLVRGDVVLVVLLQVLLVVCLVVVLQPDAPLNPHSSSVRSLLRRLLQVLGHDFDDHDSSCLQVLDVRHGDPDNLSSLVSCCVRRVSSSCSSCCGRRVVDSPDHSPDYNRD

Radius of gyration: 31.85 Å; chains: 1; bounding box: 80×58×83 Å

Sequence (537 aa):
MNSSPSTTNWWKMVKQISGLKANDASVPPLMVNNNLIFDEIEKANEFNRFFSSQSNIDDSSAMLPEELKTISDDIGYIELTVTEVEDILKIVNPTKASGPDLISPKLLKEASSVLKYPLCKLFNLSLSTSTFPDQWKRANVTPVYKNSKPNDVKNYRPISLLSVISKCMERCVYKHVYNHLMRNNILTKNQSGFTRGDSAVNQLINISNDFGKALDSGKEIRVVFCDISKAFDRVWHKGLLFKLQQAGISGSLLRCKLPPELQLQFLLPSPPVHLHQTRVGFKHRWVDHSGRCHTSKPSGCSVAIDATTTVSDLALTKGCTIVGLMTRHMSSSIFCGLGRSHGVGIFAKSEGPGIYPENYHLKDTPQCHNKCDGSCKHTCTFDGRKYDSIAGLTNTRAVVLEDNVLCNSHDPYGHKENILVHEFAHLVDKYMPKVDRDRLRYVYNYIKQHGTWQHGYGTANSAEYWGEATSSFFHTIIRTGADPAVGMNNCNFNHLCGTEMENRAWLKKHDIWLYNLLVKIYTNNNPTVPSTLKVCQ

InterPro domains:
  IPR000477 Reverse transcriptase domain [PF00078] (149-251)
  IPR024079 Metallopeptidase, catalytic domain superfamily [G3DSA:3.40.390.10] (358-481)
  IPR043502 DNA/RNA polymerase superfamily [SSF56672] (81-241)

Secondary structure (DSSP, 8-state):
---PPPHHHHHHHHHHHTT------SPPPEEETTEEE--HHHHHHHHHHHHHHHH----TT----S-----S--B------HHHHHHHHHTS-TTSPP-TT---HHHHHHTHHHHHHHHHHHHHHHHHTT---HHHH-EEEEEEE-SS-TT-GGGEEEEEEE-HHHHHHHHHHHHHHHHHHHHTT-S-TT--TT-TT--HHHHHHHHHHHHHHHHHTT----------TTTTTT--HHHHHHHHHHTTB-HHHHHS---SS------PPPPPP---S-PPPEEEEEEETTS-EESS--SS-EEEEEEETTS-HHHHHHHHHHHHHHHTTS-HHHHHHHTTS--EEEE-GGG-----GGGGGGSPPTTTTT--SGGGGGGB-TTS-BGGGSTTSSTTSEEEEHHHHHT-TT-TTTTSB-HHHHHHHHHHHHHS-HHHHHHHHHHHHHHHHHTTTTTSGGGSSHHHHHHHHHHHHTT-B---SSS-STTTT-TTSSS--SSHHHHHHHHHHH-HHHHHHHHHHHHTT-TT------S--

Organism: Mytilus galloprovincialis (NCBI:txid29158)

pLDDT: mean 80.62, std 17.18, range [25.44, 97.69]